Protein AF-A0A9W9YGR1-F1 (afdb_monomer)

Foldseek 3Di:
DDDDDDDDDDDDDDDDDDDDDDDDDDDDDDDDDDDDDDDDPPPDPVVVVVVVVVVVVVPDDCPVCPPPVPVCVVVVVVCVPDPPDDDDDDDDDDDDDDDDDDDPDDPPPPPPCDDPPPPPVVVVVLQVVLVVLQVVVVVVVPDPPDDPPDPWDFFFFDPPLLVLLLVLLVVCLVVVVVFWPCSVQDDSVVLSVLVCQQFFLHFQQRGALVSNVSNVVSTATAADEQAAEAEDLCVPLSVLVCPVVVRHDYLCNDSLNVSCPPTWWHADNDPPGTTRGGRTRVSRVVCSSVLVSQQSSQLRYAHEHEYEWEQQAADPPPRRHHDRDDCPDSVNRRRLVNHPQVRANEHEYEYEYAPPGDGSDACCGDVNVVVQVSNVVVVHHYDYDYCDPVSLCSNCVVPCPDPSNDDDDPPCVVVD

Sequence (416 aa):
MVLCTTLSSFLIILQSYLICTVVTSQPREGRNIFPRSPDNRRGLDLKLLANRAYQKTLHQPLYYAKQNYWLRKRYGNLWRKKPIGSVPLRSYYTPTLAREYNLLRNAESRSLLTPAASFWNNVDEDTKFVEEKIQEYYDQRLNKNKNKWMFKPVQGSTQHLKEIFVGRCWDFVTNRGKYLVNPTKVDCEKLWKAFLNSFSFKGPCDVTFEDYTPFFNMYDEKPLNDRVLFWSGTRELTHAYSNLYERFTTLEDTLAGFLMNGVRWCGSKKQPGIDFKACPYECSKQKYFWGQAAAKLAKRARGVVHVMLNGTRQHFVDRQIFPSFMDDSYLAENQLSSLPVHEVKEFRILVSHSLHHKSLERCDSLTVLELQNRAKARGLKATCFDNPYFIRHLLCLDNPGDSLCLFKVTDQDALL

Structure (mmCIF, N/CA/C/O backbone):
data_AF-A0A9W9YGR1-F1
#
_entry.id   AF-A0A9W9YGR1-F1
#
loop_
_atom_site.group_PDB
_atom_site.id
_atom_site.type_symbol
_atom_site.label_atom_id
_atom_site.label_alt_id
_atom_site.label_comp_id
_atom_site.label_asym_id
_atom_site.label_entity_id
_atom_site.label_seq_id
_atom_site.pdbx_PDB_ins_code
_atom_site.Cartn_x
_atom_site.Cartn_y
_atom_site.Cartn_z
_atom_site.occupancy
_atom_site.B_iso_or_equiv
_atom_site.auth_seq_id
_atom_site.auth_comp_id
_atom_site.auth_asym_id
_atom_site.auth_atom_id
_atom_site.pdbx_PDB_model_num
ATOM 1 N N . MET A 1 1 ? -64.444 23.334 8.103 1.00 29.28 1 MET A N 1
ATOM 2 C CA . MET A 1 1 ? -65.678 22.965 8.822 1.00 29.28 1 MET A CA 1
ATOM 3 C C . MET A 1 1 ? -65.455 21.564 9.382 1.00 29.28 1 MET A C 1
ATOM 5 O O . MET A 1 1 ? -65.004 20.709 8.635 1.00 29.28 1 MET A O 1
ATOM 9 N N . VAL A 1 2 ? -65.613 21.446 10.703 1.00 24.88 2 VAL A N 1
ATOM 10 C CA . VAL A 1 2 ? -65.592 20.288 11.637 1.00 24.88 2 VAL A CA 1
ATOM 11 C C . VAL A 1 2 ? -66.006 18.949 10.954 1.00 24.88 2 VAL A C 1
ATOM 13 O O . VAL A 1 2 ? -66.881 18.986 10.102 1.00 24.88 2 VAL A O 1
ATOM 16 N N . LEU A 1 3 ? -65.436 17.755 11.190 1.00 23.53 3 LEU A N 1
ATOM 17 C CA . LEU A 1 3 ? -65.345 16.994 12.449 1.00 23.53 3 LEU A CA 1
ATOM 18 C C . LEU A 1 3 ? -64.344 15.820 12.376 1.00 23.53 3 LEU A C 1
ATOM 20 O O . LEU A 1 3 ? -64.305 15.081 11.397 1.00 23.53 3 LEU A O 1
ATOM 24 N N . CYS A 1 4 ? -63.646 15.590 13.494 1.00 23.17 4 CYS A N 1
ATOM 25 C CA . CYS A 1 4 ? -63.121 14.283 13.902 1.00 23.17 4 CYS A CA 1
ATOM 26 C C . CYS A 1 4 ? -64.258 13.382 14.404 1.00 23.17 4 CYS A C 1
ATOM 28 O O . CYS A 1 4 ? -65.090 13.846 15.181 1.00 23.17 4 CYS A O 1
ATOM 30 N N . THR A 1 5 ? -64.201 12.083 14.103 1.00 25.88 5 THR A N 1
ATOM 31 C CA . THR A 1 5 ? -64.669 11.019 15.009 1.00 25.88 5 THR A CA 1
ATOM 32 C C . THR A 1 5 ? -63.717 9.824 14.934 1.00 25.88 5 THR A C 1
ATOM 34 O O . THR A 1 5 ? -63.208 9.470 13.873 1.00 25.88 5 THR A O 1
ATOM 37 N N . THR A 1 6 ? -63.421 9.264 16.102 1.00 30.80 6 THR A N 1
ATOM 38 C CA . THR A 1 6 ? -62.588 8.086 16.355 1.00 30.80 6 THR A CA 1
ATOM 39 C C . THR A 1 6 ? -63.459 6.830 16.396 1.00 30.80 6 THR A C 1
ATOM 41 O O . THR A 1 6 ? -64.563 6.899 16.925 1.00 30.80 6 THR A O 1
ATOM 44 N N . LEU A 1 7 ? -62.953 5.677 15.934 1.00 25.05 7 LEU A N 1
ATOM 45 C CA . LEU A 1 7 ? -63.266 4.366 16.527 1.00 25.05 7 LEU A CA 1
ATOM 46 C C . LEU A 1 7 ? -62.312 3.253 16.054 1.00 25.05 7 LEU A C 1
ATOM 48 O O . LEU A 1 7 ? -61.819 3.232 14.932 1.00 25.05 7 LEU A O 1
ATOM 52 N N . 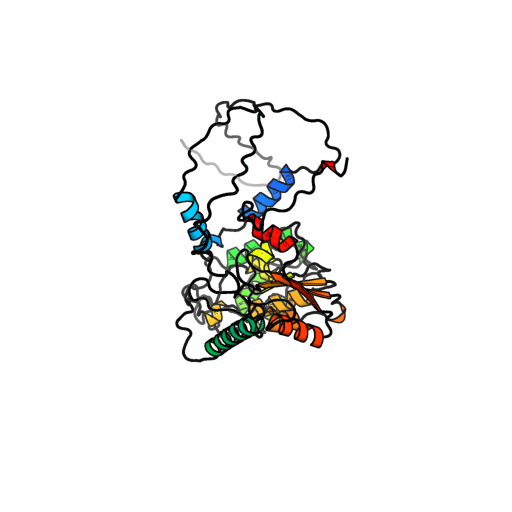SER A 1 8 ? -62.049 2.380 17.019 1.00 26.02 8 SER A N 1
ATOM 53 C CA . SER A 1 8 ? -61.053 1.321 17.170 1.00 26.02 8 SER A CA 1
ATOM 54 C C . SER A 1 8 ? -61.130 0.086 16.246 1.00 26.02 8 SER A C 1
ATOM 56 O O . SER A 1 8 ? -62.210 -0.416 15.960 1.00 26.02 8 SER A O 1
ATOM 58 N N . SER A 1 9 ? -59.938 -0.497 16.029 1.00 26.00 9 SER A N 1
ATOM 59 C CA . SER A 1 9 ? -59.593 -1.940 16.058 1.00 26.00 9 SER A CA 1
ATOM 60 C C . SER A 1 9 ? -59.633 -2.837 14.798 1.00 26.00 9 SER A C 1
ATOM 62 O O . SER A 1 9 ? -60.601 -2.886 14.054 1.00 26.00 9 SER A O 1
ATOM 64 N N . PHE A 1 10 ? -58.579 -3.674 14.739 1.00 25.97 10 PHE A N 1
ATOM 65 C CA . PHE A 1 10 ? -58.350 -4.948 14.019 1.00 25.97 10 PHE A CA 1
ATOM 66 C C . PHE A 1 10 ? -57.800 -4.967 12.568 1.00 25.97 10 PHE A C 1
ATOM 68 O O . PHE A 1 10 ? -58.506 -4.804 11.586 1.00 25.97 10 PHE A O 1
ATOM 75 N N . LEU A 1 11 ? -56.493 -5.278 12.509 1.00 24.12 11 LEU A N 1
ATOM 76 C CA . LEU A 1 11 ? -55.801 -6.348 11.760 1.00 24.12 11 LEU A CA 1
ATOM 77 C C . LEU A 1 11 ? -56.015 -6.572 10.232 1.00 24.12 11 LEU A C 1
ATOM 79 O O . LEU A 1 11 ? -57.022 -7.110 9.796 1.00 24.12 11 LEU A O 1
ATOM 83 N N . ILE A 1 12 ? -54.883 -6.389 9.526 1.00 24.64 12 ILE A N 1
ATOM 84 C CA . ILE A 1 12 ? -54.329 -7.078 8.330 1.00 24.64 12 ILE A CA 1
ATOM 85 C C . ILE A 1 12 ? -55.065 -6.936 6.976 1.00 24.64 12 ILE A C 1
ATOM 87 O O . ILE A 1 12 ? -56.183 -7.399 6.810 1.00 24.64 12 ILE A O 1
ATOM 91 N N . ILE A 1 13 ? -54.317 -6.433 5.973 1.00 23.92 13 ILE A N 1
ATOM 92 C CA . ILE A 1 13 ? -54.049 -7.008 4.625 1.00 23.92 13 ILE A CA 1
ATOM 93 C C . ILE A 1 13 ? -53.927 -5.892 3.543 1.00 23.92 13 ILE A C 1
ATOM 95 O O . ILE A 1 13 ? -54.867 -5.155 3.283 1.00 23.92 13 ILE A O 1
ATOM 99 N N . LEU A 1 14 ? -52.753 -5.849 2.884 1.00 25.41 14 LEU A N 1
ATOM 100 C CA . LEU A 1 14 ? -52.426 -5.316 1.536 1.00 25.41 14 LEU A CA 1
ATOM 101 C C . LEU A 1 14 ? -52.650 -3.814 1.200 1.00 25.41 14 LEU A C 1
ATOM 103 O O . LEU A 1 14 ? -53.731 -3.392 0.808 1.00 25.41 14 LEU A O 1
ATOM 107 N N . G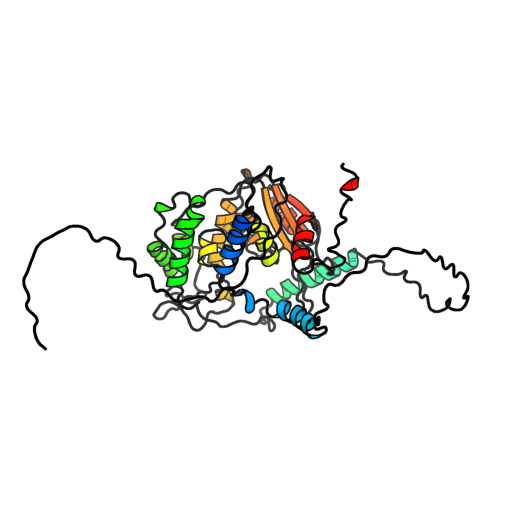LN A 1 15 ? -51.553 -3.047 1.129 1.00 25.45 15 GLN A N 1
ATOM 108 C CA . GLN A 1 15 ? -51.374 -1.922 0.186 1.00 25.45 15 GLN A CA 1
ATOM 109 C C . GLN A 1 15 ? -50.150 -2.280 -0.679 1.00 25.45 15 GLN A C 1
ATOM 111 O O . GLN A 1 15 ? -49.068 -2.473 -0.137 1.00 25.45 15 GLN A O 1
ATOM 116 N N . SER A 1 16 ? -50.245 -2.606 -1.972 1.00 26.20 16 SER A N 1
ATOM 117 C CA . SER A 1 16 ? -50.750 -1.832 -3.120 1.00 26.20 16 SER A CA 1
ATOM 118 C C . SER A 1 16 ? -50.059 -0.473 -3.243 1.00 26.20 16 SER A C 1
ATOM 120 O O . SER A 1 16 ? -50.484 0.521 -2.664 1.00 26.20 16 SER A O 1
ATOM 122 N N . TYR A 1 17 ? -48.961 -0.472 -4.004 1.00 24.11 17 TYR A N 1
ATOM 123 C CA . TYR A 1 17 ? -48.207 0.702 -4.437 1.00 24.11 17 TYR A CA 1
ATOM 124 C C . TYR A 1 17 ? -49.095 1.639 -5.272 1.00 24.11 17 TYR A C 1
ATOM 126 O O . TYR A 1 17 ? -49.530 1.266 -6.360 1.00 24.11 17 TYR A O 1
ATOM 134 N N . LEU A 1 18 ? -49.308 2.871 -4.799 1.00 23.78 18 LEU A N 1
ATOM 135 C CA . LEU A 1 18 ? -49.753 3.983 -5.639 1.00 23.78 18 LEU A CA 1
ATOM 136 C C . LEU A 1 18 ? -48.516 4.720 -6.170 1.00 23.78 18 LEU A C 1
ATOM 138 O O . LEU A 1 18 ? -47.738 5.296 -5.411 1.00 23.78 18 LEU A O 1
ATOM 142 N N . ILE A 1 19 ? -48.343 4.681 -7.488 1.00 25.25 19 ILE A N 1
ATOM 143 C CA . ILE A 1 19 ? -47.348 5.445 -8.238 1.00 25.25 19 ILE A CA 1
ATOM 144 C C . ILE A 1 19 ? -47.982 6.798 -8.577 1.00 25.25 19 ILE A C 1
ATOM 146 O O . ILE A 1 19 ? -48.918 6.856 -9.370 1.00 25.25 19 ILE A O 1
ATOM 150 N N . CYS A 1 20 ? -47.471 7.889 -8.005 1.00 22.44 20 CYS A N 1
ATOM 151 C CA . CYS A 1 20 ? -47.784 9.242 -8.466 1.00 22.44 20 CYS A CA 1
ATOM 152 C C . CYS A 1 20 ? -46.747 9.679 -9.507 1.00 22.44 20 CYS A C 1
ATOM 154 O O . CYS A 1 20 ? -45.616 10.029 -9.174 1.00 22.44 20 CYS A O 1
ATOM 156 N N . THR A 1 21 ? -47.142 9.662 -10.778 1.00 24.52 21 THR A N 1
ATOM 157 C CA . THR A 1 21 ? -46.429 10.297 -11.893 1.00 24.52 21 THR A CA 1
ATOM 158 C C . THR A 1 21 ? -46.694 11.800 -11.903 1.00 24.52 21 THR A C 1
ATOM 160 O O . THR A 1 21 ? -47.832 12.226 -12.092 1.00 24.52 21 THR A O 1
ATOM 163 N N . VAL A 1 22 ? -45.641 12.606 -11.764 1.00 24.94 22 VAL A N 1
ATOM 164 C CA . VAL A 1 22 ? -45.667 14.029 -12.127 1.00 24.94 22 VAL A CA 1
ATOM 165 C C . VAL A 1 22 ? -45.296 14.139 -13.603 1.00 24.94 22 VAL A C 1
ATOM 167 O O . VAL A 1 22 ? -44.192 13.783 -14.007 1.00 24.94 22 VAL A O 1
ATOM 170 N N . VAL A 1 23 ? -46.250 14.610 -14.405 1.00 24.77 23 VAL A N 1
ATOM 171 C CA . VAL A 1 23 ? -46.065 14.968 -15.812 1.00 24.77 23 VAL A CA 1
ATOM 172 C C . VAL A 1 23 ? -45.549 16.403 -15.864 1.00 24.77 23 VAL A C 1
ATOM 174 O O . VAL A 1 23 ? -46.277 17.333 -15.526 1.00 24.77 23 VAL A O 1
ATOM 177 N N . THR A 1 24 ? -44.315 16.593 -16.322 1.00 26.38 24 THR A N 1
ATOM 178 C CA . THR A 1 24 ? -43.854 17.883 -16.847 1.00 26.38 24 THR A CA 1
ATOM 179 C C . THR A 1 24 ? -43.275 17.688 -18.245 1.00 26.38 24 THR A C 1
ATOM 181 O O . THR A 1 24 ? -42.509 16.769 -18.526 1.00 26.38 24 THR A O 1
ATOM 184 N N . SER A 1 25 ? -43.753 18.530 -19.150 1.00 25.17 25 SER A N 1
ATOM 185 C CA . SER A 1 25 ? -43.571 18.505 -20.596 1.00 25.17 25 SER A CA 1
ATOM 186 C C . SER A 1 25 ? -42.148 18.886 -21.016 1.00 25.17 25 SER A C 1
ATOM 188 O O . SER A 1 25 ? -41.637 19.935 -20.635 1.00 25.17 25 SER A O 1
ATOM 190 N N . GLN A 1 26 ? -41.524 18.062 -21.865 1.00 25.36 26 GLN A N 1
ATOM 191 C CA . GLN A 1 26 ? -40.316 18.424 -22.616 1.00 25.36 26 GLN A CA 1
ATOM 192 C C . GLN A 1 26 ? -40.692 18.938 -24.018 1.00 25.36 26 GLN A C 1
ATOM 194 O O . GLN A 1 26 ? -41.544 18.323 -24.671 1.00 25.36 26 GLN A O 1
ATOM 199 N N . PRO A 1 27 ? -40.049 20.001 -24.540 1.00 24.94 27 PRO A N 1
ATOM 200 C CA . PRO A 1 27 ? -40.083 20.310 -25.961 1.00 24.94 27 PRO A CA 1
ATOM 201 C C . PRO A 1 27 ? -39.139 19.389 -26.751 1.00 24.94 27 PRO A C 1
ATOM 203 O O . PRO A 1 27 ? -38.100 18.946 -26.269 1.00 24.94 27 PRO A O 1
ATOM 206 N N . ARG A 1 28 ? -39.555 19.105 -27.988 1.00 30.84 28 ARG A N 1
ATOM 207 C CA . ARG A 1 28 ? -38.925 18.224 -28.979 1.00 30.84 28 ARG A CA 1
ATOM 208 C C . ARG A 1 28 ? -37.521 18.696 -29.382 1.00 30.84 28 ARG A C 1
ATOM 210 O O . ARG A 1 28 ? -37.382 19.826 -29.832 1.00 30.84 28 ARG A O 1
ATOM 217 N N . GLU A 1 29 ? -36.555 17.778 -29.409 1.00 28.47 29 GLU A N 1
ATOM 218 C CA . GLU A 1 29 ? -35.343 17.890 -30.233 1.00 28.47 29 GLU A CA 1
ATOM 219 C C . GLU A 1 29 ? -35.114 16.604 -31.044 1.00 28.47 29 GLU A C 1
ATOM 221 O O . GLU A 1 29 ? -35.459 15.497 -30.630 1.00 28.47 29 GLU A O 1
ATOM 226 N N . GLY A 1 30 ? -34.656 16.802 -32.280 1.00 26.53 30 GLY A N 1
ATOM 227 C CA . GLY A 1 30 ? -34.839 15.914 -33.423 1.00 26.53 30 GLY A CA 1
ATOM 228 C C . GLY A 1 30 ? -34.059 14.599 -33.411 1.00 26.53 30 GLY A C 1
ATOM 229 O O . GLY A 1 30 ? -32.963 14.469 -32.873 1.00 26.53 30 GLY A O 1
ATOM 230 N N . ARG A 1 31 ? -34.642 13.617 -34.107 1.00 29.70 31 ARG A N 1
ATOM 231 C CA . ARG A 1 31 ? -33.994 12.363 -34.499 1.00 29.70 31 ARG A CA 1
ATOM 232 C C . ARG A 1 31 ? -32.863 12.661 -35.485 1.00 29.70 31 ARG A C 1
ATOM 234 O O . ARG A 1 31 ? -33.146 13.061 -36.607 1.00 29.70 31 ARG A O 1
ATOM 241 N N . ASN A 1 32 ? -31.626 12.348 -35.111 1.00 28.47 32 ASN A N 1
ATOM 242 C CA . ASN A 1 32 ? -30.563 12.079 -36.076 1.00 28.47 32 ASN A CA 1
ATOM 243 C C . ASN A 1 32 ? -30.301 10.573 -36.109 1.00 28.47 32 ASN A C 1
ATOM 245 O O . ASN A 1 32 ? -29.749 9.980 -35.184 1.00 28.47 32 ASN A O 1
ATOM 249 N N . ILE A 1 33 ? -30.782 9.965 -37.189 1.00 30.05 33 ILE A N 1
ATOM 250 C CA . ILE A 1 33 ? -30.518 8.593 -37.608 1.00 30.05 33 ILE A CA 1
ATOM 251 C C . ILE A 1 33 ? -29.105 8.582 -38.205 1.00 30.05 33 ILE A C 1
ATOM 253 O O . ILE A 1 33 ? -28.848 9.315 -39.154 1.00 30.05 33 ILE A O 1
ATOM 257 N N . PHE A 1 34 ? -28.206 7.750 -37.675 1.00 25.30 34 PHE A N 1
ATOM 258 C CA . PHE A 1 34 ? -26.935 7.404 -38.325 1.00 25.30 34 PHE A CA 1
ATOM 259 C C . PHE A 1 34 ? -26.899 5.898 -38.644 1.00 25.30 34 PHE A C 1
ATOM 261 O O . PHE A 1 34 ? -27.549 5.115 -37.940 1.00 25.30 34 PHE A O 1
ATOM 268 N N . PRO A 1 35 ? -26.204 5.481 -39.722 1.00 27.80 35 PRO A N 1
ATOM 269 C CA . PRO A 1 35 ? -26.425 4.193 -40.366 1.00 27.80 35 PRO A CA 1
ATOM 270 C C . PRO A 1 35 ? -25.926 3.018 -39.524 1.00 27.80 35 PRO A C 1
ATOM 272 O O . PRO A 1 35 ? -24.854 3.064 -38.922 1.00 27.80 35 PRO A O 1
ATOM 275 N N . ARG A 1 36 ? -26.695 1.924 -39.539 1.00 27.38 36 ARG A N 1
ATOM 276 C CA . ARG A 1 36 ? -26.232 0.603 -39.103 1.00 27.38 36 ARG A CA 1
ATOM 277 C C . ARG A 1 36 ? -25.226 0.077 -40.128 1.00 27.38 36 ARG A C 1
ATOM 279 O O . ARG A 1 36 ? -25.601 -0.127 -41.277 1.00 27.38 36 ARG A O 1
ATOM 286 N N . SER A 1 37 ? -23.995 -0.192 -39.697 1.00 28.05 37 SER A N 1
ATOM 287 C CA . SER A 1 37 ? -23.114 -1.125 -40.405 1.00 28.05 37 SER A CA 1
ATOM 288 C C . SER A 1 37 ? -23.350 -2.545 -39.864 1.00 28.05 37 SER A C 1
ATOM 290 O O . SER A 1 37 ? -23.408 -2.708 -38.638 1.00 28.05 37 SER A O 1
ATOM 292 N N . PRO A 1 38 ? -23.537 -3.560 -40.726 1.00 36.12 38 PRO A N 1
ATOM 293 C CA . PRO A 1 38 ? -23.793 -4.930 -40.321 1.00 36.12 38 PRO A CA 1
ATOM 294 C C . PRO A 1 38 ? -22.485 -5.726 -40.271 1.00 36.12 38 PRO A C 1
ATOM 296 O O . PRO A 1 38 ? -22.125 -6.363 -41.247 1.00 36.12 38 PRO A O 1
ATOM 299 N N . ASP A 1 39 ? -21.800 -5.739 -39.128 1.00 35.88 39 ASP A N 1
ATOM 300 C CA . ASP A 1 39 ? -21.130 -6.967 -38.682 1.00 35.88 39 ASP A CA 1
ATOM 301 C C . ASP A 1 39 ? -20.776 -6.876 -37.196 1.00 35.88 39 ASP A C 1
ATOM 303 O O . ASP A 1 39 ? -19.856 -6.176 -36.778 1.00 35.88 39 ASP A O 1
ATOM 307 N N . ASN A 1 40 ? -21.564 -7.553 -36.364 1.00 32.75 40 ASN A N 1
ATOM 308 C CA . ASN A 1 40 ? -21.332 -7.633 -34.926 1.00 32.75 40 ASN A CA 1
ATOM 309 C C . ASN A 1 40 ? -21.397 -9.096 -34.487 1.00 32.75 40 ASN A C 1
ATOM 311 O O . ASN A 1 40 ? -22.308 -9.521 -33.778 1.00 32.75 40 ASN A O 1
ATOM 315 N N . ARG A 1 41 ? -20.419 -9.897 -34.923 1.00 36.84 41 ARG A N 1
ATOM 316 C CA . ARG A 1 41 ? -20.166 -11.233 -34.367 1.00 36.84 41 ARG A CA 1
ATOM 317 C C . ARG A 1 41 ? -19.207 -11.146 -33.182 1.00 36.84 41 ARG A C 1
ATOM 319 O O . ARG A 1 41 ? -18.083 -11.625 -33.258 1.00 36.84 41 ARG A O 1
ATOM 326 N N . ARG A 1 42 ? -19.660 -10.512 -32.097 1.00 40.88 42 ARG A N 1
ATOM 327 C CA . ARG A 1 42 ? -19.269 -10.725 -30.685 1.00 40.88 42 ARG A CA 1
ATOM 328 C C . ARG A 1 42 ? -19.932 -9.614 -29.877 1.00 40.88 42 ARG A C 1
ATOM 330 O O . ARG A 1 42 ? -19.420 -8.505 -29.802 1.00 40.88 42 ARG A O 1
ATOM 337 N N . GLY A 1 43 ? -21.091 -9.919 -29.296 1.00 35.78 43 GLY A N 1
ATOM 338 C CA . GLY A 1 43 ? -21.862 -9.001 -28.461 1.00 35.78 43 GLY A CA 1
ATOM 339 C C . GLY A 1 43 ? -21.123 -8.588 -27.186 1.00 35.78 43 GLY A C 1
ATOM 340 O O . GLY A 1 43 ? -21.423 -9.086 -26.106 1.00 35.78 43 GLY A O 1
ATOM 341 N N . LEU A 1 44 ? -20.172 -7.662 -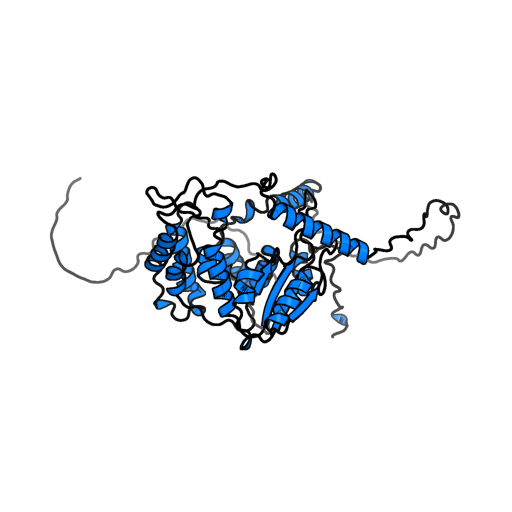27.305 1.00 37.09 44 LEU A N 1
ATOM 342 C CA . LEU A 1 44 ? -19.704 -6.831 -26.205 1.00 37.09 44 LEU A CA 1
ATOM 343 C C . LEU A 1 44 ? -20.440 -5.495 -26.288 1.00 37.09 44 LEU A C 1
ATOM 345 O O . LEU A 1 44 ? -20.175 -4.673 -27.164 1.00 37.09 44 LEU A O 1
ATOM 349 N N . ASP A 1 45 ? -21.369 -5.273 -25.363 1.00 38.91 45 ASP A N 1
ATOM 350 C CA . ASP A 1 45 ? -22.021 -3.977 -25.226 1.00 38.91 45 ASP A CA 1
ATOM 351 C C . ASP A 1 45 ? -21.056 -2.973 -24.572 1.00 38.91 45 ASP A C 1
ATOM 353 O O . ASP A 1 45 ? -20.950 -2.850 -23.346 1.00 38.91 45 ASP A O 1
ATOM 357 N N . LEU A 1 46 ? -20.326 -2.251 -25.423 1.00 34.97 46 LEU A N 1
ATOM 358 C CA . LEU A 1 46 ? -19.414 -1.169 -25.049 1.00 34.97 46 LEU A CA 1
ATOM 359 C C . LEU A 1 46 ? -20.103 -0.076 -24.214 1.00 34.97 46 LEU A C 1
ATOM 361 O O . LEU A 1 46 ? -19.435 0.572 -23.406 1.00 34.97 46 LEU A O 1
ATOM 365 N N . LYS A 1 47 ? -21.430 0.105 -24.331 1.00 31.38 47 LYS A N 1
ATOM 366 C CA . LYS A 1 47 ? -22.171 1.080 -23.513 1.00 31.38 47 LYS A CA 1
ATOM 367 C C . LYS A 1 47 ? -22.295 0.622 -22.064 1.00 31.38 47 LYS A C 1
ATOM 369 O O . LYS A 1 47 ? -22.183 1.444 -21.157 1.00 31.38 47 LYS A O 1
ATOM 374 N N . LEU A 1 48 ? -22.465 -0.678 -21.825 1.00 31.02 48 LEU A N 1
ATOM 375 C CA . LEU A 1 48 ? -22.528 -1.239 -20.472 1.00 31.02 48 LEU A CA 1
ATOM 376 C C . LEU A 1 48 ? -21.164 -1.153 -19.760 1.00 31.02 48 LEU A C 1
ATOM 378 O O . LEU A 1 48 ? -21.096 -0.861 -18.563 1.00 31.02 48 LEU A O 1
ATOM 382 N N . LEU A 1 49 ? -20.075 -1.361 -20.509 1.00 34.53 49 LEU A N 1
ATOM 383 C CA . LEU A 1 49 ? -18.695 -1.230 -20.025 1.00 34.53 49 LEU A CA 1
ATOM 384 C C . LEU A 1 49 ? -18.335 0.223 -19.697 1.00 34.53 49 LEU A C 1
ATOM 386 O O . LEU A 1 49 ? -17.824 0.493 -18.608 1.00 34.53 49 LEU A O 1
ATOM 390 N N . ALA A 1 50 ? -18.666 1.158 -20.593 1.00 30.31 50 ALA A N 1
ATOM 391 C CA . ALA A 1 50 ? -18.458 2.585 -20.368 1.00 30.31 50 ALA A CA 1
ATOM 392 C C . ALA A 1 50 ? -19.265 3.090 -19.160 1.00 30.31 50 ALA A C 1
ATOM 394 O O . ALA A 1 50 ? -18.722 3.791 -18.307 1.00 30.31 50 ALA A O 1
ATOM 395 N N . ASN A 1 51 ? -20.521 2.653 -19.014 1.00 29.30 51 ASN A N 1
ATOM 396 C CA . ASN A 1 51 ? -21.361 3.041 -17.881 1.00 29.30 51 ASN A CA 1
ATOM 397 C C . ASN A 1 51 ? -20.854 2.492 -16.538 1.00 29.30 51 ASN A C 1
ATOM 399 O O . ASN A 1 51 ? -20.890 3.214 -15.545 1.00 29.30 51 ASN A O 1
ATOM 403 N N . ARG A 1 52 ? -20.324 1.259 -16.474 1.00 30.97 52 ARG A N 1
ATOM 404 C CA . ARG A 1 52 ? -19.727 0.721 -15.231 1.00 30.97 52 ARG A CA 1
ATOM 405 C C . ARG A 1 52 ? -18.427 1.426 -14.839 1.00 30.97 52 ARG A C 1
ATOM 407 O O . ARG A 1 52 ? -18.206 1.652 -13.649 1.00 30.97 52 ARG A O 1
ATOM 414 N N . ALA A 1 53 ? -17.586 1.781 -15.811 1.00 29.64 53 ALA A N 1
ATOM 415 C CA . ALA A 1 53 ? -16.369 2.555 -15.565 1.00 29.64 53 ALA A CA 1
ATOM 416 C C . ALA A 1 53 ? -16.690 3.987 -15.089 1.00 29.64 53 ALA A C 1
ATOM 418 O O . ALA A 1 53 ? -16.047 4.486 -14.164 1.00 29.64 53 ALA A O 1
ATOM 419 N N . TYR A 1 54 ? -17.733 4.600 -15.659 1.00 26.12 54 TYR A N 1
ATOM 420 C CA . TYR A 1 54 ? -18.214 5.945 -15.325 1.00 26.12 54 TYR A CA 1
ATOM 421 C C . TYR A 1 54 ? -18.908 6.021 -13.948 1.00 26.12 54 TYR A C 1
ATOM 423 O O . TYR A 1 54 ? -18.652 6.923 -13.153 1.00 26.12 54 TYR A O 1
ATOM 431 N N . GLN A 1 55 ? -19.734 5.031 -13.598 1.00 27.39 55 GLN A N 1
ATOM 432 C CA . GLN A 1 55 ? -20.407 4.958 -12.290 1.00 27.39 55 GLN A CA 1
ATOM 433 C C . GLN A 1 55 ? -19.410 4.749 -11.133 1.00 27.39 55 GLN A C 1
ATOM 435 O O . GLN A 1 55 ? -19.541 5.363 -10.075 1.00 27.39 55 GLN A O 1
ATOM 440 N N . LYS A 1 56 ? -18.354 3.945 -11.336 1.00 34.44 56 LYS A N 1
ATOM 441 C CA . LYS A 1 56 ? -17.299 3.745 -10.322 1.00 34.44 56 LYS A CA 1
ATOM 442 C C . LYS A 1 56 ? -16.425 4.982 -10.089 1.00 34.44 56 LYS A C 1
ATOM 444 O O . LYS A 1 56 ? -15.884 5.126 -8.995 1.00 34.44 56 LYS A O 1
ATOM 449 N N . THR A 1 57 ? -16.296 5.868 -11.077 1.00 33.78 57 THR A N 1
ATOM 450 C CA . THR A 1 57 ? -15.552 7.133 -10.941 1.00 33.78 57 THR A CA 1
ATOM 451 C C . THR A 1 57 ? -16.363 8.221 -10.230 1.00 33.78 57 THR A C 1
ATOM 453 O O . THR A 1 57 ? -15.772 9.053 -9.549 1.00 33.78 57 THR A O 1
ATOM 456 N N . LEU A 1 58 ? -17.700 8.192 -10.313 1.00 27.45 58 LEU A N 1
ATOM 457 C CA . LEU A 1 58 ? -18.588 9.164 -9.655 1.00 27.45 58 LEU A CA 1
ATOM 458 C C . LEU A 1 58 ? -18.840 8.892 -8.161 1.00 27.45 58 LEU A C 1
ATOM 460 O O . LEU A 1 58 ? -19.084 9.833 -7.409 1.00 27.45 58 LEU A O 1
ATOM 464 N N . HIS A 1 59 ? -18.756 7.637 -7.705 1.00 29.52 59 HIS A N 1
ATOM 465 C CA . HIS A 1 59 ? -18.978 7.281 -6.292 1.00 29.52 59 HIS A CA 1
ATOM 466 C C . HIS A 1 59 ? -17.738 7.395 -5.395 1.00 29.52 59 HIS A C 1
ATOM 468 O O . HIS A 1 59 ? -17.816 7.142 -4.193 1.00 29.52 59 HIS A O 1
ATOM 474 N N . GLN A 1 60 ? -16.601 7.827 -5.938 1.00 29.86 60 GLN A N 1
ATOM 475 C CA . GLN A 1 60 ? -15.498 8.320 -5.123 1.00 29.86 60 GLN A CA 1
ATOM 476 C C . GLN A 1 60 ? -15.674 9.831 -4.962 1.00 29.86 60 GLN A C 1
ATOM 478 O O . GLN A 1 60 ? -15.591 10.552 -5.958 1.00 29.86 60 GLN A O 1
ATOM 483 N N . PRO A 1 61 ? -15.882 10.360 -3.740 1.00 28.12 61 PRO A N 1
ATOM 484 C CA . PRO A 1 61 ? -15.723 11.786 -3.520 1.00 28.12 61 PRO A CA 1
ATOM 485 C C . PRO A 1 61 ? -14.340 12.165 -4.043 1.00 28.12 61 PRO A C 1
ATOM 487 O O . PRO A 1 61 ? -13.337 11.599 -3.602 1.00 28.12 61 PRO A O 1
ATOM 490 N N . LEU A 1 62 ? -14.287 13.099 -4.995 1.00 32.94 62 LEU A N 1
ATOM 491 C CA . LEU A 1 62 ? -13.059 13.697 -5.505 1.00 32.94 62 LEU A CA 1
ATOM 492 C C . LEU A 1 62 ? -12.378 14.515 -4.391 1.00 32.94 62 LEU A C 1
ATOM 494 O O . LEU A 1 62 ? -12.234 15.731 -4.466 1.00 32.94 62 LEU A O 1
ATOM 498 N N . TYR A 1 63 ? -11.866 13.828 -3.370 1.00 29.89 63 TYR A N 1
ATOM 499 C CA . TYR A 1 63 ? -10.845 14.328 -2.449 1.00 29.89 63 TYR A CA 1
ATOM 500 C C . TYR A 1 63 ? -9.487 14.499 -3.171 1.00 29.89 63 TYR A C 1
ATOM 502 O O . TYR A 1 63 ? -8.485 14.903 -2.587 1.00 29.89 63 TYR A O 1
ATOM 510 N N . TYR A 1 64 ? -9.470 14.235 -4.480 1.00 34.53 64 TYR A N 1
ATOM 511 C CA . TYR A 1 64 ? -8.356 14.339 -5.415 1.00 34.53 64 TYR A CA 1
ATOM 512 C C . TYR A 1 64 ? -8.014 15.780 -5.839 1.00 34.53 64 TYR A C 1
ATOM 514 O O . TYR A 1 64 ? -7.026 15.995 -6.536 1.00 34.53 64 TYR A O 1
ATOM 522 N N . ALA A 1 65 ? -8.756 16.794 -5.380 1.00 27.14 65 ALA A N 1
ATOM 523 C CA . ALA A 1 65 ? -8.459 18.192 -5.705 1.00 27.14 65 ALA A CA 1
ATOM 524 C C . ALA A 1 65 ? -7.420 18.863 -4.780 1.00 27.14 65 ALA A C 1
ATOM 526 O O . ALA A 1 65 ? -6.840 19.876 -5.170 1.00 27.14 65 ALA A O 1
ATOM 527 N N . LYS A 1 66 ? -7.170 18.342 -3.565 1.00 26.50 66 LYS A N 1
ATOM 528 C CA . LYS A 1 66 ? -6.298 19.027 -2.584 1.00 26.50 66 LYS A CA 1
ATOM 529 C C . LYS A 1 66 ? -4.873 18.485 -2.479 1.00 26.50 66 LYS A C 1
ATOM 531 O O . LYS A 1 66 ? -3.993 19.261 -2.127 1.00 26.50 66 LYS A O 1
ATOM 536 N N . GLN A 1 67 ? -4.616 17.219 -2.812 1.00 29.69 67 GLN A N 1
ATOM 537 C CA . GLN A 1 67 ? -3.248 16.672 -2.763 1.00 29.69 67 GLN A CA 1
ATOM 538 C C . GLN A 1 67 ? -2.479 16.825 -4.086 1.00 29.69 67 GLN A C 1
ATOM 540 O O . GLN A 1 67 ? -1.261 16.939 -4.054 1.00 29.69 67 GLN A O 1
ATOM 545 N N . ASN A 1 68 ? -3.181 16.994 -5.216 1.00 34.38 68 ASN A N 1
ATOM 546 C CA . ASN A 1 68 ? -2.589 17.248 -6.536 1.00 34.38 68 ASN A CA 1
ATOM 547 C C . ASN A 1 68 ? -3.026 18.598 -7.136 1.00 34.38 68 ASN A C 1
ATOM 549 O O . ASN A 1 68 ? -3.287 18.711 -8.335 1.00 34.38 68 ASN A O 1
ATOM 553 N N . TYR A 1 69 ? -3.050 19.661 -6.318 1.00 34.28 69 TYR A N 1
ATOM 554 C CA . TYR A 1 69 ? -3.252 21.045 -6.791 1.00 34.28 69 TYR A CA 1
ATOM 555 C C . TYR A 1 69 ? -2.300 21.424 -7.952 1.00 34.28 69 TYR A C 1
ATOM 557 O O . TYR A 1 69 ? -2.601 22.290 -8.773 1.00 34.28 69 TYR A O 1
ATOM 565 N N . TRP A 1 70 ? -1.162 20.735 -8.065 1.00 35.81 70 TRP A N 1
ATOM 566 C CA . TRP A 1 70 ? -0.054 21.099 -8.944 1.00 35.81 70 TRP A CA 1
ATOM 567 C C . TRP A 1 70 ? -0.114 20.499 -10.352 1.00 35.81 70 TRP A C 1
ATOM 569 O O . TRP A 1 70 ? 0.188 21.218 -11.306 1.00 35.81 70 TRP A O 1
ATOM 579 N N . LEU A 1 71 ? -0.598 19.260 -10.521 1.00 33.03 71 LEU A N 1
ATOM 580 C CA . LEU A 1 71 ? -0.868 18.706 -11.859 1.00 33.03 71 LEU A CA 1
ATOM 581 C C . LEU A 1 71 ? -1.926 19.560 -12.576 1.00 33.03 71 LEU A C 1
ATOM 583 O O . LEU A 1 71 ? -1.733 19.972 -13.720 1.00 33.03 71 LEU A O 1
ATOM 587 N N . ARG A 1 72 ? -2.973 19.983 -11.853 1.00 30.36 72 ARG A N 1
ATOM 588 C CA . ARG A 1 72 ? -4.002 20.898 -12.372 1.00 30.36 72 ARG A CA 1
ATOM 589 C C . ARG A 1 72 ? -3.438 22.263 -12.799 1.00 30.36 72 ARG A C 1
ATOM 591 O O . ARG A 1 72 ? -3.914 22.828 -13.780 1.00 30.36 72 ARG A O 1
ATOM 598 N N . LYS A 1 73 ? -2.420 22.795 -12.106 1.00 30.83 73 LYS A N 1
ATOM 599 C CA . LYS A 1 73 ? -1.821 24.112 -12.405 1.00 30.83 73 LYS A CA 1
ATOM 600 C C . LYS A 1 73 ? -0.939 24.091 -13.661 1.00 30.83 73 LYS A C 1
ATOM 602 O O . LYS A 1 73 ? -0.922 25.075 -14.398 1.00 30.83 73 LYS A O 1
ATOM 607 N N . ARG A 1 74 ? -0.251 22.975 -13.947 1.00 33.75 74 ARG A N 1
ATOM 608 C CA . ARG A 1 74 ? 0.550 22.818 -15.177 1.00 33.75 74 ARG A CA 1
ATOM 609 C C . ARG A 1 74 ? -0.344 22.686 -16.412 1.00 33.75 74 ARG A C 1
ATOM 611 O O . ARG A 1 74 ? -0.110 23.384 -17.394 1.00 33.75 74 ARG A O 1
ATOM 618 N N . TYR A 1 75 ? -1.417 21.900 -16.326 1.00 35.91 75 TYR A N 1
ATOM 619 C CA . TYR A 1 75 ? -2.357 21.752 -17.439 1.00 35.91 75 TYR A CA 1
ATOM 620 C C . TYR A 1 75 ? -3.261 22.983 -17.617 1.00 35.91 75 TYR A C 1
ATOM 622 O O . TYR A 1 75 ? -3.427 23.454 -18.737 1.00 35.91 75 TYR A O 1
ATOM 630 N N . GLY A 1 76 ? -3.752 23.608 -16.540 1.00 30.02 76 GLY A N 1
ATOM 631 C CA . GLY A 1 76 ? -4.579 24.823 -16.629 1.00 30.02 76 GLY A CA 1
ATOM 632 C C . GLY A 1 76 ? -3.884 26.030 -17.281 1.00 30.02 76 GLY A C 1
ATOM 633 O O . GLY A 1 76 ? -4.546 26.856 -17.909 1.00 30.02 76 GLY A O 1
ATOM 634 N N . ASN A 1 77 ? -2.552 26.117 -17.192 1.00 33.78 77 ASN A N 1
ATOM 635 C CA . ASN A 1 77 ? -1.770 27.191 -17.816 1.00 33.78 77 ASN A CA 1
ATOM 636 C C . ASN A 1 77 ? -1.489 26.962 -19.313 1.00 33.78 77 ASN A C 1
ATOM 638 O O . ASN A 1 77 ? -1.277 27.936 -20.036 1.00 33.78 77 ASN A O 1
ATOM 642 N N . LEU A 1 78 ? -1.521 25.711 -19.788 1.00 32.50 78 LEU A N 1
ATOM 643 C CA . LEU A 1 78 ? -1.456 25.374 -21.217 1.00 32.50 78 LEU A CA 1
ATOM 644 C C . LEU A 1 78 ? -2.796 25.656 -21.913 1.00 32.50 78 LEU A C 1
ATOM 646 O O . LEU A 1 78 ? -2.809 26.268 -22.979 1.00 32.50 78 LEU A O 1
ATOM 650 N N . TRP A 1 79 ? -3.919 25.342 -21.257 1.00 28.89 79 TRP A N 1
ATOM 651 C CA . TRP A 1 79 ? -5.267 25.614 -21.779 1.00 28.89 79 TRP A CA 1
ATOM 652 C C . TRP A 1 79 ? -5.620 27.109 -21.872 1.00 28.89 79 TRP A C 1
ATOM 654 O O . TRP A 1 79 ? -6.438 27.492 -22.701 1.00 28.89 79 TRP A O 1
ATOM 664 N N . ARG A 1 80 ? -4.990 27.985 -21.071 1.00 34.19 80 ARG A N 1
ATOM 665 C CA . ARG A 1 80 ? -5.200 29.448 -21.158 1.00 34.19 80 ARG A CA 1
ATOM 666 C C . ARG A 1 80 ? -4.384 30.148 -22.246 1.00 34.19 80 ARG A C 1
ATOM 668 O O . ARG A 1 80 ? -4.715 31.277 -22.587 1.00 34.19 80 ARG A O 1
ATOM 675 N N . LYS A 1 81 ? -3.320 29.526 -22.770 1.00 34.31 81 LYS A N 1
ATOM 676 C CA . LYS A 1 81 ? -2.394 30.182 -23.715 1.00 34.31 81 LYS A CA 1
ATOM 677 C C . LYS A 1 81 ? -2.697 29.926 -25.193 1.00 34.31 81 LYS A C 1
ATOM 679 O O . LYS A 1 81 ? -2.116 30.604 -26.034 1.00 34.31 81 LYS A O 1
ATOM 684 N N . LYS A 1 82 ? -3.615 29.012 -25.519 1.00 31.95 82 LYS A N 1
ATOM 685 C CA . LYS A 1 82 ? -4.177 28.862 -26.869 1.00 31.95 82 LYS A CA 1
ATOM 686 C C . LYS A 1 82 ? -5.664 28.504 -26.773 1.00 31.95 82 LYS A C 1
ATOM 688 O O . LYS A 1 82 ? -5.977 27.325 -26.622 1.00 31.95 82 LYS A O 1
ATOM 693 N N . PRO A 1 83 ? -6.587 29.478 -26.837 1.00 26.66 83 PRO A N 1
ATOM 694 C CA . PRO A 1 83 ? -7.985 29.145 -27.050 1.00 26.66 83 PRO A CA 1
ATOM 695 C C . PRO A 1 83 ? -8.094 28.546 -28.455 1.00 26.66 83 PRO A C 1
ATOM 697 O O . PRO A 1 83 ? -7.827 29.226 -29.445 1.00 26.66 83 PRO A O 1
ATOM 700 N N . ILE A 1 84 ? -8.441 27.262 -28.556 1.00 31.08 84 ILE A N 1
ATOM 701 C CA . ILE A 1 84 ? -8.910 26.696 -29.822 1.00 31.08 84 ILE A CA 1
ATOM 702 C C . ILE A 1 84 ? -10.283 27.323 -30.052 1.00 31.08 84 ILE A C 1
ATOM 704 O O . ILE A 1 84 ? -11.299 26.850 -29.548 1.00 31.08 84 ILE A O 1
ATOM 708 N N . GLY A 1 85 ? -10.280 28.456 -30.752 1.00 28.56 85 GLY A N 1
ATOM 709 C CA . GLY A 1 85 ? -11.457 28.944 -31.442 1.00 28.56 85 GLY A CA 1
ATOM 710 C C . GLY A 1 85 ? -11.916 27.873 -32.425 1.00 28.56 85 GLY A C 1
ATOM 711 O O . GLY A 1 85 ? -11.108 27.249 -33.111 1.00 28.56 85 GLY A O 1
ATOM 712 N N . SER A 1 86 ? -13.220 27.646 -32.432 1.00 34.28 86 SER A N 1
ATOM 713 C CA . SER A 1 86 ? -13.975 26.876 -33.413 1.00 34.28 86 SER A CA 1
ATOM 714 C C . SER A 1 86 ? -13.408 26.992 -34.834 1.00 34.28 86 SER A C 1
ATOM 716 O O . SER A 1 86 ? -13.529 28.044 -35.461 1.00 34.28 86 SER A O 1
ATOM 718 N N . VAL A 1 87 ? -12.848 25.904 -35.367 1.00 26.41 87 VAL A N 1
ATOM 719 C CA . VAL A 1 87 ? -12.603 25.764 -36.808 1.00 26.41 87 VAL A CA 1
ATOM 720 C C . VAL A 1 87 ? -13.631 24.760 -37.341 1.00 26.41 87 VAL A C 1
ATOM 722 O O . VAL A 1 87 ? -13.659 23.625 -36.860 1.00 26.41 87 VAL A O 1
ATOM 725 N N . PRO A 1 88 ? -14.520 25.159 -38.268 1.00 25.53 88 PRO A N 1
ATOM 726 C CA . PRO A 1 88 ? -15.541 24.273 -38.800 1.00 25.53 88 PRO A CA 1
ATOM 727 C C . PRO A 1 88 ? -14.933 23.222 -39.732 1.00 25.53 88 PRO A C 1
ATOM 729 O O . PRO A 1 88 ? -14.043 23.512 -40.530 1.00 25.53 88 PRO A O 1
ATOM 732 N N . LEU A 1 89 ? -15.485 22.009 -39.673 1.00 30.38 89 LEU A N 1
ATOM 733 C CA . LEU A 1 89 ? -15.315 20.983 -40.697 1.00 30.38 89 LEU A CA 1
ATOM 734 C C . LEU A 1 89 ? -15.815 21.517 -42.048 1.00 30.38 89 LEU A C 1
ATOM 736 O O . LEU A 1 89 ? -17.022 21.654 -42.254 1.00 30.38 89 LEU A O 1
ATOM 740 N N . ARG A 1 90 ? -14.905 21.754 -42.997 1.00 24.45 90 ARG A N 1
ATOM 741 C CA . ARG A 1 90 ? -15.244 21.694 -44.421 1.00 24.45 90 ARG A CA 1
ATOM 742 C C . ARG A 1 90 ? -14.066 21.217 -45.266 1.00 24.45 90 ARG A C 1
ATOM 744 O O . ARG A 1 90 ? -12.921 21.582 -45.034 1.00 24.45 90 ARG A O 1
ATOM 751 N N . SER A 1 91 ? -14.436 20.350 -46.203 1.00 30.17 91 SER A N 1
ATOM 752 C CA . SER A 1 91 ? -13.681 19.711 -47.280 1.00 30.17 91 SER A CA 1
ATOM 753 C C . SER A 1 91 ? -12.511 20.523 -47.836 1.00 30.17 91 SER A C 1
ATOM 755 O O . SER A 1 91 ? -12.694 21.696 -48.126 1.00 30.17 91 SER A O 1
ATOM 757 N N . TYR A 1 92 ? -11.378 19.874 -48.106 1.00 25.64 92 TYR A N 1
ATOM 758 C CA . TYR A 1 92 ? -10.977 19.517 -49.474 1.00 25.64 92 TYR A CA 1
ATOM 759 C C . TYR A 1 92 ? -9.792 18.544 -49.433 1.00 25.64 92 TYR A C 1
ATOM 761 O O . TYR A 1 92 ? -8.710 18.851 -48.944 1.00 25.64 92 TYR A O 1
ATOM 769 N N . TYR A 1 93 ? -10.044 17.351 -49.961 1.00 24.45 93 TYR A N 1
ATOM 770 C CA . TYR A 1 93 ? -9.044 16.471 -50.545 1.00 24.45 93 TYR A CA 1
ATOM 771 C C . TYR A 1 93 ? -8.689 17.050 -51.922 1.00 24.45 93 TYR A C 1
ATOM 773 O O . TYR A 1 93 ? -9.600 17.248 -52.722 1.00 24.45 93 TYR A O 1
ATOM 781 N N . THR A 1 94 ? -7.405 17.255 -52.212 1.00 23.94 94 THR A N 1
ATOM 782 C CA . THR A 1 94 ? -6.836 17.154 -53.571 1.00 23.94 94 THR A CA 1
ATOM 783 C C . THR A 1 94 ? -5.343 16.829 -53.450 1.00 23.94 94 THR A C 1
ATOM 785 O O . THR A 1 94 ? -4.616 17.612 -52.836 1.00 23.94 94 THR A O 1
ATOM 788 N N . PRO A 1 95 ? -4.865 15.702 -54.006 1.00 35.97 95 PRO A N 1
ATOM 789 C CA . PRO A 1 95 ? -3.453 15.350 -54.018 1.00 35.97 95 PRO A CA 1
ATOM 790 C C . PRO A 1 95 ? -2.815 15.819 -55.327 1.00 35.97 95 PRO A C 1
ATOM 792 O O . PRO A 1 95 ? -3.169 15.297 -56.377 1.00 35.97 95 PRO A O 1
ATOM 795 N N . THR A 1 96 ? -1.848 16.737 -55.295 1.00 24.52 96 THR A N 1
ATOM 796 C CA . THR A 1 96 ? -0.960 16.932 -56.454 1.00 24.52 96 THR A CA 1
ATOM 797 C C . THR A 1 96 ? 0.392 17.542 -56.095 1.00 24.52 96 THR A C 1
ATOM 799 O O . THR A 1 96 ? 0.462 18.590 -55.460 1.00 24.52 96 THR A O 1
ATOM 802 N N . LEU A 1 97 ? 1.412 16.910 -56.687 1.00 25.69 97 LEU A N 1
ATOM 803 C CA . LEU A 1 97 ? 2.713 17.426 -57.124 1.00 25.69 97 LEU A CA 1
ATOM 804 C C . LEU A 1 97 ? 3.852 17.499 -56.099 1.00 25.69 97 LEU A C 1
ATOM 806 O O . LEU A 1 97 ? 4.038 18.461 -55.358 1.00 25.69 97 LEU A O 1
ATOM 810 N N . ALA A 1 98 ? 4.687 16.462 -56.197 1.00 32.38 98 ALA A N 1
ATOM 811 C CA . ALA A 1 98 ? 6.089 16.462 -55.827 1.00 32.38 98 ALA A CA 1
ATOM 812 C C . ALA A 1 98 ? 6.822 17.681 -56.406 1.00 32.38 98 ALA A C 1
ATOM 814 O O . ALA A 1 98 ? 6.687 18.010 -57.587 1.00 32.38 98 ALA A O 1
ATOM 815 N N . ARG A 1 99 ? 7.653 18.309 -55.575 1.00 24.95 99 ARG A N 1
ATOM 816 C CA . ARG A 1 99 ? 8.709 19.208 -56.027 1.00 24.95 99 ARG A CA 1
ATOM 817 C C . ARG A 1 99 ? 9.955 18.935 -55.199 1.00 24.95 99 ARG A C 1
ATOM 819 O O . ARG A 1 99 ? 10.031 19.296 -54.027 1.00 24.95 99 ARG A O 1
ATOM 826 N N . GLU A 1 100 ? 10.896 18.241 -55.826 1.00 27.22 100 GLU A N 1
ATOM 827 C CA . GLU A 1 100 ? 12.285 18.167 -55.394 1.00 27.22 100 GLU A CA 1
ATOM 828 C C . GLU A 1 100 ? 12.852 19.583 -55.247 1.00 27.22 100 GLU A C 1
ATOM 830 O O . GLU A 1 100 ? 12.703 20.414 -56.142 1.00 27.22 100 GLU A O 1
ATOM 835 N N . TYR A 1 101 ? 13.552 19.837 -54.144 1.00 23.41 101 TYR A N 1
ATOM 836 C CA . TYR A 1 101 ? 14.534 20.913 -54.066 1.00 23.41 101 TYR A CA 1
ATOM 837 C C . TYR A 1 101 ? 15.821 20.357 -53.462 1.00 23.41 101 TYR A C 1
ATOM 839 O O . TYR A 1 101 ? 15.975 20.237 -52.249 1.00 23.41 101 TYR A O 1
ATOM 847 N N . ASN A 1 102 ? 16.751 20.022 -54.356 1.00 29.38 102 ASN A N 1
ATOM 848 C CA . ASN A 1 102 ? 18.173 19.926 -54.060 1.00 29.38 102 ASN A CA 1
ATOM 849 C C . ASN A 1 102 ? 18.710 21.329 -53.746 1.00 29.38 102 ASN A C 1
ATOM 851 O O . ASN A 1 102 ? 18.648 22.211 -54.599 1.00 29.38 102 ASN A O 1
ATOM 855 N N . LEU A 1 103 ? 19.296 21.520 -52.562 1.00 27.53 103 LEU A N 1
ATOM 856 C CA . LEU A 1 103 ? 20.138 22.680 -52.248 1.00 27.53 103 LEU A CA 1
ATOM 857 C C . LEU A 1 103 ? 21.396 22.232 -51.491 1.00 27.53 103 LEU A C 1
ATOM 859 O O . LEU A 1 103 ? 21.504 22.340 -50.273 1.00 27.53 103 LEU A O 1
ATOM 863 N N . LEU A 1 104 ? 22.379 21.752 -52.257 1.00 28.69 104 LEU A N 1
ATOM 864 C CA . LEU A 1 104 ? 23.796 21.797 -51.900 1.00 28.69 104 LEU A CA 1
ATOM 865 C C . LEU A 1 104 ? 24.398 23.078 -52.488 1.00 28.69 104 LEU A C 1
ATOM 867 O O . LEU A 1 104 ? 24.695 23.120 -53.678 1.00 28.69 104 LEU A O 1
ATOM 871 N N . ARG A 1 105 ? 24.576 24.102 -51.648 1.00 29.80 105 ARG A N 1
ATOM 872 C CA . ARG A 1 105 ? 25.686 25.080 -51.636 1.00 29.80 105 ARG A CA 1
ATOM 873 C C . ARG A 1 105 ? 25.254 26.294 -50.820 1.00 29.80 105 ARG A C 1
ATOM 875 O O . ARG A 1 105 ? 24.507 27.128 -51.303 1.00 29.80 105 ARG A O 1
ATOM 882 N N . ASN A 1 106 ? 25.771 26.387 -49.602 1.00 27.81 106 ASN A N 1
ATOM 883 C CA . ASN A 1 106 ? 26.227 27.648 -49.029 1.00 27.81 106 ASN A CA 1
ATOM 884 C C . ASN A 1 106 ? 27.347 27.317 -48.044 1.00 27.81 106 ASN A C 1
ATOM 886 O O . ASN A 1 106 ? 27.135 26.784 -46.956 1.00 27.81 106 ASN A O 1
ATOM 890 N N . ALA A 1 107 ? 28.570 27.559 -48.504 1.00 31.77 107 ALA A N 1
ATOM 891 C CA . ALA A 1 107 ? 29.798 27.423 -47.747 1.00 31.77 107 ALA A CA 1
ATOM 892 C C . ALA A 1 107 ? 30.023 28.710 -46.947 1.00 31.77 107 ALA A C 1
ATOM 894 O O . ALA A 1 107 ? 30.901 29.485 -47.281 1.00 31.77 107 ALA A O 1
ATOM 895 N N . GLU A 1 108 ? 29.198 28.950 -45.926 1.00 29.02 108 GLU A N 1
ATOM 896 C CA . GLU A 1 108 ? 29.432 30.034 -44.953 1.00 29.02 108 GLU A CA 1
ATOM 897 C C . GLU A 1 108 ? 28.749 29.811 -43.587 1.00 29.02 108 GLU A C 1
ATOM 899 O O . GLU A 1 108 ? 28.751 30.681 -42.727 1.00 29.02 108 GLU A O 1
ATOM 904 N N . SER A 1 109 ? 28.240 28.602 -43.315 1.00 30.12 109 SER A N 1
ATOM 905 C CA . SER A 1 109 ? 27.720 28.204 -41.994 1.00 30.12 109 SER A CA 1
ATOM 906 C C . SER A 1 109 ? 28.660 27.258 -41.228 1.00 30.12 109 SER A C 1
ATOM 908 O O . SER A 1 109 ? 28.232 26.531 -40.332 1.00 30.12 109 SER A O 1
ATOM 910 N N . ARG A 1 110 ? 29.953 27.229 -41.583 1.00 28.88 110 ARG A N 1
ATOM 911 C CA . ARG A 1 110 ? 30.959 26.303 -41.021 1.00 28.88 110 ARG A CA 1
ATOM 912 C C . ARG A 1 110 ? 31.672 26.792 -39.749 1.00 28.88 110 ARG A C 1
ATOM 914 O O . ARG A 1 110 ? 32.654 26.175 -39.357 1.00 28.88 110 ARG A O 1
ATOM 921 N N . SER A 1 111 ? 31.178 27.825 -39.065 1.00 32.34 111 SER A N 1
ATOM 922 C CA . SER A 1 111 ? 31.805 28.340 -37.829 1.00 32.34 111 SER A CA 1
ATOM 923 C C . SER A 1 111 ? 30.901 28.403 -36.588 1.00 32.34 111 SER A C 1
ATOM 925 O O . SER A 1 111 ? 31.321 28.942 -35.570 1.00 32.34 111 SER A O 1
ATOM 927 N N . LEU A 1 112 ? 29.704 27.801 -36.602 1.00 31.47 112 LEU A N 1
ATOM 928 C CA . LEU A 1 112 ? 28.834 27.707 -35.409 1.00 31.47 112 LEU A CA 1
ATOM 929 C C . LEU A 1 112 ? 28.324 26.287 -35.113 1.00 31.47 112 LEU A C 1
ATOM 931 O O . LEU A 1 112 ? 27.315 26.100 -34.440 1.00 31.47 112 LEU A O 1
ATOM 935 N N . LEU A 1 113 ? 29.054 25.273 -35.576 1.00 29.98 113 LEU A N 1
ATOM 936 C CA . LEU A 1 113 ? 28.934 23.910 -35.064 1.00 29.98 113 LEU A CA 1
ATOM 937 C C . LEU A 1 113 ? 30.066 23.686 -34.063 1.00 29.98 113 LEU A C 1
ATOM 939 O O . LEU A 1 113 ? 31.128 23.168 -34.403 1.00 29.98 113 LEU A O 1
ATOM 943 N N . THR A 1 114 ? 29.843 24.103 -32.818 1.00 26.64 114 THR A N 1
ATOM 944 C CA . THR A 1 114 ? 30.563 23.504 -31.694 1.00 26.64 114 THR A CA 1
ATOM 945 C C . THR A 1 114 ? 30.262 22.001 -31.686 1.00 26.64 114 THR A C 1
ATOM 947 O O . THR A 1 114 ? 29.121 21.608 -31.952 1.00 26.64 114 THR A O 1
ATOM 950 N N . PRO A 1 115 ? 31.246 21.127 -31.419 1.00 30.12 115 PRO A N 1
ATOM 951 C CA . PRO A 1 115 ? 30.998 19.697 -31.426 1.00 30.12 115 PRO A CA 1
ATOM 952 C C . PRO A 1 115 ? 30.031 19.363 -30.289 1.00 30.12 115 PRO A C 1
ATOM 954 O O . PRO A 1 115 ? 30.383 19.463 -29.115 1.00 30.12 115 PRO A O 1
ATOM 957 N N . ALA A 1 116 ? 28.817 18.931 -30.625 1.00 33.88 116 ALA A N 1
ATOM 958 C CA . ALA A 1 116 ? 27.927 18.218 -29.714 1.00 33.88 116 ALA A CA 1
ATOM 959 C C . ALA A 1 116 ? 28.480 16.799 -29.468 1.00 33.88 116 ALA A C 1
ATOM 961 O O . ALA A 1 116 ? 27.863 15.797 -29.816 1.00 33.88 116 ALA A O 1
ATOM 962 N N . ALA A 1 117 ? 29.695 16.732 -28.927 1.00 36.19 117 ALA A N 1
ATOM 963 C CA . ALA A 1 117 ? 30.452 15.513 -28.688 1.00 36.19 117 ALA A CA 1
ATOM 964 C C . ALA A 1 117 ? 31.233 15.632 -27.370 1.00 36.19 117 ALA A C 1
ATOM 966 O O . ALA A 1 117 ? 32.457 15.590 -27.348 1.00 36.19 117 ALA A O 1
ATOM 967 N N . SER A 1 118 ? 30.499 15.796 -26.268 1.00 32.00 118 SER A N 1
ATOM 968 C CA . SER A 1 118 ? 30.959 15.455 -24.914 1.00 32.00 118 SER A CA 1
ATOM 969 C C . SER A 1 118 ? 29.783 15.413 -23.928 1.00 32.00 118 SER A C 1
ATOM 971 O O . SER A 1 118 ? 29.747 16.118 -22.929 1.00 32.00 118 SER A O 1
ATOM 973 N N . PHE A 1 119 ? 28.799 14.554 -24.192 1.00 32.34 119 PHE A N 1
ATOM 974 C CA . PHE A 1 119 ? 27.937 14.043 -23.122 1.00 32.34 119 PHE A CA 1
ATOM 975 C C . PHE A 1 119 ? 28.209 12.549 -22.981 1.00 32.34 119 PHE A C 1
ATOM 977 O O . PHE A 1 119 ? 27.393 11.691 -23.309 1.00 32.34 119 PHE A O 1
ATOM 984 N N . TRP A 1 120 ? 29.418 12.239 -22.516 1.00 31.61 120 TRP A N 1
ATOM 985 C CA . TRP A 1 120 ? 29.629 11.006 -21.776 1.00 31.61 120 TRP A CA 1
ATOM 986 C C . TRP A 1 120 ? 28.779 11.147 -20.509 1.00 31.61 120 TRP A C 1
ATOM 988 O O . TRP A 1 120 ? 29.202 11.778 -19.548 1.00 31.61 120 TRP A O 1
ATOM 998 N N . ASN A 1 121 ? 27.530 10.666 -20.543 1.00 45.84 121 ASN A N 1
ATOM 999 C CA . ASN A 1 121 ? 26.761 10.432 -19.323 1.00 45.84 121 ASN A CA 1
ATOM 1000 C C . ASN A 1 121 ? 27.568 9.412 -18.525 1.00 45.84 121 ASN A C 1
ATOM 1002 O O . ASN A 1 121 ? 27.545 8.224 -18.849 1.00 45.84 121 ASN A O 1
ATOM 1006 N N . ASN A 1 122 ? 28.344 9.878 -17.553 1.00 56.72 122 ASN A N 1
ATOM 1007 C CA . ASN A 1 122 ? 29.114 8.997 -16.704 1.00 56.72 122 ASN A CA 1
ATOM 1008 C C . ASN A 1 122 ? 28.115 8.340 -15.742 1.00 56.72 122 ASN A C 1
ATOM 1010 O O . ASN A 1 122 ? 27.725 8.920 -14.732 1.00 56.72 122 ASN A O 1
ATOM 1014 N N . VAL A 1 123 ? 27.599 7.171 -16.136 1.00 62.62 123 VAL A N 1
ATOM 1015 C CA . VAL A 1 123 ? 26.546 6.433 -15.413 1.00 62.62 123 VAL A CA 1
ATOM 1016 C C . VAL A 1 123 ? 26.938 6.217 -13.948 1.00 62.62 123 VAL A C 1
ATOM 1018 O O . VAL A 1 123 ? 26.079 6.265 -13.066 1.00 62.62 123 VAL A O 1
ATOM 1021 N N . ASP A 1 124 ? 28.235 6.067 -13.686 1.00 61.00 124 ASP A N 1
ATOM 1022 C CA . ASP A 1 124 ? 28.792 5.904 -12.346 1.00 61.00 124 ASP A CA 1
ATOM 1023 C C . ASP A 1 124 ? 28.732 7.205 -11.522 1.00 61.00 124 ASP A C 1
ATOM 1025 O O . ASP A 1 124 ? 28.352 7.172 -10.352 1.00 61.00 124 ASP A O 1
ATOM 1029 N N . GLU A 1 125 ? 29.019 8.368 -12.123 1.00 61.59 125 GLU A N 1
ATOM 1030 C CA . GLU A 1 125 ? 28.870 9.675 -11.454 1.00 61.59 125 GLU A CA 1
ATOM 1031 C C . GLU A 1 125 ? 27.401 9.995 -11.168 1.00 61.59 125 GLU A C 1
ATOM 1033 O O . GLU A 1 125 ? 27.065 10.491 -10.091 1.00 61.59 125 GLU A O 1
ATOM 1038 N N . ASP A 1 126 ? 26.515 9.658 -12.106 1.00 78.00 126 ASP A N 1
ATOM 1039 C CA . ASP A 1 126 ? 25.073 9.799 -11.928 1.00 78.00 126 ASP A CA 1
ATOM 1040 C C . ASP A 1 126 ? 24.561 8.924 -10.780 1.00 78.00 126 ASP A C 1
ATOM 1042 O O . ASP A 1 126 ? 23.776 9.389 -9.953 1.00 78.00 126 ASP A O 1
ATOM 1046 N N . THR A 1 127 ? 25.028 7.678 -10.698 1.00 82.88 127 THR A N 1
ATOM 1047 C CA . THR A 1 127 ? 24.640 6.741 -9.635 1.00 82.88 127 THR A CA 1
ATOM 1048 C C . THR A 1 127 ? 25.129 7.224 -8.273 1.00 82.88 127 THR A C 1
ATOM 1050 O O . THR A 1 127 ? 24.338 7.278 -7.331 1.00 82.88 127 THR A O 1
ATOM 1053 N N . LYS A 1 128 ? 26.392 7.658 -8.177 1.00 88.50 128 LYS A N 1
ATOM 1054 C CA . LYS A 1 128 ? 26.965 8.203 -6.939 1.00 88.50 128 LYS A CA 1
ATOM 1055 C C . LYS A 1 128 ? 26.231 9.461 -6.471 1.00 88.50 128 LYS A C 1
ATOM 1057 O O . LYS A 1 128 ? 25.934 9.597 -5.288 1.00 88.50 128 LYS A O 1
ATOM 1062 N N . PHE A 1 129 ? 25.873 10.357 -7.392 1.00 89.75 129 PHE A N 1
ATOM 1063 C CA . PHE A 1 129 ? 25.067 11.534 -7.065 1.00 89.75 129 PHE A CA 1
ATOM 1064 C C . PHE A 1 129 ? 23.700 11.150 -6.480 1.00 89.75 129 PHE A C 1
ATOM 1066 O O . PHE A 1 129 ? 23.253 11.746 -5.496 1.00 89.75 129 PHE A O 1
ATOM 1073 N N . VAL A 1 130 ? 23.018 10.160 -7.070 1.00 90.94 130 VAL A N 1
ATOM 1074 C CA . VAL A 1 130 ? 21.737 9.675 -6.535 1.00 90.94 130 VAL A CA 1
ATOM 1075 C C . VAL A 1 130 ? 21.931 9.047 -5.153 1.00 90.94 130 VAL A C 1
ATOM 1077 O O . VAL A 1 130 ? 21.148 9.341 -4.250 1.00 90.94 130 VAL A O 1
ATOM 1080 N N . GLU A 1 131 ? 22.975 8.240 -4.965 1.00 92.12 131 GLU A N 1
ATOM 1081 C CA . GLU A 1 131 ? 23.316 7.614 -3.684 1.00 92.12 131 GLU A CA 1
ATOM 1082 C C . GLU A 1 131 ? 23.539 8.652 -2.577 1.00 92.12 131 GLU A C 1
ATOM 1084 O O . GLU A 1 131 ? 22.889 8.588 -1.532 1.00 92.12 131 GLU A O 1
ATOM 1089 N N . GLU A 1 132 ? 24.364 9.672 -2.831 1.00 91.69 132 GLU A N 1
ATOM 1090 C CA . GLU A 1 132 ? 24.616 10.770 -1.890 1.00 91.69 132 GLU A CA 1
ATOM 1091 C C . GLU A 1 132 ? 23.318 11.500 -1.508 1.00 91.69 132 GLU A C 1
ATOM 1093 O O . GLU A 1 132 ? 23.098 11.822 -0.339 1.00 91.69 132 GLU A O 1
ATOM 1098 N N . LYS A 1 133 ? 22.409 11.720 -2.468 1.00 90.69 133 LYS A N 1
ATOM 1099 C CA . LYS A 1 133 ? 21.114 12.367 -2.202 1.00 90.69 133 LYS A CA 1
ATOM 1100 C C . LYS A 1 133 ? 20.130 11.489 -1.438 1.00 90.69 133 LYS A C 1
ATOM 1102 O O . LYS A 1 133 ? 19.320 12.020 -0.673 1.00 90.69 133 LYS A O 1
ATOM 1107 N N . ILE A 1 134 ? 20.189 10.172 -1.622 1.00 90.44 134 ILE A N 1
ATOM 1108 C CA . ILE A 1 134 ? 19.428 9.215 -0.814 1.00 90.44 134 ILE A CA 1
ATOM 1109 C C . ILE A 1 134 ? 19.979 9.182 0.616 1.00 90.44 134 ILE A C 1
ATOM 1111 O O . ILE A 1 134 ? 19.190 9.201 1.563 1.00 90.44 134 ILE A O 1
ATOM 1115 N N . GLN A 1 135 ? 21.301 9.203 0.793 1.00 89.00 135 GLN A N 1
ATOM 1116 C CA . GLN A 1 135 ? 21.910 9.256 2.121 1.00 89.00 135 GLN A CA 1
ATOM 1117 C C . GLN A 1 135 ? 21.546 10.554 2.848 1.00 89.00 135 GLN A C 1
ATOM 1119 O O . GLN A 1 135 ? 21.082 10.512 3.986 1.00 89.00 135 GLN A O 1
ATOM 1124 N N . GLU A 1 136 ? 21.628 11.696 2.157 1.00 87.12 136 GLU A N 1
ATOM 1125 C CA . GLU A 1 136 ? 21.189 12.991 2.684 1.00 87.12 136 GLU A CA 1
ATOM 1126 C C . GLU A 1 136 ? 19.725 12.938 3.160 1.00 87.12 136 GLU A C 1
ATOM 1128 O O . GLU A 1 136 ? 19.392 13.453 4.229 1.00 87.12 136 GLU A O 1
ATOM 1133 N N . TYR A 1 137 ? 18.843 12.272 2.405 1.00 84.50 137 TYR A N 1
ATOM 1134 C CA . TYR A 1 137 ? 17.449 12.075 2.804 1.00 84.50 137 TYR A CA 1
ATOM 1135 C C . TYR A 1 137 ? 17.320 11.297 4.126 1.00 84.50 137 TYR A C 1
ATOM 1137 O O . TYR A 1 137 ? 16.547 11.704 5.002 1.00 84.50 137 TYR A O 1
ATOM 1145 N N . TYR A 1 138 ? 18.061 10.199 4.296 1.00 85.31 138 TYR A N 1
ATOM 1146 C CA . TYR A 1 138 ? 18.033 9.418 5.536 1.00 85.31 138 TYR A CA 1
ATOM 1147 C C . TYR A 1 138 ? 18.634 10.189 6.717 1.00 85.31 138 TYR A C 1
ATOM 1149 O O . TYR A 1 138 ? 18.038 10.209 7.798 1.00 85.31 138 TYR A O 1
ATOM 1157 N N . ASP A 1 139 ? 19.737 10.907 6.509 1.00 83.56 139 ASP A N 1
ATOM 1158 C CA . ASP A 1 139 ? 20.378 11.726 7.541 1.00 83.56 139 ASP A CA 1
ATOM 1159 C C . ASP A 1 139 ? 19.439 12.834 8.036 1.00 83.56 139 ASP A C 1
ATOM 1161 O O . ASP A 1 139 ? 19.257 13.024 9.243 1.00 83.56 139 ASP A O 1
ATOM 1165 N N . GLN A 1 140 ? 18.761 13.525 7.112 1.00 77.38 140 GLN A N 1
ATOM 1166 C CA . GLN A 1 140 ? 17.739 14.521 7.447 1.00 77.38 140 GLN A CA 1
ATOM 1167 C C . GLN A 1 140 ? 16.584 13.908 8.249 1.00 77.38 140 GLN A C 1
ATOM 1169 O O . GLN A 1 140 ? 16.047 14.548 9.153 1.00 77.38 140 GLN A O 1
ATOM 1174 N N . ARG A 1 141 ? 16.204 12.664 7.943 1.00 76.00 141 ARG A N 1
ATOM 1175 C CA . ARG A 1 141 ? 15.113 11.958 8.620 1.00 76.00 141 ARG A CA 1
ATOM 1176 C C . ARG A 1 141 ? 15.475 11.535 10.048 1.00 76.00 141 ARG A C 1
ATOM 1178 O O . ARG A 1 141 ? 14.598 11.558 10.914 1.00 76.00 141 ARG A O 1
ATOM 1185 N N . LEU A 1 142 ? 16.736 11.174 10.292 1.00 73.62 142 LEU A N 1
ATOM 1186 C CA . LEU A 1 142 ? 17.260 10.778 11.606 1.00 73.62 142 LEU A CA 1
ATOM 1187 C C . LEU A 1 142 ? 17.590 11.980 12.506 1.00 73.62 142 LEU A C 1
ATOM 1189 O O . LEU A 1 142 ? 17.543 11.871 13.736 1.00 73.62 142 LEU A O 1
ATOM 1193 N N . ASN A 1 143 ? 17.911 13.137 11.921 1.00 70.38 143 ASN A N 1
ATOM 1194 C CA . ASN A 1 143 ? 18.328 14.308 12.681 1.00 70.38 143 ASN A CA 1
ATOM 1195 C C . ASN A 1 143 ? 17.167 14.920 13.499 1.00 70.38 143 ASN A C 1
ATOM 1197 O O . ASN A 1 143 ? 16.129 15.330 12.975 1.00 70.38 143 ASN A O 1
ATOM 1201 N N . LYS A 1 144 ? 17.357 15.029 14.823 1.00 50.66 144 LYS A N 1
ATOM 1202 C CA . LYS A 1 144 ? 16.360 15.545 15.786 1.00 50.66 144 LYS A CA 1
ATOM 1203 C C . LYS A 1 144 ? 16.054 17.041 15.623 1.00 50.66 144 LYS A C 1
ATOM 1205 O O . LYS A 1 144 ? 15.029 17.502 16.138 1.00 50.66 144 LYS A O 1
ATOM 1210 N N . ASN A 1 145 ? 16.868 17.795 14.878 1.00 52.81 145 ASN A N 1
ATOM 1211 C CA . ASN A 1 145 ? 16.600 19.194 14.525 1.00 52.81 145 ASN A CA 1
ATOM 1212 C C . ASN A 1 145 ? 15.574 19.304 13.380 1.00 52.81 145 ASN A C 1
ATOM 1214 O O . ASN A 1 145 ? 15.858 19.766 12.282 1.00 52.81 145 ASN A O 1
ATOM 1218 N N . LYS A 1 146 ? 14.354 18.852 13.706 1.00 51.47 146 LYS A N 1
ATOM 1219 C CA . LYS A 1 146 ? 13.041 19.101 13.093 1.00 51.47 146 LYS A CA 1
ATOM 1220 C C . LYS A 1 146 ? 13.065 19.617 11.650 1.00 51.47 146 LYS A C 1
ATOM 1222 O O . LYS A 1 146 ? 13.080 20.822 11.431 1.00 51.47 146 LYS A O 1
ATOM 1227 N N . ASN A 1 147 ? 12.858 18.692 10.712 1.00 54.72 147 ASN A N 1
ATOM 1228 C CA . ASN A 1 147 ? 12.246 18.863 9.385 1.00 54.72 147 ASN A CA 1
ATOM 1229 C C . ASN A 1 147 ? 11.461 20.183 9.226 1.00 54.72 147 ASN A C 1
ATOM 1231 O O . ASN A 1 147 ? 10.242 20.213 9.421 1.00 54.72 147 ASN A O 1
ATOM 1235 N N . LYS A 1 148 ? 12.161 21.268 8.862 1.00 45.19 148 LYS A N 1
ATOM 1236 C CA . LYS A 1 148 ? 11.601 22.613 8.618 1.00 45.19 148 LYS A CA 1
ATOM 1237 C C . LYS A 1 148 ? 10.683 22.630 7.386 1.00 45.19 148 LYS A C 1
ATOM 1239 O O . LYS A 1 148 ? 9.851 23.517 7.241 1.00 45.19 148 LYS A O 1
ATOM 1244 N N . TRP A 1 149 ? 10.819 21.616 6.533 1.00 52.06 149 TRP A N 1
ATOM 1245 C CA . TRP A 1 149 ? 10.237 21.530 5.193 1.00 52.06 149 TRP A CA 1
ATOM 1246 C C . TRP A 1 149 ? 9.000 20.626 5.107 1.00 52.06 149 TRP A C 1
ATOM 1248 O O . TRP A 1 149 ? 8.259 20.695 4.130 1.00 52.06 149 TRP A O 1
ATOM 1258 N N . MET A 1 150 ? 8.727 19.790 6.120 1.00 54.94 150 MET A N 1
ATOM 1259 C CA . MET A 1 150 ? 7.469 19.042 6.146 1.00 54.94 150 MET A CA 1
ATOM 1260 C C . MET A 1 150 ? 6.360 19.975 6.613 1.00 54.94 150 MET A C 1
ATOM 1262 O O . MET A 1 150 ? 6.261 20.287 7.800 1.00 54.94 150 MET A O 1
ATOM 1266 N N . PHE A 1 151 ? 5.492 20.388 5.693 1.00 51.62 151 PHE A N 1
ATOM 1267 C CA . PHE A 1 151 ? 4.180 20.902 6.062 1.00 51.62 151 PHE A CA 1
ATOM 1268 C C . PHE A 1 151 ? 3.501 19.864 6.966 1.00 51.62 151 PHE A C 1
ATOM 1270 O O . PHE A 1 151 ? 3.255 18.734 6.547 1.00 51.62 151 PHE A O 1
ATOM 1277 N N . LYS A 1 152 ? 3.250 20.229 8.227 1.00 64.50 152 LYS A N 1
ATOM 1278 C CA . LYS A 1 152 ? 2.584 19.375 9.218 1.00 64.50 152 LYS A CA 1
ATOM 1279 C C . LYS A 1 152 ? 1.128 19.821 9.327 1.00 64.50 152 LYS A C 1
ATOM 1281 O O . LYS A 1 152 ? 0.832 20.678 10.159 1.00 64.50 152 LYS A O 1
ATOM 1286 N N . PRO A 1 153 ? 0.209 19.310 8.490 1.00 56.91 153 PRO A N 1
ATOM 1287 C CA . PRO A 1 153 ? -1.197 19.659 8.615 1.00 56.91 153 PRO A CA 1
ATOM 1288 C C . PRO A 1 153 ? -1.714 19.213 9.985 1.00 56.91 153 PRO A C 1
ATOM 1290 O O . PRO A 1 153 ? -1.696 18.028 10.305 1.00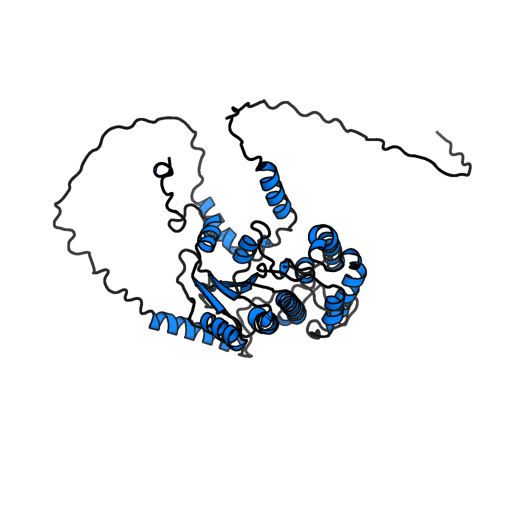 56.91 153 PRO A O 1
ATOM 1293 N N . VAL A 1 154 ? -2.207 20.167 10.774 1.00 67.06 154 VAL A N 1
ATOM 1294 C CA . VAL A 1 154 ? -2.743 19.945 12.130 1.00 67.06 154 VAL A CA 1
ATOM 1295 C C . VAL A 1 154 ? -4.255 19.707 12.082 1.00 67.06 154 VAL A C 1
ATOM 1297 O O . VAL A 1 154 ? -5.008 20.180 12.922 1.00 67.06 154 VAL A O 1
ATOM 1300 N N . GLN A 1 155 ? -4.749 19.021 11.053 1.00 85.62 155 GLN A N 1
ATOM 1301 C CA . GLN A 1 155 ? -6.180 18.738 10.984 1.00 85.62 155 GLN A CA 1
ATOM 1302 C C . GLN A 1 155 ? -6.526 17.635 12.000 1.00 85.62 155 GLN A C 1
ATOM 1304 O O . GLN A 1 155 ? -5.779 16.663 12.129 1.00 85.62 155 GLN A O 1
ATOM 1309 N N . GLY A 1 156 ? -7.639 17.778 12.722 1.00 91.25 156 GLY A N 1
ATOM 1310 C CA . GLY A 1 156 ? -8.211 16.753 13.610 1.00 91.25 156 GLY A CA 1
ATOM 1311 C C . GLY A 1 156 ? -9.197 15.847 12.893 1.00 91.25 156 GLY A C 1
ATOM 1312 O O . GLY A 1 156 ? -9.510 16.101 11.738 1.00 91.25 156 GLY A O 1
ATOM 1313 N N . SER A 1 157 ? -9.515 14.688 13.465 1.00 94.56 157 SER A N 1
ATOM 1314 C CA . SER A 1 157 ? -10.192 13.537 12.835 1.00 94.56 157 SER A CA 1
ATOM 1315 C C . SER A 1 157 ? -11.275 13.904 11.808 1.00 94.56 157 SER A C 1
ATOM 1317 O O . SER A 1 157 ? -11.967 14.910 11.947 1.00 94.56 157 SER A O 1
ATOM 1319 N N . THR A 1 158 ? -11.409 13.105 10.748 1.00 94.94 158 THR A N 1
ATOM 1320 C CA . THR A 1 158 ? -12.407 13.314 9.690 1.00 94.94 158 THR A CA 1
ATOM 1321 C C . THR A 1 158 ? -13.806 13.432 10.299 1.00 94.94 158 THR A C 1
ATOM 1323 O O . THR A 1 158 ? -14.208 12.581 11.085 1.00 94.94 158 THR A O 1
ATOM 1326 N N . GLN A 1 159 ? -14.546 14.485 9.943 1.00 95.62 159 GLN A N 1
ATOM 1327 C CA . GLN A 1 159 ? -15.933 14.668 10.385 1.00 95.62 159 GLN A CA 1
ATOM 1328 C C . GLN A 1 159 ? -16.810 13.505 9.905 1.00 95.62 159 GLN A C 1
ATOM 1330 O O . GLN A 1 159 ? -16.561 12.959 8.832 1.00 95.62 159 GLN A O 1
ATOM 1335 N N . HIS A 1 160 ? -17.830 13.141 10.687 1.00 96.75 160 HIS A N 1
ATOM 1336 C CA . HIS A 1 160 ? -18.715 12.000 10.399 1.00 96.75 160 HIS A CA 1
ATOM 1337 C C . HIS A 1 160 ? -17.969 10.661 10.234 1.00 96.75 160 HIS A C 1
ATOM 1339 O O . HIS A 1 160 ? -18.295 9.835 9.379 1.00 96.75 160 HIS A O 1
ATOM 1345 N N . LEU A 1 161 ? -16.911 10.460 11.032 1.00 97.00 161 LEU A N 1
ATOM 1346 C CA . LEU A 1 161 ? -16.044 9.283 10.946 1.00 97.00 161 LEU A CA 1
ATOM 1347 C C . LEU A 1 161 ? -16.828 7.969 11.066 1.00 97.00 161 LEU A C 1
ATOM 1349 O O . LEU A 1 161 ? -16.572 7.041 10.299 1.00 97.00 161 LEU A O 1
ATOM 1353 N N . LYS A 1 162 ? -17.785 7.901 12.003 1.00 98.00 162 LYS A N 1
ATOM 1354 C CA . LYS A 1 162 ? -18.611 6.708 12.218 1.00 98.00 162 LYS A CA 1
ATOM 1355 C C . LYS A 1 162 ? -19.454 6.411 10.982 1.00 98.00 162 LYS A C 1
ATOM 1357 O O . LYS A 1 162 ? -19.475 5.282 10.505 1.00 98.00 162 LYS A O 1
ATOM 1362 N N . GLU A 1 163 ? -20.146 7.417 10.470 1.00 98.50 163 GLU A N 1
ATOM 1363 C CA . GLU A 1 163 ? -21.080 7.296 9.359 1.00 98.50 163 GLU A CA 1
ATOM 1364 C C . GLU A 1 163 ? -20.350 6.891 8.075 1.00 98.50 163 GLU A C 1
ATOM 1366 O O . GLU A 1 163 ? -20.791 5.981 7.374 1.00 98.50 163 GLU A O 1
ATOM 1371 N N . ILE A 1 164 ? -19.185 7.497 7.808 1.00 98.56 164 ILE A N 1
ATOM 1372 C CA . ILE A 1 164 ? -18.319 7.127 6.681 1.00 98.56 164 ILE A CA 1
ATOM 1373 C C . ILE A 1 164 ? -17.860 5.672 6.812 1.00 98.56 164 ILE A C 1
ATOM 1375 O O . ILE A 1 164 ? -17.938 4.918 5.842 1.00 98.56 164 ILE A O 1
ATOM 1379 N N . PHE A 1 165 ? -17.394 5.270 7.997 1.00 98.69 165 PHE A N 1
ATOM 1380 C CA . PHE A 1 165 ? -16.932 3.906 8.246 1.00 98.69 165 PHE A CA 1
ATOM 1381 C C . PHE A 1 165 ? -18.053 2.887 8.027 1.00 98.69 165 PHE A C 1
ATOM 1383 O O . PHE A 1 165 ? -17.892 1.940 7.260 1.00 98.69 165 PHE A O 1
ATOM 1390 N N . VAL A 1 166 ? -19.197 3.082 8.687 1.00 98.69 166 VAL A N 1
ATOM 1391 C CA . VAL A 1 166 ? -20.321 2.140 8.641 1.00 98.69 166 VAL A CA 1
ATOM 1392 C C . VAL A 1 166 ? -20.904 2.072 7.230 1.00 98.69 166 VAL A C 1
ATOM 1394 O O . VAL A 1 166 ? -21.143 0.974 6.730 1.00 98.69 166 VAL A O 1
ATOM 1397 N N . GLY A 1 167 ? -21.049 3.211 6.545 1.00 98.50 167 GLY A N 1
ATOM 1398 C CA . GLY A 1 167 ? -21.501 3.251 5.153 1.00 98.50 167 GLY A CA 1
ATOM 1399 C C . GLY A 1 167 ? -20.577 2.474 4.212 1.00 98.50 167 GLY A C 1
ATOM 1400 O O . GLY A 1 167 ? -21.039 1.625 3.451 1.00 98.50 167 GLY A O 1
ATOM 1401 N N . ARG A 1 168 ? -19.257 2.690 4.311 1.00 98.56 168 ARG A N 1
ATOM 1402 C CA . ARG A 1 168 ? -18.264 1.936 3.525 1.00 98.56 168 ARG A CA 1
ATOM 1403 C C . ARG A 1 168 ? -18.246 0.449 3.870 1.00 98.56 168 ARG A C 1
ATOM 1405 O O . ARG A 1 168 ? -18.001 -0.369 2.991 1.00 98.56 168 ARG A O 1
ATOM 1412 N N . CYS A 1 169 ? -18.504 0.089 5.124 1.00 98.62 169 CYS A N 1
ATOM 1413 C CA . CYS A 1 169 ? -18.572 -1.308 5.541 1.00 98.62 169 CYS A CA 1
ATOM 1414 C C . CYS A 1 169 ? -19.732 -2.033 4.870 1.00 98.62 169 CYS A C 1
ATOM 1416 O O . CYS A 1 169 ? -19.518 -3.081 4.260 1.00 98.62 169 CYS A O 1
ATOM 1418 N N . TRP A 1 170 ? -20.931 -1.451 4.902 1.00 98.06 170 TRP A N 1
ATOM 1419 C CA . TRP A 1 170 ? -22.085 -2.042 4.231 1.00 98.06 170 TRP A CA 1
ATOM 1420 C C . TRP A 1 170 ? -21.899 -2.121 2.716 1.00 98.06 170 TRP A C 1
ATOM 1422 O O . TRP A 1 170 ? -22.226 -3.151 2.126 1.00 98.06 170 TRP A O 1
ATOM 1432 N N . ASP A 1 171 ? -21.305 -1.097 2.097 1.00 97.94 171 ASP A N 1
ATOM 1433 C CA . ASP A 1 171 ? -20.944 -1.128 0.676 1.00 97.94 171 ASP A CA 1
ATOM 1434 C C . ASP A 1 171 ? -19.965 -2.274 0.366 1.00 97.94 171 ASP A C 1
ATOM 1436 O O . ASP A 1 171 ? -20.200 -3.083 -0.534 1.00 97.94 171 ASP A O 1
ATOM 1440 N N . PHE A 1 172 ? -18.905 -2.429 1.165 1.00 97.56 172 PHE A N 1
ATOM 1441 C CA . PHE A 1 172 ? -17.939 -3.506 0.971 1.00 97.56 172 PHE A CA 1
ATOM 1442 C C . PHE A 1 172 ? -18.570 -4.887 1.151 1.00 97.56 172 PHE A C 1
ATOM 1444 O O . PHE A 1 172 ? -18.391 -5.757 0.302 1.00 97.56 172 PHE A O 1
ATOM 1451 N N . VAL A 1 173 ? -19.307 -5.115 2.239 1.00 96.88 173 VAL A N 1
ATOM 1452 C CA . VAL A 1 173 ? -19.928 -6.418 2.516 1.00 96.88 173 VAL A CA 1
ATOM 1453 C C . VAL A 1 173 ? -20.911 -6.789 1.403 1.00 96.88 173 VAL A C 1
ATOM 1455 O O . VAL A 1 173 ?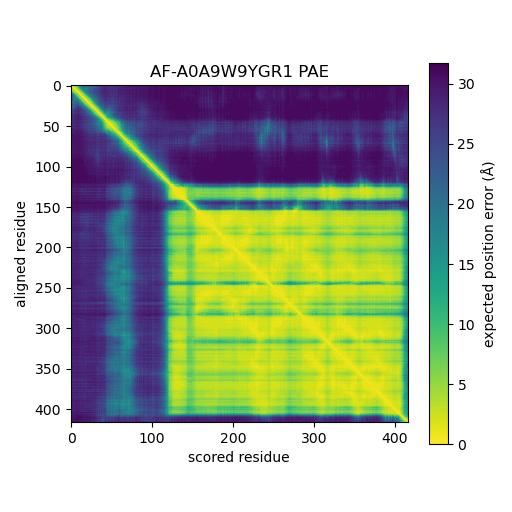 -20.882 -7.923 0.925 1.00 96.88 173 VAL A O 1
ATOM 1458 N N . THR A 1 174 ? -21.702 -5.827 0.926 1.00 95.75 174 THR A N 1
ATOM 1459 C CA . THR A 1 174 ? -22.717 -6.048 -0.115 1.00 95.75 174 THR A CA 1
ATOM 1460 C C . THR A 1 174 ? -22.092 -6.265 -1.493 1.00 95.75 174 THR A C 1
ATOM 1462 O O . THR A 1 174 ? -22.403 -7.240 -2.173 1.00 95.75 174 THR A O 1
ATOM 1465 N N . ASN A 1 175 ? -21.175 -5.388 -1.910 1.00 95.00 175 ASN A N 1
ATOM 1466 C CA . ASN A 1 175 ? -20.689 -5.344 -3.294 1.00 95.00 175 ASN A CA 1
ATOM 1467 C C . ASN A 1 175 ? -19.338 -6.048 -3.497 1.00 95.00 175 ASN A C 1
ATOM 1469 O O . ASN A 1 175 ? -18.979 -6.422 -4.616 1.00 95.00 175 ASN A O 1
ATOM 1473 N N . ARG A 1 176 ? -18.570 -6.246 -2.422 1.00 93.69 176 ARG A N 1
ATOM 1474 C CA . ARG A 1 176 ? -17.222 -6.843 -2.427 1.00 93.69 176 ARG A CA 1
ATOM 1475 C C . ARG A 1 176 ? -17.088 -8.042 -1.479 1.00 93.69 176 ARG A C 1
ATOM 1477 O O . ARG A 1 176 ? -16.010 -8.634 -1.402 1.00 93.69 176 ARG A O 1
ATOM 1484 N N . GLY A 1 177 ? -18.178 -8.485 -0.846 1.00 91.56 177 GLY A N 1
ATOM 1485 C CA . GLY A 1 177 ? -18.196 -9.595 0.113 1.00 91.56 177 GLY A CA 1
ATOM 1486 C C . GLY A 1 177 ? -17.646 -10.921 -0.421 1.00 91.56 177 GLY A C 1
ATOM 1487 O O . GLY A 1 177 ? -17.189 -11.750 0.361 1.00 91.56 177 GLY A O 1
ATOM 1488 N N . LYS A 1 178 ? -17.575 -11.106 -1.749 1.00 92.62 178 LYS A N 1
ATOM 1489 C CA . LYS A 1 178 ? -16.924 -12.266 -2.388 1.00 92.62 178 LYS A CA 1
ATOM 1490 C C . LYS A 1 178 ? -15.469 -12.475 -1.944 1.00 92.62 178 LYS A C 1
ATOM 1492 O O . LYS A 1 178 ? -14.999 -13.614 -1.968 1.00 92.62 178 LYS A O 1
ATOM 1497 N N . TYR A 1 179 ? -14.778 -11.406 -1.536 1.00 93.19 179 TYR A N 1
ATOM 1498 C CA . TYR A 1 179 ? -13.394 -11.438 -1.052 1.00 93.19 179 TYR A CA 1
ATOM 1499 C C . TYR A 1 179 ? -13.265 -11.792 0.438 1.00 93.19 179 TYR A C 1
ATOM 1501 O O . TYR A 1 179 ? -12.160 -12.090 0.891 1.00 93.19 179 TYR A O 1
ATOM 1509 N N .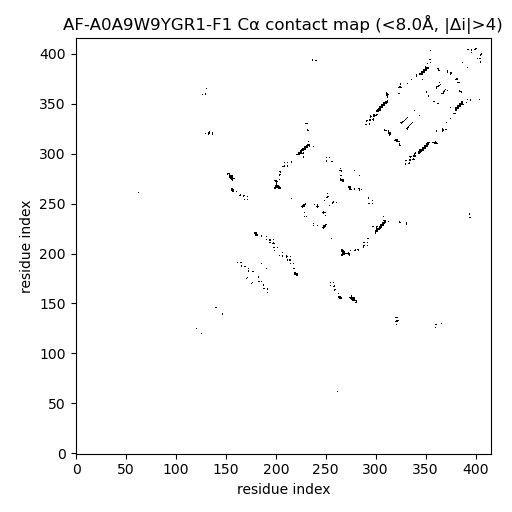 LEU A 1 180 ? -14.371 -11.807 1.185 1.00 96.88 180 LEU A N 1
ATOM 1510 C CA . LEU A 1 180 ? -14.429 -12.255 2.576 1.00 96.88 180 LEU A CA 1
ATOM 1511 C C . LEU A 1 180 ? -14.640 -13.768 2.636 1.00 96.88 180 LEU A C 1
ATOM 1513 O O . LEU A 1 180 ? -15.293 -14.346 1.764 1.00 96.88 180 LEU A O 1
ATOM 1517 N N . VAL A 1 181 ? -14.112 -14.411 3.678 1.00 96.88 181 VAL A N 1
ATOM 1518 C CA . VAL A 1 181 ? -14.378 -15.834 3.945 1.00 96.88 181 VAL A CA 1
ATOM 1519 C C . VAL A 1 181 ? -15.843 -16.023 4.348 1.00 96.88 181 VAL A C 1
ATOM 1521 O O . VAL A 1 181 ? -16.532 -16.843 3.752 1.00 96.88 181 VAL A O 1
ATOM 1524 N N . ASN A 1 182 ? -16.333 -15.213 5.293 1.00 94.19 182 ASN A N 1
ATOM 1525 C CA . ASN A 1 182 ? -17.702 -15.270 5.817 1.00 94.19 182 ASN A CA 1
ATOM 1526 C C . ASN A 1 182 ? -18.354 -13.872 5.813 1.00 94.19 182 ASN A C 1
ATOM 1528 O O . ASN A 1 182 ? -18.448 -13.247 6.871 1.00 94.19 182 ASN A O 1
ATOM 1532 N N . PRO A 1 183 ? -18.803 -13.353 4.654 1.00 93.06 183 PRO A N 1
ATOM 1533 C CA . PRO A 1 183 ? -19.340 -11.993 4.555 1.00 93.06 183 PRO A CA 1
ATOM 1534 C C . PRO A 1 183 ? -20.565 -11.756 5.449 1.00 93.06 183 PRO A C 1
ATOM 1536 O O . PRO A 1 183 ? -20.687 -10.692 6.041 1.00 93.06 183 PRO A O 1
ATOM 1539 N N . THR A 1 184 ? -21.428 -12.761 5.622 1.00 91.38 184 THR A N 1
ATOM 1540 C CA . THR A 1 184 ? -22.644 -12.674 6.453 1.00 91.38 184 THR A CA 1
ATOM 1541 C C . THR A 1 184 ? -22.368 -12.533 7.950 1.00 91.38 184 THR A C 1
ATOM 1543 O O . THR A 1 184 ? -23.265 -12.157 8.698 1.00 91.38 184 THR A O 1
ATOM 1546 N N . LYS A 1 185 ? -21.143 -12.831 8.405 1.00 91.50 185 LYS A N 1
ATOM 1547 C CA . LYS A 1 185 ? -20.737 -12.694 9.812 1.00 91.50 185 LYS A CA 1
ATOM 1548 C C . LYS A 1 185 ? -20.138 -11.322 10.134 1.00 91.50 185 LYS A C 1
ATOM 1550 O O . LYS A 1 185 ? -19.885 -11.044 11.305 1.00 91.50 185 LYS A O 1
ATOM 1555 N N . VAL A 1 186 ? -19.895 -10.477 9.130 1.00 95.00 186 VAL A N 1
ATOM 1556 C CA . VAL A 1 186 ? -19.349 -9.135 9.348 1.00 95.00 186 VAL A CA 1
ATOM 1557 C C . VAL A 1 186 ? -20.468 -8.198 9.792 1.00 95.00 186 VAL A C 1
ATOM 1559 O O . VAL A 1 186 ? -21.311 -7.787 9.002 1.00 95.00 186 VAL A O 1
ATOM 1562 N N . ASP A 1 187 ? -20.452 -7.850 11.075 1.00 96.75 187 ASP A N 1
ATOM 1563 C CA . ASP A 1 187 ? -21.336 -6.851 11.675 1.00 96.75 187 ASP A CA 1
ATOM 1564 C C . ASP A 1 187 ? -20.628 -5.490 11.682 1.00 96.75 187 ASP A C 1
ATOM 1566 O O . ASP A 1 187 ? -19.670 -5.280 12.431 1.00 96.75 187 ASP A O 1
ATOM 1570 N N . CYS A 1 188 ? -21.094 -4.566 10.839 1.00 98.31 188 CYS A N 1
ATOM 1571 C CA . CYS A 1 188 ? -20.457 -3.265 10.647 1.00 98.31 188 CYS A CA 1
ATOM 1572 C C . CYS A 1 188 ? -20.487 -2.361 11.890 1.00 98.31 188 CYS A C 1
ATOM 1574 O O . CYS A 1 188 ? -19.558 -1.575 12.086 1.00 98.31 188 CYS A O 1
ATOM 1576 N N . GLU A 1 189 ? -21.493 -2.483 12.761 1.00 98.25 189 GLU A N 1
ATOM 1577 C CA . GLU A 1 189 ? -21.557 -1.708 14.007 1.00 98.25 189 GLU A CA 1
ATOM 1578 C C . GLU A 1 189 ? -20.590 -2.270 15.051 1.00 98.25 189 GLU A C 1
ATOM 1580 O O . GLU A 1 189 ? -19.902 -1.509 15.737 1.00 98.25 189 GLU A O 1
ATOM 1585 N N . LYS A 1 190 ? -20.477 -3.600 15.161 1.00 98.19 190 LYS A N 1
ATOM 1586 C CA . LYS A 1 190 ? -19.456 -4.216 16.025 1.00 98.19 190 LYS A CA 1
ATOM 1587 C C . LYS A 1 190 ? -18.048 -3.941 15.506 1.00 98.19 190 LYS A C 1
ATOM 1589 O O . LYS A 1 190 ? -17.162 -3.646 16.305 1.00 98.19 190 LYS A O 1
ATOM 1594 N N . LEU A 1 191 ? -17.853 -3.984 14.188 1.00 98.31 191 LEU A N 1
ATOM 1595 C CA . LEU A 1 191 ? -16.573 -3.683 13.555 1.00 98.31 191 LEU A CA 1
ATOM 1596 C C . LEU A 1 191 ? -16.158 -2.227 13.810 1.00 98.31 191 LEU A C 1
ATOM 1598 O O . LEU A 1 191 ? -15.008 -1.973 14.164 1.00 98.31 191 LEU A O 1
ATOM 1602 N N . TRP A 1 192 ? -17.105 -1.283 13.721 1.00 98.62 192 TRP A N 1
ATOM 1603 C CA . TRP A 1 192 ? -16.884 0.109 14.117 1.00 98.62 192 TRP A CA 1
ATOM 1604 C C . TRP A 1 192 ? -16.497 0.231 15.591 1.00 98.62 192 TRP A C 1
ATOM 1606 O O . TRP A 1 192 ? -15.537 0.925 15.903 1.00 98.62 192 TRP A O 1
ATOM 1616 N N . LYS A 1 193 ? -17.203 -0.447 16.507 1.00 98.44 193 LYS A N 1
ATOM 1617 C CA . LYS A 1 193 ? -16.870 -0.414 17.942 1.00 98.44 193 LYS A CA 1
ATOM 1618 C C . LYS A 1 193 ? -15.452 -0.922 18.206 1.00 98.44 193 LYS A C 1
ATOM 1620 O O . LYS A 1 193 ? -14.714 -0.280 18.945 1.00 98.44 193 LYS A O 1
ATOM 1625 N N . ALA A 1 194 ? -15.051 -2.028 17.579 1.00 98.50 194 ALA A N 1
ATOM 1626 C CA . ALA A 1 194 ? -13.693 -2.553 17.709 1.00 98.50 194 ALA A CA 1
ATOM 1627 C C . ALA A 1 194 ? -12.641 -1.582 17.153 1.00 98.50 194 ALA A C 1
ATOM 1629 O O . ALA A 1 194 ? -11.605 -1.378 17.780 1.00 98.50 194 ALA A O 1
ATOM 1630 N N . PHE A 1 195 ? -12.923 -0.948 16.012 1.00 98.50 195 PHE A N 1
ATOM 1631 C CA . PHE A 1 195 ? -12.061 0.086 15.447 1.00 98.50 195 PHE A CA 1
ATOM 1632 C C . PHE A 1 195 ? -11.980 1.334 16.339 1.00 98.50 195 PHE A C 1
ATOM 1634 O O . PHE A 1 195 ? -10.897 1.852 16.566 1.00 98.50 195 PHE A O 1
ATOM 1641 N N . LEU A 1 196 ? -13.101 1.819 16.872 1.00 98.19 196 LEU A N 1
ATOM 1642 C CA . LEU A 1 196 ? -13.135 2.984 17.753 1.00 98.19 196 LEU A CA 1
ATOM 1643 C C . LEU A 1 196 ? -12.326 2.735 19.032 1.00 98.19 196 LEU A C 1
ATOM 1645 O O . LEU A 1 196 ? -11.521 3.575 19.431 1.00 98.19 196 LEU A O 1
ATOM 1649 N N . ASN A 1 197 ? -12.498 1.559 19.637 1.00 98.00 197 ASN A N 1
ATOM 1650 C CA . ASN A 1 197 ? -11.839 1.186 20.887 1.00 98.00 197 ASN A CA 1
ATOM 1651 C C . ASN A 1 197 ? -10.308 1.125 20.781 1.00 98.00 197 ASN A C 1
ATOM 1653 O O . ASN A 1 197 ? -9.638 1.246 21.804 1.00 98.00 197 ASN A O 1
ATOM 1657 N N . SER A 1 198 ? -9.739 0.972 19.580 1.00 97.44 198 SER A N 1
ATOM 1658 C CA . SER A 1 198 ? -8.282 0.908 19.419 1.00 97.44 198 SER A CA 1
ATOM 1659 C C . SER A 1 198 ? -7.588 2.247 19.687 1.00 97.44 198 SER A C 1
ATOM 1661 O O . SER A 1 198 ? -6.428 2.274 20.088 1.00 97.44 198 SER A O 1
ATOM 1663 N N . PHE A 1 199 ? -8.281 3.373 19.493 1.00 96.06 199 PHE A N 1
ATOM 1664 C CA . PHE A 1 199 ? -7.682 4.702 19.642 1.00 96.06 199 PHE A CA 1
ATOM 1665 C C . PHE A 1 199 ? -8.482 5.654 20.530 1.00 96.06 199 PHE A C 1
ATOM 1667 O O . PHE A 1 199 ? -7.922 6.641 21.009 1.00 96.06 199 PHE A O 1
ATOM 1674 N N . SER A 1 200 ? -9.775 5.405 20.755 1.00 97.06 200 SER A N 1
ATOM 1675 C CA . SER A 1 200 ? -10.594 6.278 21.596 1.00 97.06 200 SER A CA 1
ATOM 1676 C C . SER A 1 200 ? -10.076 6.317 23.033 1.00 97.06 200 SER A C 1
ATOM 1678 O O . SER A 1 200 ? -9.587 5.311 23.540 1.00 97.06 200 SER A O 1
ATOM 1680 N N . PHE A 1 201 ? -10.180 7.473 23.692 1.00 97.25 201 PHE A N 1
ATOM 1681 C CA . PHE A 1 201 ? -9.720 7.680 25.076 1.00 97.25 201 PHE A CA 1
ATOM 1682 C C . PHE A 1 201 ? -8.208 7.509 25.298 1.00 97.25 201 PHE A C 1
ATOM 1684 O O . PHE A 1 201 ? -7.738 7.549 26.435 1.00 97.25 201 PHE A O 1
ATOM 1691 N N . LYS A 1 202 ? -7.421 7.407 24.221 1.00 95.50 202 LYS A N 1
ATOM 1692 C CA . LYS A 1 202 ? -5.955 7.400 24.257 1.00 95.50 202 LYS A CA 1
ATOM 1693 C C . LYS A 1 202 ? -5.391 8.737 23.794 1.00 95.50 202 LYS A C 1
ATOM 1695 O O . LYS A 1 202 ? -6.057 9.496 23.086 1.00 95.50 202 LYS A O 1
ATOM 1700 N N . GLY A 1 203 ? -4.155 9.048 24.188 1.00 92.06 203 GLY A N 1
ATOM 1701 C CA . GLY A 1 203 ? -3.430 10.139 23.544 1.00 92.06 203 GLY A CA 1
ATOM 1702 C C . GLY A 1 203 ? -3.260 9.840 22.051 1.00 92.06 203 GLY A C 1
ATOM 1703 O O . GLY A 1 203 ? -3.175 8.673 21.663 1.00 92.06 203 GLY A O 1
ATOM 1704 N N . PRO A 1 204 ? -3.192 10.864 21.186 1.00 88.75 204 PRO A N 1
ATOM 1705 C CA . PRO A 1 204 ? -3.193 10.669 19.737 1.00 88.75 204 PRO A CA 1
ATOM 1706 C C . PRO A 1 204 ? -2.027 9.809 19.230 1.00 88.75 204 PRO A C 1
ATOM 1708 O O . PRO A 1 204 ? -2.120 9.267 18.134 1.00 88.75 204 PRO A O 1
ATOM 1711 N N . CYS A 1 205 ? -0.956 9.688 20.017 1.00 90.06 205 CYS A N 1
ATOM 1712 C CA . CYS A 1 205 ? 0.272 8.961 19.707 1.00 90.06 205 CYS A CA 1
ATOM 1713 C C . CYS A 1 205 ? 0.495 7.740 20.615 1.00 90.06 205 CYS A C 1
ATOM 1715 O O . CYS A 1 205 ? 1.506 7.064 20.470 1.00 90.06 205 CYS A O 1
ATOM 1717 N N . ASP A 1 206 ? -0.441 7.462 21.528 1.00 92.50 206 ASP A N 1
ATOM 1718 C CA . ASP A 1 206 ? -0.332 6.400 22.539 1.00 92.50 206 ASP A CA 1
ATOM 1719 C C . ASP A 1 206 ? -0.879 5.053 22.011 1.00 92.50 206 ASP A C 1
ATOM 1721 O O . ASP A 1 206 ? -1.033 4.100 22.769 1.00 92.50 206 ASP A O 1
ATOM 1725 N N . VAL A 1 207 ? -1.239 4.989 20.724 1.00 94.12 207 VAL A N 1
ATOM 1726 C CA . VAL A 1 207 ? -1.817 3.804 20.072 1.00 94.12 207 VAL A CA 1
ATOM 1727 C C . VAL A 1 207 ? -0.704 2.862 19.626 1.00 94.12 207 VAL A C 1
ATOM 1729 O O . VAL A 1 207 ? 0.283 3.333 19.066 1.00 94.12 207 VAL A O 1
ATOM 1732 N N . THR A 1 208 ? -0.882 1.552 19.802 1.00 95.00 208 THR A N 1
ATOM 1733 C CA . THR A 1 208 ? 0.093 0.521 19.402 1.00 95.00 208 THR A CA 1
ATOM 1734 C C . THR A 1 208 ? -0.464 -0.454 18.355 1.00 95.00 208 THR A C 1
ATOM 1736 O O . THR A 1 208 ? -1.555 -0.273 17.807 1.00 95.00 208 THR A O 1
ATOM 1739 N N . PHE A 1 209 ? 0.311 -1.490 18.021 1.00 93.50 209 PHE A N 1
ATOM 1740 C CA . PHE A 1 209 ? -0.125 -2.570 17.136 1.00 93.50 209 PHE A CA 1
ATOM 1741 C C . PHE A 1 209 ? -1.195 -3.446 17.821 1.00 93.50 209 PHE A C 1
ATOM 1743 O O . PHE A 1 209 ? -2.229 -3.773 17.245 1.00 93.50 209 PHE A O 1
ATOM 1750 N N . GLU A 1 210 ? -1.021 -3.766 19.094 1.00 96.81 210 GLU A N 1
ATOM 1751 C CA . GLU A 1 210 ? -1.928 -4.622 19.865 1.00 96.81 210 GLU A CA 1
ATOM 1752 C C . GLU A 1 210 ? -3.348 -4.040 19.901 1.00 96.81 210 GLU A C 1
ATOM 1754 O O . GLU A 1 210 ? -4.329 -4.770 19.774 1.00 96.81 210 GLU A O 1
ATOM 1759 N N . ASP A 1 211 ? -3.457 -2.713 19.935 1.00 97.62 211 ASP A N 1
ATOM 1760 C CA . ASP A 1 211 ? -4.728 -1.995 19.986 1.00 97.62 211 ASP A CA 1
ATOM 1761 C C . ASP A 1 211 ? -5.657 -2.250 18.797 1.00 97.62 211 ASP A C 1
ATOM 1763 O O . ASP A 1 211 ? -6.875 -2.303 18.964 1.00 97.62 211 ASP A O 1
ATOM 1767 N N . TYR A 1 212 ? -5.114 -2.412 17.588 1.00 97.88 212 TYR A N 1
ATOM 1768 C CA . TYR A 1 212 ? -5.922 -2.693 16.393 1.00 97.88 212 TYR A CA 1
ATOM 1769 C C . TYR A 1 212 ? -6.161 -4.189 16.162 1.00 97.88 212 TYR A C 1
ATOM 1771 O O . TYR A 1 212 ? -7.005 -4.547 15.336 1.00 97.88 212 TYR A O 1
ATOM 1779 N N . THR A 1 213 ? -5.475 -5.064 16.902 1.00 97.19 213 THR A N 1
ATOM 1780 C CA . THR A 1 213 ? -5.584 -6.520 16.731 1.00 97.19 213 THR A CA 1
ATOM 1781 C C . THR A 1 213 ? -7.031 -7.020 16.866 1.00 97.19 213 THR A C 1
ATOM 1783 O O . THR A 1 213 ? -7.468 -7.778 15.995 1.00 97.19 213 THR A O 1
ATOM 1786 N N . PRO A 1 214 ? -7.839 -6.564 17.853 1.00 98.00 214 PRO A N 1
ATOM 1787 C CA . PRO A 1 214 ? -9.246 -6.950 17.943 1.00 98.00 214 PRO A CA 1
ATOM 1788 C C . PRO A 1 214 ? -10.041 -6.633 16.674 1.00 98.00 214 PRO A C 1
ATOM 1790 O O . PRO A 1 214 ? -10.790 -7.484 16.210 1.00 98.00 214 PRO A O 1
ATOM 1793 N N . PHE A 1 215 ? -9.842 -5.457 16.067 1.00 98.31 215 PHE A N 1
ATOM 1794 C CA . PHE A 1 215 ? -10.510 -5.077 14.817 1.00 98.31 215 PHE A CA 1
ATOM 1795 C C . PHE A 1 215 ? -10.118 -5.998 13.651 1.00 98.31 215 PHE A C 1
ATOM 1797 O O . PHE A 1 215 ? -10.989 -6.475 12.922 1.00 98.31 215 PHE A O 1
ATOM 1804 N N . PHE A 1 216 ? -8.825 -6.295 13.479 1.00 97.94 216 PHE A N 1
ATOM 1805 C CA . PHE A 1 216 ? -8.353 -7.149 12.381 1.00 97.94 216 PHE A CA 1
ATOM 1806 C C . PHE A 1 216 ? -8.712 -8.634 12.543 1.00 97.94 216 PHE A C 1
ATOM 1808 O O . PHE A 1 216 ? -8.709 -9.353 11.540 1.00 97.94 216 PHE A O 1
ATOM 1815 N N . ASN A 1 217 ? -9.048 -9.081 13.756 1.00 96.94 217 ASN A N 1
ATOM 1816 C CA . ASN A 1 217 ? -9.491 -10.449 14.047 1.00 96.94 217 ASN A CA 1
ATOM 1817 C C . ASN A 1 217 ? -10.997 -10.668 13.834 1.00 96.94 217 ASN A C 1
ATOM 1819 O O . ASN A 1 217 ? -11.463 -11.802 13.873 1.00 96.94 217 ASN A O 1
ATOM 1823 N N . MET A 1 218 ? -11.777 -9.609 13.599 1.00 97.12 218 MET A N 1
ATOM 1824 C CA . MET A 1 218 ? -13.226 -9.732 13.388 1.00 97.12 218 MET A CA 1
ATOM 1825 C C . MET A 1 218 ? -13.616 -10.263 12.007 1.00 97.12 218 MET A C 1
ATOM 1827 O O . MET A 1 218 ? -14.784 -10.579 11.777 1.00 97.12 218 MET A O 1
ATOM 1831 N N . TYR A 1 219 ? -12.675 -10.315 11.069 1.00 97.06 219 TYR A N 1
ATOM 1832 C CA . TYR A 1 219 ? -12.937 -10.750 9.708 1.00 97.06 219 TYR A CA 1
ATOM 1833 C C . TYR A 1 219 ? -11.717 -11.430 9.098 1.00 97.06 219 TYR A C 1
ATOM 1835 O O . TYR A 1 219 ? -10.567 -11.051 9.336 1.00 97.06 219 TYR A O 1
ATOM 1843 N N . ASP A 1 220 ? -12.000 -12.374 8.210 1.00 96.88 220 ASP A N 1
ATOM 1844 C CA . ASP A 1 220 ? -11.005 -13.032 7.382 1.00 96.88 220 ASP A CA 1
ATOM 1845 C C . ASP A 1 220 ? -11.308 -12.798 5.912 1.00 96.88 220 ASP A C 1
ATOM 1847 O O . ASP A 1 220 ? -12.460 -12.810 5.464 1.00 96.88 220 ASP A O 1
ATOM 1851 N N . GLU A 1 221 ? -10.244 -12.594 5.150 1.00 96.88 221 GLU A N 1
ATOM 1852 C CA . GLU A 1 221 ? -10.311 -12.385 3.716 1.00 96.88 221 GLU A CA 1
ATOM 1853 C C . GLU A 1 221 ? -9.630 -13.549 2.997 1.00 96.88 221 GLU A C 1
ATOM 1855 O O . GLU A 1 221 ? -8.636 -14.103 3.467 1.00 96.88 221 GLU A O 1
ATOM 1860 N N . LYS A 1 222 ? -10.164 -13.920 1.835 1.00 9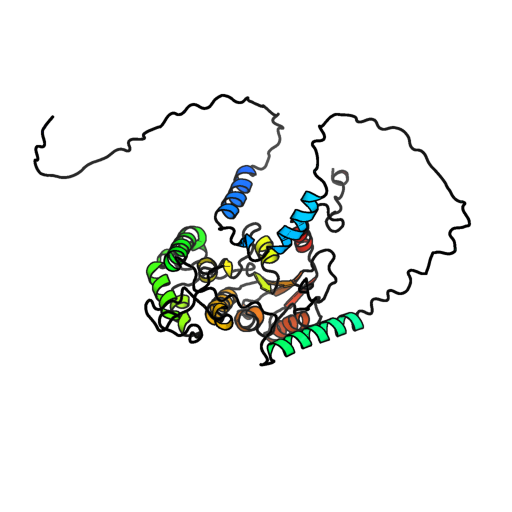7.38 222 LYS A N 1
ATOM 1861 C CA . LYS A 1 222 ? -9.683 -15.069 1.063 1.00 97.38 222 LYS A CA 1
ATOM 1862 C C . LYS A 1 222 ? -8.273 -14.830 0.499 1.00 97.38 222 LYS A C 1
ATOM 1864 O O . LYS A 1 222 ? -7.929 -13.671 0.216 1.00 97.38 222 LYS A O 1
ATOM 1869 N N . PRO A 1 223 ? -7.486 -15.897 0.259 1.00 97.88 223 PRO A N 1
ATOM 1870 C CA . PRO A 1 223 ? -6.230 -15.810 -0.483 1.00 97.88 223 PRO A CA 1
ATOM 1871 C C . PRO A 1 223 ? -6.399 -15.182 -1.875 1.00 97.88 223 PRO A C 1
ATOM 1873 O O . PRO A 1 223 ? -7.471 -15.235 -2.482 1.00 97.88 223 PRO A O 1
ATOM 1876 N N . LEU A 1 224 ? -5.321 -14.589 -2.383 1.00 97.31 224 LEU A N 1
ATOM 1877 C CA . LEU A 1 224 ? -5.253 -13.864 -3.648 1.00 97.31 224 LEU A CA 1
ATOM 1878 C C . LEU A 1 224 ? -4.163 -14.482 -4.533 1.00 97.31 224 LEU A C 1
ATOM 1880 O O . LEU A 1 224 ? -2.979 -14.216 -4.334 1.00 97.31 224 LEU A O 1
ATOM 1884 N N . ASN A 1 225 ? -4.572 -15.285 -5.517 1.00 97.31 225 ASN A N 1
ATOM 1885 C CA . ASN A 1 225 ? -3.669 -15.894 -6.500 1.00 97.31 225 ASN A CA 1
ATOM 1886 C C . ASN A 1 225 ? -3.314 -14.897 -7.599 1.00 97.31 225 ASN A C 1
ATOM 1888 O O . ASN A 1 225 ? -4.220 -14.438 -8.282 1.00 97.31 225 ASN A O 1
ATOM 1892 N N . ASP A 1 226 ? -2.030 -14.574 -7.763 1.00 97.38 226 ASP A N 1
ATOM 1893 C CA . ASP A 1 226 ? -1.472 -13.751 -8.851 1.00 97.38 226 ASP A CA 1
ATOM 1894 C C . ASP A 1 226 ? -2.010 -12.305 -8.934 1.00 97.38 226 ASP A C 1
ATOM 1896 O O . ASP A 1 226 ? -1.857 -11.624 -9.951 1.00 97.38 226 ASP A O 1
ATOM 1900 N N . ARG A 1 227 ? -2.663 -11.821 -7.867 1.00 95.81 227 ARG A N 1
ATOM 1901 C CA . ARG A 1 227 ? -3.398 -10.539 -7.860 1.00 95.81 227 ARG A CA 1
ATOM 1902 C C . ARG A 1 227 ? -2.844 -9.487 -6.915 1.00 95.81 227 ARG A C 1
ATOM 1904 O O . ARG A 1 227 ? -3.249 -8.335 -7.021 1.00 95.81 227 ARG A O 1
ATOM 1911 N N . VAL A 1 228 ? -1.958 -9.840 -5.989 1.00 98.12 228 VAL A N 1
ATOM 1912 C CA . VAL A 1 228 ? -1.437 -8.858 -5.028 1.00 98.12 228 VAL A CA 1
ATOM 1913 C C . VAL A 1 228 ? -0.518 -7.871 -5.741 1.00 98.12 228 VAL A C 1
ATOM 1915 O O . VAL A 1 228 ? 0.415 -8.281 -6.434 1.00 98.12 228 VAL A O 1
ATOM 1918 N N . LEU A 1 229 ? -0.795 -6.579 -5.554 1.00 98.06 229 LEU A N 1
ATOM 1919 C CA . LEU A 1 229 ? 0.003 -5.474 -6.075 1.00 98.06 229 LEU A CA 1
ATOM 1920 C C . LEU A 1 229 ? 0.346 -4.496 -4.945 1.00 98.06 229 LEU A C 1
ATOM 1922 O O . LEU A 1 229 ? -0.509 -3.754 -4.458 1.00 98.06 229 LEU A O 1
ATOM 1926 N N . PHE A 1 230 ? 1.610 -4.506 -4.532 1.00 98.50 230 PHE A N 1
ATOM 1927 C CA . PHE A 1 230 ? 2.182 -3.509 -3.633 1.00 98.50 230 PHE A CA 1
ATOM 1928 C C . PHE A 1 230 ? 2.711 -2.313 -4.416 1.00 98.50 230 PHE A C 1
ATOM 1930 O O . PHE A 1 230 ? 2.952 -2.393 -5.623 1.00 98.50 230 PHE A O 1
ATOM 1937 N N . TRP A 1 231 ? 2.926 -1.202 -3.721 1.00 97.44 231 TRP A N 1
ATOM 1938 C CA . TRP A 1 231 ? 3.422 0.011 -4.348 1.00 97.44 231 TRP A CA 1
ATOM 1939 C C . TRP A 1 231 ? 4.198 0.895 -3.369 1.00 97.44 231 TRP A C 1
ATOM 1941 O O . TRP A 1 231 ? 3.916 0.913 -2.172 1.00 97.44 231 TRP A O 1
ATOM 1951 N N . SER A 1 232 ? 5.177 1.637 -3.890 1.00 95.62 232 SER A N 1
ATOM 1952 C CA . SER A 1 232 ? 5.948 2.646 -3.155 1.00 95.62 232 SER A CA 1
ATOM 1953 C C . SER A 1 232 ? 6.184 3.853 -4.059 1.00 95.62 232 SER A C 1
ATOM 1955 O O . SER A 1 232 ? 6.792 3.742 -5.122 1.00 95.62 232 SER A O 1
ATOM 1957 N N . GLY A 1 233 ? 5.655 5.016 -3.666 1.00 90.62 233 GLY A N 1
ATOM 1958 C CA . GLY A 1 233 ? 5.800 6.259 -4.436 1.00 90.62 233 GLY A CA 1
ATOM 1959 C C . GLY A 1 233 ? 5.068 6.287 -5.789 1.00 90.62 233 GLY A C 1
ATOM 1960 O O . GLY A 1 233 ? 5.371 7.149 -6.611 1.00 90.62 233 GLY A O 1
ATOM 1961 N N . THR A 1 234 ? 4.129 5.363 -6.022 1.00 94.31 234 THR A N 1
ATOM 1962 C CA . THR A 1 234 ? 3.425 5.136 -7.305 1.00 94.31 234 THR A CA 1
ATOM 1963 C C . THR A 1 234 ? 1.906 4.986 -7.139 1.00 94.31 234 THR A C 1
ATOM 1965 O O . THR A 1 234 ? 1.271 4.289 -7.929 1.00 94.31 234 THR A O 1
ATOM 1968 N N . ARG A 1 235 ? 1.300 5.605 -6.115 1.00 92.50 235 ARG A N 1
ATOM 1969 C CA . ARG A 1 235 ? -0.128 5.440 -5.767 1.00 92.50 235 ARG A CA 1
ATOM 1970 C C . ARG A 1 235 ? -1.046 5.575 -6.984 1.00 92.50 235 ARG A C 1
ATOM 1972 O O . ARG A 1 235 ? -1.832 4.678 -7.272 1.00 92.50 235 ARG A O 1
ATOM 1979 N N . GLU A 1 236 ? -0.936 6.685 -7.704 1.00 89.69 236 GLU A N 1
ATOM 1980 C CA . GLU A 1 236 ? -1.807 7.029 -8.828 1.00 89.69 236 GLU A CA 1
ATOM 1981 C C . GLU A 1 236 ? -1.665 6.025 -9.975 1.00 89.69 236 GLU A C 1
ATOM 1983 O O . GLU A 1 236 ? -2.660 5.462 -10.427 1.00 89.69 236 GLU A O 1
ATOM 1988 N N . LEU A 1 237 ? -0.427 5.743 -10.393 1.00 91.44 237 LEU A N 1
ATOM 1989 C CA . LEU A 1 237 ? -0.136 4.783 -11.459 1.00 91.44 237 LEU A CA 1
ATOM 1990 C C . LEU A 1 237 ? -0.602 3.367 -11.091 1.00 91.44 237 LEU A C 1
ATOM 1992 O O . LEU A 1 237 ? -1.209 2.673 -11.906 1.00 91.44 237 LEU A O 1
ATOM 1996 N N . THR A 1 238 ? -0.357 2.953 -9.847 1.00 94.19 238 THR A N 1
ATOM 1997 C CA . THR A 1 238 ? -0.737 1.630 -9.345 1.00 94.19 238 THR A CA 1
ATOM 1998 C C . THR A 1 238 ? -2.249 1.465 -9.343 1.00 94.19 238 THR A C 1
ATOM 2000 O O . THR A 1 238 ? -2.744 0.446 -9.815 1.00 94.19 238 THR A O 1
ATOM 2003 N N . HIS A 1 239 ? -2.997 2.462 -8.863 1.00 92.38 239 HIS A N 1
ATOM 2004 C CA . HIS A 1 239 ? -4.457 2.401 -8.861 1.00 92.38 239 HIS A CA 1
ATOM 2005 C C . HIS A 1 239 ? -5.063 2.530 -10.258 1.00 92.38 239 HIS A C 1
ATOM 2007 O O . HIS A 1 239 ? -6.095 1.918 -10.525 1.00 92.38 239 HIS A O 1
ATOM 2013 N N . ALA A 1 240 ? -4.434 3.275 -11.172 1.00 90.06 240 ALA A N 1
ATOM 2014 C CA . ALA A 1 240 ? -4.829 3.251 -12.577 1.00 90.06 240 ALA A CA 1
ATOM 2015 C C . ALA A 1 240 ? -4.690 1.830 -13.143 1.00 90.06 240 ALA A C 1
ATOM 2017 O O . ALA A 1 240 ? -5.613 1.331 -13.780 1.00 90.06 240 ALA A O 1
ATOM 2018 N N . TYR A 1 241 ? -3.586 1.144 -12.835 1.00 90.81 241 TYR A N 1
ATOM 2019 C CA . TYR A 1 241 ? -3.345 -0.221 -13.295 1.00 90.81 241 TYR A CA 1
ATOM 2020 C C . TYR A 1 241 ? -4.251 -1.266 -12.628 1.00 90.81 241 TYR A C 1
ATOM 2022 O O . TYR A 1 241 ? -4.796 -2.127 -13.317 1.00 90.81 241 TYR A O 1
ATOM 2030 N N . SER A 1 242 ? -4.447 -1.203 -11.307 1.00 91.19 242 SER A N 1
ATOM 2031 C CA . SER A 1 242 ? -5.242 -2.196 -10.570 1.00 91.19 242 SER A CA 1
ATOM 2032 C C . SER A 1 242 ? -6.723 -2.153 -10.943 1.00 91.19 242 SER A C 1
ATOM 2034 O O . SER A 1 242 ? -7.374 -3.198 -11.014 1.00 91.19 242 SER A O 1
ATOM 2036 N N . ASN A 1 243 ? -7.240 -0.959 -11.248 1.00 84.56 243 ASN A N 1
ATOM 2037 C CA . ASN A 1 243 ? -8.629 -0.758 -11.646 1.00 84.56 243 ASN A CA 1
ATOM 2038 C C . ASN A 1 243 ? -8.942 -1.288 -13.052 1.00 84.56 243 ASN A C 1
ATOM 2040 O O . ASN A 1 243 ? -10.111 -1.557 -13.345 1.00 84.56 243 ASN A O 1
ATOM 2044 N N . LEU A 1 244 ? -7.934 -1.489 -13.912 1.00 80.25 244 LEU A N 1
ATOM 2045 C CA . LEU A 1 244 ? -8.140 -2.117 -15.215 1.00 80.25 244 LEU A CA 1
ATOM 2046 C C . LEU A 1 244 ? -8.582 -3.571 -15.016 1.00 80.25 244 LEU A C 1
ATOM 2048 O O . LEU A 1 244 ? -7.813 -4.432 -14.585 1.00 80.25 244 LEU A O 1
ATOM 2052 N N . TYR A 1 245 ? -9.850 -3.833 -15.335 1.00 76.00 245 TYR A N 1
ATOM 2053 C CA . TYR A 1 245 ? -10.486 -5.154 -15.257 1.00 76.00 245 TYR A CA 1
ATOM 2054 C C . TYR A 1 245 ? -10.473 -5.792 -13.856 1.00 76.00 245 TYR A C 1
ATOM 2056 O O . TYR A 1 245 ? -10.550 -7.013 -13.739 1.00 76.00 245 TYR A O 1
ATOM 2064 N N . GLU A 1 246 ? -10.369 -4.979 -12.794 1.00 79.06 246 GLU A N 1
ATOM 2065 C CA . GLU A 1 246 ? -10.175 -5.445 -11.409 1.00 79.06 246 GLU A CA 1
ATOM 2066 C C . GLU A 1 246 ? -9.008 -6.442 -11.287 1.00 79.06 246 GLU A C 1
ATOM 2068 O O . GLU A 1 246 ? -9.057 -7.354 -10.467 1.00 79.06 246 GLU A O 1
ATOM 2073 N N . ARG A 1 247 ? -7.976 -6.355 -12.136 1.00 84.25 247 ARG A N 1
ATOM 2074 C CA . ARG A 1 247 ? -6.980 -7.429 -12.263 1.00 84.25 247 ARG A CA 1
ATOM 2075 C C . ARG A 1 247 ? -6.197 -7.645 -10.974 1.00 84.25 247 ARG A C 1
ATOM 2077 O O . ARG A 1 247 ? -5.977 -8.792 -10.593 1.00 84.25 247 ARG A O 1
ATOM 2084 N N . PHE A 1 248 ? -5.838 -6.564 -10.294 1.00 94.94 248 PHE A N 1
ATOM 2085 C CA . PHE A 1 248 ? -5.022 -6.599 -9.088 1.00 94.94 248 PHE A CA 1
ATOM 2086 C C . PHE A 1 248 ? -5.792 -6.114 -7.864 1.00 94.94 248 PHE A C 1
ATOM 2088 O O . PHE A 1 248 ? -6.820 -5.452 -7.969 1.00 94.94 248 PHE A O 1
ATOM 2095 N N . THR A 1 249 ? -5.275 -6.456 -6.692 1.00 95.94 249 THR A N 1
ATOM 2096 C CA . THR A 1 249 ? -5.770 -6.021 -5.390 1.00 95.94 249 THR A CA 1
ATOM 2097 C C . THR A 1 249 ? -4.633 -5.306 -4.678 1.00 95.94 249 THR A C 1
ATOM 2099 O O . THR A 1 249 ? -3.595 -5.916 -4.398 1.00 95.94 249 THR A O 1
ATOM 2102 N N . THR A 1 250 ? -4.827 -4.019 -4.400 1.00 97.44 250 THR A N 1
ATOM 2103 C CA . THR A 1 250 ? -3.929 -3.249 -3.531 1.00 97.44 250 THR A CA 1
ATOM 2104 C C . THR A 1 250 ? -4.465 -3.234 -2.097 1.00 97.44 250 THR A C 1
ATOM 2106 O O . THR A 1 250 ? -5.513 -3.811 -1.794 1.00 97.44 250 THR A O 1
ATOM 2109 N N . LEU A 1 251 ? -3.751 -2.569 -1.186 1.00 97.50 251 LEU A N 1
ATOM 2110 C CA . LEU A 1 251 ? -4.174 -2.408 0.207 1.00 97.50 251 LEU A CA 1
ATOM 2111 C C . LEU A 1 251 ? -5.570 -1.791 0.314 1.00 97.50 251 LEU A C 1
ATOM 2113 O O . LEU A 1 251 ? -6.405 -2.265 1.077 1.00 97.50 251 LEU A O 1
ATOM 2117 N N . GLU A 1 252 ? -5.824 -0.764 -0.485 1.00 96.25 252 GLU A N 1
ATOM 2118 C CA . GLU A 1 252 ? -7.051 0.026 -0.516 1.00 96.25 252 GLU A CA 1
ATOM 2119 C C . GLU A 1 252 ? -8.274 -0.768 -1.001 1.00 96.25 252 GLU A C 1
ATOM 2121 O O . GLU A 1 252 ? -9.402 -0.339 -0.768 1.00 96.25 252 GLU A O 1
ATOM 2126 N N . ASP A 1 253 ? -8.061 -1.918 -1.645 1.00 95.69 253 ASP A N 1
ATOM 2127 C CA . ASP A 1 253 ? -9.121 -2.821 -2.100 1.00 95.69 253 ASP A CA 1
ATOM 2128 C C . ASP A 1 253 ? -9.506 -3.886 -1.056 1.00 95.69 253 ASP A C 1
ATOM 2130 O O . ASP A 1 253 ? -10.500 -4.590 -1.246 1.00 95.69 253 ASP A O 1
ATOM 2134 N N . THR A 1 254 ? -8.742 -4.017 0.035 1.00 97.38 254 THR A N 1
ATOM 2135 C CA . THR A 1 254 ? -9.078 -4.881 1.189 1.00 97.38 254 THR A CA 1
ATOM 2136 C C . THR A 1 254 ? -10.151 -4.241 2.066 1.00 97.38 254 THR A C 1
ATOM 2138 O O . THR A 1 254 ? -10.366 -3.036 1.968 1.00 97.38 254 THR A O 1
ATOM 2141 N N . LEU A 1 255 ? -10.798 -4.996 2.964 1.00 98.00 255 LEU A N 1
ATOM 2142 C CA . LEU A 1 255 ? -11.821 -4.421 3.850 1.00 98.00 255 LEU A CA 1
ATOM 2143 C C . LEU A 1 255 ? -11.272 -3.233 4.662 1.00 98.00 255 LEU A C 1
ATOM 2145 O O . LEU A 1 255 ? -11.786 -2.127 4.539 1.00 98.00 255 LEU A O 1
ATOM 2149 N N . ALA A 1 256 ? -10.198 -3.415 5.440 1.00 98.12 256 ALA A N 1
ATOM 2150 C CA . ALA A 1 256 ? -9.610 -2.321 6.225 1.00 98.12 256 ALA A CA 1
ATOM 2151 C C . ALA A 1 256 ? -9.171 -1.134 5.361 1.00 98.12 256 ALA A C 1
ATOM 2153 O O . ALA A 1 256 ? -9.419 0.018 5.726 1.00 98.12 256 ALA A O 1
ATOM 2154 N N . GLY A 1 257 ? -8.538 -1.413 4.218 1.00 97.81 257 GLY A N 1
ATOM 2155 C CA . GLY A 1 257 ? -8.121 -0.367 3.297 1.00 97.81 257 GLY A CA 1
ATOM 2156 C C . GLY A 1 257 ? -9.307 0.416 2.758 1.00 97.81 257 GLY A C 1
ATOM 2157 O O . GLY A 1 257 ? -9.309 1.636 2.849 1.00 97.81 257 GLY A O 1
ATOM 2158 N N . PHE A 1 258 ? -10.346 -0.265 2.288 1.00 97.69 258 PHE A N 1
ATOM 2159 C CA . PHE A 1 258 ? -11.544 0.354 1.735 1.00 97.69 258 PHE A CA 1
ATOM 2160 C C . PHE A 1 258 ? -12.262 1.239 2.760 1.00 97.69 258 PHE A C 1
ATOM 2162 O O . PHE A 1 258 ? -12.627 2.375 2.454 1.00 97.69 258 PHE A O 1
ATOM 2169 N N . LEU A 1 259 ? -12.402 0.754 3.999 1.00 98.25 259 LEU A N 1
ATOM 2170 C CA . LEU A 1 259 ? -13.019 1.502 5.095 1.00 98.25 259 LEU A CA 1
ATOM 2171 C C . LEU A 1 259 ? -12.272 2.809 5.378 1.00 98.25 259 LEU A C 1
ATOM 2173 O O . LEU A 1 259 ? -12.892 3.870 5.458 1.00 98.25 259 LEU A O 1
ATOM 2177 N N . MET A 1 260 ? -10.941 2.748 5.460 1.00 97.31 260 MET A N 1
ATOM 2178 C CA . MET A 1 260 ? -10.123 3.842 5.995 1.00 97.31 260 MET A CA 1
ATOM 2179 C C . MET A 1 260 ? -9.365 4.652 4.940 1.00 97.31 260 MET A C 1
ATOM 2181 O O . MET A 1 260 ? -8.696 5.630 5.277 1.00 97.31 260 MET A O 1
ATOM 2185 N N . ASN A 1 261 ? -9.484 4.313 3.654 1.00 94.50 261 ASN A N 1
ATOM 2186 C CA . ASN A 1 261 ? -8.794 5.031 2.586 1.00 94.50 261 ASN A CA 1
ATOM 2187 C C . ASN A 1 261 ? -9.211 6.513 2.551 1.00 94.50 261 ASN A C 1
ATOM 2189 O O . ASN A 1 261 ? -10.397 6.841 2.433 1.00 94.50 261 ASN A O 1
ATOM 2193 N N . GLY A 1 262 ? -8.232 7.413 2.655 1.00 91.12 262 GLY A N 1
ATOM 2194 C CA . GLY A 1 262 ? -8.450 8.864 2.664 1.00 91.12 262 GLY A CA 1
ATOM 2195 C C . GLY A 1 262 ? -9.080 9.416 3.950 1.00 91.12 262 GLY A C 1
ATOM 2196 O O . GLY A 1 262 ? -9.457 10.586 3.985 1.00 91.12 262 GLY A O 1
ATOM 2197 N N . VAL A 1 263 ? -9.205 8.601 4.998 1.00 93.44 263 VAL A N 1
ATOM 2198 C CA . VAL A 1 263 ? -9.751 9.002 6.298 1.00 93.44 263 VAL A CA 1
ATOM 2199 C C . VAL A 1 263 ? -8.600 9.245 7.270 1.00 93.44 263 VAL A C 1
ATOM 2201 O O . VAL A 1 263 ? -7.586 8.557 7.221 1.00 93.44 263 VAL A O 1
ATOM 2204 N N . ARG A 1 264 ? -8.744 10.225 8.165 1.00 92.25 264 ARG A N 1
ATOM 2205 C CA . ARG A 1 264 ? -7.757 10.529 9.206 1.00 92.25 264 ARG A CA 1
ATOM 2206 C C . ARG A 1 264 ? -8.433 10.486 10.568 1.00 92.25 264 ARG A C 1
ATOM 2208 O O . ARG A 1 264 ? -9.526 11.020 10.730 1.00 92.25 264 ARG A O 1
ATOM 2215 N N . TRP A 1 265 ? -7.772 9.890 11.548 1.00 94.81 265 TRP A N 1
ATOM 2216 C CA . TRP A 1 265 ? -8.300 9.773 12.904 1.00 94.81 265 TRP A CA 1
ATOM 2217 C C . TRP A 1 265 ? -7.178 9.803 13.941 1.00 94.81 265 TRP A C 1
ATOM 2219 O O . TRP A 1 265 ? -6.024 9.489 13.629 1.00 94.81 265 TRP A O 1
ATOM 2229 N N . CYS A 1 266 ? -7.525 10.222 15.154 1.00 94.81 266 CYS A N 1
ATOM 2230 C CA . CYS A 1 266 ? -6.697 10.118 16.347 1.00 94.81 266 CYS A CA 1
ATOM 2231 C C . CYS A 1 266 ? -7.555 10.222 17.620 1.00 94.81 266 CYS A C 1
ATOM 2233 O O . CYS A 1 266 ? -8.653 10.788 17.616 1.00 94.81 266 CYS A O 1
ATOM 2235 N N . GLY A 1 267 ? -7.041 9.652 18.709 1.00 94.88 267 GLY A N 1
ATOM 2236 C CA . GLY A 1 267 ? -7.690 9.653 20.016 1.00 94.88 267 GLY A CA 1
ATOM 2237 C C . GLY A 1 267 ? -7.535 10.961 20.780 1.00 94.88 267 GLY A C 1
ATOM 2238 O O . GLY A 1 267 ? -6.657 11.776 20.492 1.00 94.88 267 GLY A O 1
ATOM 2239 N N . SER A 1 268 ? -8.379 11.127 21.794 1.00 94.19 268 SER A N 1
ATOM 2240 C CA . SER A 1 268 ? -8.207 12.114 22.855 1.00 94.19 268 SER A CA 1
ATOM 2241 C C . SER A 1 268 ? -8.469 11.466 24.204 1.00 94.19 268 SER A C 1
ATOM 2243 O O . SER A 1 268 ? -9.417 10.701 24.336 1.00 94.19 268 SER A O 1
ATOM 2245 N N . LYS A 1 269 ? -7.702 11.838 25.234 1.00 95.19 269 LYS A N 1
ATOM 2246 C CA . LYS A 1 269 ? -7.971 11.427 26.626 1.00 95.19 269 LYS A CA 1
ATOM 2247 C C . LYS A 1 269 ? -9.269 12.034 27.182 1.00 95.19 269 LYS A C 1
ATOM 2249 O O . LYS A 1 269 ? -9.785 11.563 28.188 1.00 95.19 269 LYS A O 1
ATOM 2254 N N . LYS A 1 270 ? -9.789 13.098 26.558 1.00 94.06 270 LYS A N 1
ATOM 2255 C CA . LYS A 1 270 ? -11.025 13.784 26.965 1.00 94.06 270 LYS A CA 1
ATOM 2256 C C . LYS A 1 270 ? -12.222 13.238 26.190 1.00 94.06 270 LYS A C 1
ATOM 2258 O O . LYS A 1 270 ? -12.065 12.777 25.062 1.00 94.06 270 LYS A O 1
ATOM 2263 N N . GLN A 1 271 ? -13.425 13.364 26.752 1.00 92.69 271 GLN A N 1
ATOM 2264 C CA . GLN A 1 271 ? -14.663 13.099 26.008 1.00 92.69 271 GLN A CA 1
ATOM 2265 C C . GLN A 1 271 ? -14.726 13.972 24.732 1.00 92.69 271 GLN A C 1
ATOM 2267 O O . GLN A 1 271 ? -14.327 15.138 24.789 1.00 92.69 271 GLN A O 1
ATOM 2272 N N . PRO A 1 272 ? -15.195 13.441 23.583 1.00 93.50 272 PRO A N 1
ATOM 2273 C CA . PRO A 1 272 ? -15.835 12.132 23.385 1.00 93.50 272 PRO A CA 1
ATOM 2274 C C . PRO A 1 272 ? -14.860 10.964 23.109 1.00 93.50 272 PRO A C 1
ATOM 2276 O O . PRO A 1 272 ? -15.277 9.923 22.615 1.00 93.50 272 PRO A O 1
ATOM 2279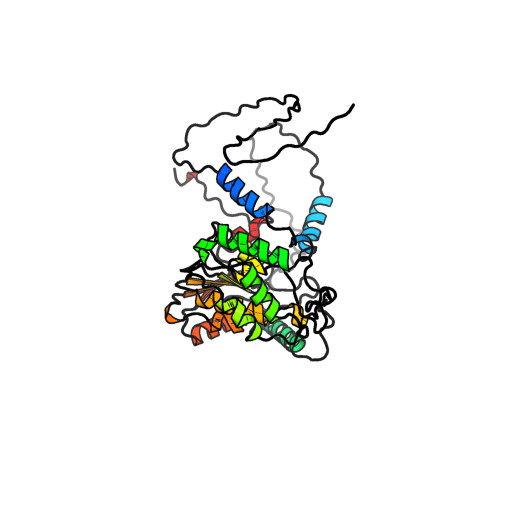 N N . GLY A 1 273 ? -13.562 11.123 23.379 1.00 95.56 273 GLY A N 1
ATOM 2280 C CA . GLY A 1 273 ? -12.533 10.106 23.137 1.00 95.56 273 GLY A CA 1
ATOM 2281 C C . GLY A 1 273 ? -11.836 10.234 21.778 1.00 95.56 273 GLY A C 1
ATOM 2282 O O . GLY A 1 273 ? -10.849 9.545 21.536 1.00 95.56 273 GLY A O 1
ATOM 2283 N N . ILE A 1 274 ? -12.303 11.136 20.909 1.00 95.88 274 ILE A N 1
ATOM 2284 C CA . ILE A 1 274 ? -11.767 11.403 19.565 1.00 95.88 274 ILE A CA 1
ATOM 2285 C C . ILE A 1 274 ? -11.393 12.882 19.466 1.00 95.88 274 ILE A C 1
ATOM 2287 O O . ILE A 1 274 ? -12.176 13.744 19.872 1.00 95.88 274 ILE A O 1
ATOM 2291 N N . ASP A 1 275 ? -10.231 13.191 18.886 1.00 94.19 275 ASP A N 1
ATOM 2292 C CA . ASP A 1 275 ? -9.853 14.577 18.601 1.00 94.19 275 ASP A CA 1
ATOM 2293 C C . ASP A 1 275 ? -10.228 14.959 17.164 1.00 94.19 275 ASP A C 1
ATOM 2295 O O . ASP A 1 275 ? -9.588 14.527 16.204 1.00 94.19 275 ASP A O 1
ATOM 2299 N N . PHE A 1 276 ? -11.272 15.776 17.007 1.00 93.62 276 PHE A N 1
ATOM 2300 C CA . PHE A 1 276 ? -11.704 16.343 15.721 1.00 93.62 276 PHE A CA 1
ATOM 2301 C C . PHE A 1 276 ? -11.039 17.688 15.388 1.00 93.62 276 PHE A C 1
ATOM 2303 O O . PHE A 1 276 ? -11.199 18.189 14.275 1.00 93.62 276 PHE A O 1
ATOM 2310 N N . LYS A 1 277 ? -10.270 18.273 16.314 1.00 90.94 277 LYS A N 1
ATOM 2311 C CA . LYS A 1 277 ? -9.608 19.574 16.144 1.00 90.94 277 LYS A CA 1
ATOM 2312 C C . LYS A 1 277 ? -8.186 19.429 15.617 1.00 90.94 277 LYS A C 1
ATOM 2314 O O . LYS A 1 277 ? -7.853 20.079 14.630 1.00 90.94 277 LYS A O 1
ATOM 2319 N N . ALA A 1 278 ? -7.378 18.557 16.222 1.00 88.69 278 ALA A N 1
ATOM 2320 C CA . ALA A 1 278 ? -5.966 18.413 15.885 1.00 88.69 278 ALA A CA 1
ATOM 2321 C C . ALA A 1 278 ? -5.439 16.981 16.069 1.00 88.69 278 ALA A C 1
ATOM 2323 O O . ALA A 1 278 ? -5.435 16.445 17.170 1.00 88.69 278 ALA A O 1
ATOM 2324 N N . CYS A 1 279 ? -4.887 16.394 15.001 1.00 88.81 279 CYS A N 1
ATOM 2325 C CA . CYS A 1 279 ? -4.056 15.194 15.091 1.00 88.81 279 CYS A CA 1
ATOM 2326 C C . CYS A 1 279 ? -2.585 15.560 14.825 1.00 88.81 279 CYS A C 1
ATOM 2328 O O . CYS A 1 279 ? -2.288 16.084 13.746 1.00 88.81 279 CYS A O 1
ATOM 2330 N N . PRO A 1 280 ? -1.645 15.276 15.747 1.00 86.62 280 PRO A N 1
ATOM 2331 C CA . PRO A 1 280 ? -0.216 15.458 15.505 1.00 86.62 280 PRO A CA 1
ATOM 2332 C C . PRO A 1 280 ? 0.255 14.691 14.264 1.00 86.62 280 PRO A C 1
ATOM 2334 O O . PRO A 1 280 ? -0.171 13.561 14.041 1.00 86.62 280 PRO A O 1
ATOM 2337 N N . TYR A 1 281 ? 1.165 15.279 13.481 1.00 80.31 281 TYR A N 1
ATOM 2338 C CA . TYR A 1 281 ? 1.603 14.716 12.195 1.00 80.31 281 TYR A CA 1
ATOM 2339 C C . TYR A 1 281 ? 2.184 13.299 12.293 1.00 80.31 281 TYR A C 1
ATOM 2341 O O . TYR A 1 281 ? 1.848 12.441 11.486 1.00 80.31 281 TYR A O 1
ATOM 2349 N N . GLU A 1 282 ? 3.031 13.026 13.289 1.00 77.19 282 GLU A N 1
ATOM 2350 C CA . GLU A 1 282 ? 3.620 11.685 13.444 1.00 77.19 282 GLU A CA 1
ATOM 2351 C C . GLU A 1 282 ? 2.555 10.609 13.685 1.00 77.19 282 GLU A C 1
ATOM 2353 O O . GLU A 1 282 ? 2.715 9.456 13.297 1.00 77.19 282 GLU A O 1
ATOM 2358 N N . CYS A 1 283 ? 1.425 11.013 14.255 1.00 77.50 283 CYS A N 1
ATOM 2359 C CA . CYS A 1 283 ? 0.375 10.126 14.730 1.00 77.50 283 CYS A CA 1
ATOM 2360 C C . CYS A 1 283 ? -0.777 10.062 13.714 1.00 77.50 283 CYS A C 1
ATOM 2362 O O . CYS A 1 283 ? -1.431 9.033 13.554 1.00 77.50 283 CYS A O 1
ATOM 2364 N N . SER A 1 284 ? -0.937 11.114 12.904 1.00 77.50 284 SER A N 1
ATOM 2365 C CA . SER A 1 284 ? -1.840 11.150 11.755 1.00 77.50 284 SER A CA 1
ATOM 2366 C C . SER A 1 284 ? -1.377 10.297 10.571 1.00 77.50 284 SER A C 1
ATOM 2368 O O . SER A 1 284 ? -2.112 10.208 9.592 1.00 77.50 284 SER A O 1
ATOM 2370 N N . LYS A 1 285 ? -0.205 9.654 10.667 1.00 80.88 285 LYS A N 1
ATOM 2371 C CA . LYS A 1 285 ? 0.242 8.590 9.757 1.00 80.88 285 LYS A CA 1
ATOM 2372 C C . LYS A 1 285 ? -0.471 7.258 10.000 1.00 80.88 285 LYS A C 1
ATOM 2374 O O . LYS A 1 285 ? -0.368 6.379 9.153 1.00 80.88 285 LYS A O 1
ATOM 2379 N N . GLN A 1 286 ? -1.109 7.083 11.166 1.00 90.75 286 GLN A N 1
ATOM 2380 C CA . GLN A 1 286 ? -1.740 5.833 11.616 1.00 90.75 286 GLN A CA 1
ATOM 2381 C C . GLN A 1 286 ? -0.874 4.587 11.354 1.00 90.75 286 GLN A C 1
ATOM 2383 O O . GLN A 1 286 ? -1.370 3.567 10.869 1.00 90.75 286 GLN A O 1
ATOM 2388 N N . LYS A 1 287 ? 0.428 4.684 11.686 1.00 91.62 287 LYS A N 1
ATOM 2389 C CA . LYS A 1 287 ? 1.457 3.678 11.357 1.00 91.62 287 LYS A CA 1
ATOM 2390 C C . LYS A 1 287 ? 1.011 2.258 11.703 1.00 91.62 287 LYS A C 1
ATOM 2392 O O . LYS A 1 287 ? 1.101 1.364 10.870 1.00 91.62 287 LYS A O 1
ATOM 2397 N N . TYR A 1 288 ? 0.482 2.058 12.906 1.00 94.50 288 TYR A N 1
ATOM 2398 C CA . TYR A 1 288 ? 0.116 0.728 13.390 1.00 94.50 288 TYR A CA 1
ATOM 2399 C C . TYR A 1 288 ? -1.099 0.118 12.680 1.00 94.50 288 TYR A C 1
ATOM 2401 O O . TYR A 1 288 ? -1.092 -1.079 12.397 1.00 94.50 288 TYR A O 1
ATOM 2409 N N . PHE A 1 289 ? -2.104 0.927 12.327 1.00 97.19 289 PHE A N 1
ATOM 2410 C CA . PHE A 1 289 ? -3.255 0.452 11.554 1.00 97.19 289 PHE A CA 1
ATOM 2411 C C . PHE A 1 289 ? -2.830 0.026 10.148 1.00 97.19 289 PHE A C 1
ATOM 2413 O O . PHE A 1 289 ? -3.126 -1.087 9.712 1.00 97.19 289 PHE A O 1
ATOM 2420 N N . TRP A 1 290 ? -2.107 0.902 9.443 1.00 97.06 290 TRP A N 1
ATOM 2421 C CA . TRP A 1 290 ? -1.678 0.627 8.074 1.00 97.06 290 TRP A CA 1
ATOM 2422 C C . TRP A 1 290 ? -0.639 -0.490 8.009 1.00 97.06 290 TRP A C 1
ATOM 2424 O O . TRP A 1 290 ? -0.705 -1.304 7.093 1.00 97.06 290 TRP A O 1
ATOM 2434 N N . GLY A 1 291 ? 0.242 -0.603 9.006 1.00 97.19 291 GLY A N 1
ATOM 2435 C CA . GLY A 1 291 ? 1.172 -1.724 9.132 1.00 97.19 291 GLY A CA 1
ATOM 2436 C C . GLY A 1 291 ? 0.456 -3.068 9.286 1.00 97.19 291 GLY A C 1
ATOM 2437 O O . GLY A 1 291 ? 0.809 -4.034 8.609 1.00 97.19 291 GLY A O 1
ATOM 2438 N N . GLN A 1 292 ? -0.612 -3.134 10.089 1.00 97.69 292 GLN A N 1
ATOM 2439 C CA . GLN A 1 292 ? -1.439 -4.345 10.189 1.00 97.69 292 GLN A CA 1
ATOM 2440 C C . GLN A 1 292 ? -2.198 -4.664 8.915 1.00 97.69 292 GLN A C 1
ATOM 2442 O O . GLN A 1 292 ? -2.186 -5.815 8.477 1.00 97.69 292 GLN A O 1
ATOM 2447 N N . ALA A 1 293 ? -2.823 -3.662 8.295 1.00 98.38 293 ALA A N 1
ATOM 2448 C CA . ALA A 1 293 ? -3.495 -3.850 7.016 1.00 98.38 293 ALA A CA 1
ATOM 2449 C C . ALA A 1 293 ? -2.508 -4.378 5.959 1.00 98.38 293 ALA A C 1
ATOM 2451 O O . ALA A 1 293 ? -2.821 -5.314 5.222 1.00 98.38 293 ALA A O 1
ATOM 2452 N N . ALA A 1 294 ? -1.295 -3.820 5.924 1.00 98.38 294 ALA A N 1
ATOM 2453 C CA . ALA A 1 294 ? -0.241 -4.196 4.993 1.00 98.38 294 ALA A CA 1
ATOM 2454 C C . ALA A 1 294 ? 0.235 -5.638 5.217 1.00 98.38 294 ALA A C 1
ATOM 2456 O O . ALA A 1 294 ? 0.303 -6.416 4.262 1.00 98.38 294 ALA A O 1
ATOM 2457 N N . ALA A 1 295 ? 0.470 -6.025 6.473 1.00 98.31 295 ALA A N 1
ATOM 2458 C CA . ALA A 1 295 ? 0.800 -7.400 6.835 1.00 98.31 295 ALA A CA 1
ATOM 2459 C C . ALA A 1 295 ? -0.337 -8.378 6.489 1.00 98.31 295 ALA A C 1
ATOM 2461 O O . ALA A 1 295 ? -0.085 -9.449 5.933 1.00 98.31 295 ALA A O 1
ATOM 2462 N N . LYS A 1 296 ? -1.599 -8.016 6.772 1.00 98.00 296 LYS A N 1
ATOM 2463 C CA . LYS A 1 296 ? -2.767 -8.864 6.480 1.00 98.00 296 LYS A CA 1
ATOM 2464 C C . LYS A 1 296 ? -2.953 -9.063 4.974 1.00 98.00 296 LYS A C 1
ATOM 2466 O O . LYS A 1 296 ? -3.187 -10.195 4.562 1.00 98.00 296 LYS A O 1
ATOM 2471 N N . LEU A 1 297 ? -2.767 -8.030 4.144 1.00 98.44 297 LEU A N 1
ATOM 2472 C CA . LEU A 1 297 ? -2.755 -8.184 2.682 1.00 98.44 297 LEU A CA 1
ATOM 2473 C C . LEU A 1 297 ? -1.642 -9.137 2.228 1.00 98.44 297 LEU A C 1
ATOM 2475 O O . LEU A 1 297 ? -1.898 -10.044 1.438 1.00 98.44 297 LEU A O 1
ATOM 2479 N N . ALA A 1 298 ? -0.418 -8.959 2.729 1.00 98.56 298 ALA A N 1
ATOM 2480 C CA . ALA A 1 298 ? 0.714 -9.786 2.320 1.00 98.56 298 ALA A CA 1
ATOM 2481 C C . ALA A 1 298 ? 0.521 -11.271 2.661 1.00 98.56 298 ALA A C 1
ATOM 2483 O O . ALA A 1 298 ? 0.803 -12.128 1.825 1.00 98.56 298 ALA A O 1
ATOM 2484 N N . LYS A 1 299 ? -0.067 -11.590 3.820 1.00 98.44 299 LYS A N 1
ATOM 2485 C CA . LYS A 1 299 ? -0.398 -12.976 4.208 1.00 98.44 299 LYS A CA 1
ATOM 2486 C C . LYS A 1 299 ? -1.377 -13.663 3.249 1.00 98.44 299 LYS A C 1
ATOM 2488 O O . LYS A 1 299 ? -1.387 -14.891 3.159 1.00 98.44 299 LYS A O 1
ATOM 2493 N N . ARG A 1 300 ? -2.188 -12.896 2.510 1.00 97.94 300 ARG A N 1
ATOM 2494 C CA . ARG A 1 300 ? -3.144 -13.418 1.516 1.00 97.94 300 ARG A CA 1
ATOM 2495 C C . ARG A 1 300 ? -2.495 -13.755 0.176 1.00 97.94 300 ARG A C 1
ATOM 2497 O O . ARG A 1 300 ? -3.143 -14.391 -0.648 1.00 97.94 300 ARG A O 1
ATOM 2504 N N . ALA A 1 301 ? -1.260 -13.327 -0.069 1.00 98.50 301 ALA A N 1
ATOM 2505 C CA . ALA A 1 301 ? -0.604 -13.473 -1.362 1.00 98.50 301 ALA A CA 1
ATOM 2506 C C . ALA A 1 301 ? -0.322 -14.935 -1.720 1.00 98.50 301 ALA A C 1
ATOM 2508 O O . ALA A 1 301 ? 0.159 -15.694 -0.882 1.00 98.50 301 ALA A O 1
ATOM 2509 N N . ARG A 1 302 ? -0.604 -15.319 -2.966 1.00 98.38 302 ARG A N 1
ATOM 2510 C CA . ARG A 1 302 ? -0.286 -16.625 -3.557 1.00 98.38 302 ARG A CA 1
ATOM 2511 C C . ARG A 1 302 ? 0.181 -16.418 -4.996 1.00 98.38 302 ARG A C 1
ATOM 2513 O O . ARG A 1 302 ? -0.323 -15.521 -5.670 1.00 98.38 302 ARG A O 1
ATOM 2520 N N . GLY A 1 303 ? 1.092 -17.253 -5.486 1.00 98.44 303 GLY A N 1
ATOM 2521 C CA . GLY A 1 303 ? 1.565 -17.160 -6.868 1.00 98.44 303 GLY A CA 1
ATOM 2522 C C . GLY A 1 303 ? 2.474 -15.947 -7.092 1.00 98.44 303 GLY A C 1
ATOM 2523 O O . GLY A 1 303 ? 3.454 -15.781 -6.371 1.00 98.44 303 GLY A O 1
ATOM 2524 N N . VAL A 1 304 ? 2.183 -15.131 -8.102 1.00 98.44 304 VAL A N 1
ATOM 2525 C CA . VAL A 1 304 ? 2.953 -13.939 -8.475 1.00 98.44 304 VAL A CA 1
ATOM 2526 C C . VAL A 1 304 ? 2.493 -12.722 -7.672 1.00 98.44 304 VAL A C 1
ATOM 2528 O O . VAL A 1 304 ? 1.352 -12.264 -7.776 1.00 98.44 304 VAL A O 1
ATOM 2531 N N . VAL A 1 305 ? 3.418 -12.146 -6.915 1.00 98.56 305 VAL A N 1
ATOM 2532 C CA . VAL A 1 305 ? 3.235 -10.882 -6.197 1.00 98.56 305 VAL A CA 1
ATOM 2533 C C . VAL A 1 305 ? 3.907 -9.774 -6.980 1.00 98.56 305 VAL A C 1
ATOM 2535 O O . VAL A 1 305 ? 5.070 -9.900 -7.344 1.00 98.56 305 VAL A O 1
ATOM 2538 N N . HIS A 1 306 ? 3.188 -8.687 -7.229 1.00 98.25 306 HIS A N 1
ATOM 2539 C CA . HIS A 1 306 ? 3.693 -7.551 -7.988 1.00 98.25 306 HIS A CA 1
ATOM 2540 C C . HIS A 1 306 ? 4.029 -6.391 -7.049 1.00 98.25 306 HIS A C 1
ATOM 2542 O O . HIS A 1 306 ? 3.307 -6.145 -6.082 1.00 98.25 306 HIS A O 1
ATOM 2548 N N . VAL A 1 307 ? 5.088 -5.644 -7.354 1.00 98.31 307 VAL A N 1
ATOM 2549 C CA . VAL A 1 307 ? 5.455 -4.407 -6.656 1.00 98.31 307 VAL A CA 1
ATOM 2550 C C . VAL A 1 307 ? 5.742 -3.322 -7.677 1.00 98.31 307 VAL A C 1
ATOM 2552 O O . VAL A 1 307 ? 6.579 -3.515 -8.552 1.00 98.31 307 VAL A O 1
ATOM 2555 N N . MET A 1 308 ? 5.074 -2.178 -7.562 1.00 98.12 308 MET A N 1
ATOM 2556 C CA . MET A 1 308 ? 5.305 -1.025 -8.430 1.00 98.12 308 MET A CA 1
ATOM 2557 C C . MET A 1 308 ? 6.115 0.055 -7.707 1.00 98.12 308 MET A C 1
ATOM 2559 O O . MET A 1 308 ? 5.647 0.635 -6.726 1.00 98.12 308 MET A O 1
ATOM 2563 N N . LEU A 1 309 ? 7.316 0.348 -8.201 1.00 98.12 309 LEU A N 1
ATOM 2564 C CA . LEU A 1 309 ? 8.237 1.343 -7.638 1.00 98.12 309 LEU A CA 1
ATOM 2565 C C . LEU A 1 309 ? 8.379 2.563 -8.555 1.00 98.12 309 LEU A C 1
ATOM 2567 O O . LEU A 1 309 ? 8.141 2.472 -9.760 1.00 98.12 309 LEU A O 1
ATOM 2571 N N . ASN A 1 310 ? 8.778 3.703 -7.987 1.00 96.19 310 ASN A N 1
ATOM 2572 C CA . ASN A 1 310 ? 9.016 4.942 -8.729 1.00 96.19 310 ASN A CA 1
ATOM 2573 C C . ASN A 1 310 ? 10.519 5.217 -8.880 1.00 96.19 310 ASN A C 1
ATOM 2575 O O . ASN A 1 310 ? 11.108 5.844 -8.007 1.00 96.19 310 ASN A O 1
ATOM 2579 N N . GLY A 1 311 ? 11.100 4.844 -10.020 1.00 95.88 311 GLY A N 1
ATOM 2580 C CA . GLY A 1 311 ? 12.506 5.103 -10.362 1.00 95.88 311 GLY A CA 1
ATOM 2581 C C . GLY A 1 311 ? 12.811 6.554 -10.761 1.00 95.88 311 GLY A C 1
ATOM 2582 O O . GLY A 1 311 ? 13.916 6.866 -11.192 1.00 95.88 311 GLY A O 1
ATOM 2583 N N . THR A 1 312 ? 11.837 7.466 -10.660 1.00 94.00 312 THR A N 1
ATOM 2584 C CA . THR A 1 312 ? 11.975 8.912 -10.952 1.00 94.00 312 THR A CA 1
ATOM 2585 C C . THR A 1 312 ? 11.563 9.784 -9.766 1.00 94.00 312 THR A C 1
ATOM 2587 O O . THR A 1 312 ? 11.160 10.938 -9.937 1.00 94.00 312 THR A O 1
ATOM 2590 N N . ARG A 1 313 ? 11.583 9.223 -8.553 1.00 92.19 313 ARG A N 1
ATOM 2591 C CA . ARG A 1 313 ? 10.981 9.843 -7.374 1.00 92.19 313 ARG A CA 1
ATOM 2592 C C . ARG A 1 313 ? 11.805 11.037 -6.886 1.00 92.19 313 ARG A C 1
ATOM 2594 O O . ARG A 1 313 ? 12.745 10.912 -6.109 1.00 92.19 313 ARG A O 1
ATOM 2601 N N . GLN A 1 314 ? 11.387 12.220 -7.317 1.00 88.50 314 GLN A N 1
ATOM 2602 C CA . GLN A 1 314 ? 12.010 13.489 -6.967 1.00 88.50 314 GLN A CA 1
ATOM 2603 C C . GLN A 1 314 ? 10.945 14.532 -6.636 1.00 88.50 314 GLN A C 1
ATOM 2605 O O . GLN A 1 314 ? 9.919 14.627 -7.314 1.00 88.50 314 GLN A O 1
ATOM 2610 N N . HIS A 1 315 ? 11.189 15.347 -5.614 1.00 83.62 315 HIS A N 1
ATOM 2611 C CA . HIS A 1 315 ? 10.357 16.510 -5.354 1.00 83.62 315 HIS A CA 1
ATOM 2612 C C . HIS A 1 315 ? 10.552 17.568 -6.451 1.00 83.62 315 HIS A C 1
ATOM 2614 O O . HIS A 1 315 ? 11.666 17.872 -6.873 1.00 83.62 315 HIS A O 1
ATOM 2620 N N . PHE A 1 316 ? 9.454 18.152 -6.929 1.00 73.25 316 PHE A N 1
ATOM 2621 C CA . PHE A 1 316 ? 9.493 19.045 -8.091 1.00 73.25 316 PHE A CA 1
ATOM 2622 C C . PHE A 1 316 ? 10.177 20.393 -7.809 1.00 73.25 316 PHE A C 1
ATOM 2624 O O . PHE A 1 316 ? 10.735 20.992 -8.726 1.00 73.25 316 PHE A O 1
ATOM 2631 N N . VAL A 1 317 ? 10.107 20.885 -6.566 1.00 76.06 317 VAL A N 1
ATOM 2632 C CA . VAL A 1 317 ? 10.546 22.247 -6.216 1.00 76.06 317 VAL A CA 1
ATOM 2633 C C . VAL A 1 317 ? 12.016 22.279 -5.816 1.00 76.06 317 VAL A C 1
ATOM 2635 O O . VAL A 1 317 ? 12.805 22.970 -6.449 1.00 76.06 317 VAL A O 1
ATOM 2638 N N . ASP A 1 318 ? 12.385 21.527 -4.783 1.00 79.88 318 ASP A N 1
ATOM 2639 C CA . ASP A 1 318 ? 13.745 21.510 -4.219 1.00 79.88 318 ASP A CA 1
ATOM 2640 C C . ASP A 1 318 ? 14.639 20.421 -4.829 1.00 79.88 318 ASP A C 1
ATOM 2642 O O . ASP A 1 318 ? 15.813 20.333 -4.485 1.00 79.88 318 ASP A O 1
ATOM 2646 N N . ARG A 1 319 ? 14.102 19.606 -5.750 1.00 82.25 319 ARG A N 1
ATOM 2647 C CA . ARG A 1 319 ? 14.820 18.504 -6.404 1.00 82.25 319 ARG A CA 1
ATOM 2648 C C . ARG A 1 319 ? 15.314 17.418 -5.442 1.00 82.25 319 ARG A C 1
ATOM 2650 O O . ARG A 1 319 ? 16.120 16.588 -5.866 1.00 82.25 319 ARG A O 1
ATOM 2657 N N . GLN A 1 320 ? 14.787 17.355 -4.214 1.00 85.25 320 GLN A N 1
ATOM 2658 C CA . GLN A 1 320 ? 15.090 16.280 -3.271 1.00 85.25 320 GLN A CA 1
ATOM 2659 C C . GLN A 1 320 ? 14.754 14.928 -3.899 1.00 85.25 320 GLN A C 1
ATOM 2661 O O . GLN A 1 320 ? 13.627 14.701 -4.348 1.00 85.25 320 GLN A O 1
ATOM 2666 N N . ILE A 1 321 ? 15.737 14.035 -3.924 1.00 89.62 321 ILE A N 1
ATOM 2667 C CA . ILE A 1 321 ? 15.564 12.660 -4.382 1.00 89.62 321 ILE A CA 1
ATOM 2668 C C . ILE A 1 321 ? 15.061 11.832 -3.206 1.00 89.62 321 ILE A C 1
ATOM 2670 O O . ILE A 1 321 ? 15.552 11.970 -2.085 1.00 89.62 321 ILE A O 1
ATOM 2674 N N . PHE A 1 322 ? 14.068 10.989 -3.463 1.00 90.69 322 PHE A N 1
ATOM 2675 C CA . PHE A 1 322 ? 13.608 10.000 -2.501 1.00 90.69 322 PHE A CA 1
ATOM 2676 C C . PHE A 1 322 ? 13.888 8.612 -3.055 1.00 90.69 322 PHE A C 1
ATOM 2678 O O . PHE A 1 322 ? 13.648 8.389 -4.242 1.00 90.69 322 PHE A O 1
ATOM 2685 N N . PRO A 1 323 ? 14.285 7.661 -2.204 1.00 94.06 323 PRO A N 1
ATOM 2686 C CA . PRO A 1 323 ? 14.506 6.305 -2.660 1.00 94.06 323 PRO A CA 1
ATOM 2687 C C . PRO A 1 323 ? 13.197 5.655 -3.130 1.00 94.06 323 PRO A C 1
ATOM 2689 O O . PRO A 1 323 ? 12.094 5.924 -2.622 1.00 94.06 323 PRO A O 1
ATOM 2692 N N . SER A 1 324 ? 13.330 4.780 -4.116 1.00 95.75 324 SER A N 1
ATOM 2693 C CA . SER A 1 324 ? 12.272 3.949 -4.684 1.00 95.75 324 SER A CA 1
ATOM 2694 C C . SER A 1 324 ? 11.759 2.963 -3.637 1.00 95.75 324 SER A C 1
ATOM 2696 O O . SER A 1 324 ? 10.545 2.783 -3.472 1.00 95.75 324 SER A O 1
ATOM 2698 N N . PHE A 1 325 ? 12.688 2.389 -2.871 1.00 96.38 325 PHE A N 1
ATOM 2699 C CA . PHE A 1 325 ? 12.434 1.511 -1.741 1.00 96.38 325 PHE A CA 1
ATOM 2700 C C . PHE A 1 325 ? 12.981 2.136 -0.449 1.00 96.38 325 PHE A C 1
ATOM 2702 O O . PHE A 1 325 ? 14.142 2.511 -0.373 1.00 96.38 325 PHE A O 1
ATOM 2709 N N . MET A 1 326 ? 12.126 2.267 0.568 1.00 92.62 326 MET A N 1
ATOM 2710 C CA . MET A 1 326 ? 12.522 2.761 1.894 1.00 92.62 326 MET A CA 1
ATOM 2711 C C . MET A 1 326 ? 12.531 1.595 2.878 1.00 92.62 326 MET A C 1
ATOM 2713 O O . MET A 1 326 ? 11.544 0.852 2.954 1.00 92.62 326 MET A O 1
ATOM 2717 N N . ASP A 1 327 ? 13.606 1.468 3.644 1.00 88.50 327 ASP A N 1
ATOM 2718 C CA . ASP A 1 327 ? 13.813 0.420 4.647 1.00 88.50 327 ASP A CA 1
ATOM 2719 C C . ASP A 1 327 ? 12.773 0.432 5.780 1.00 88.50 327 ASP A C 1
ATOM 2721 O O . ASP A 1 327 ? 12.461 -0.621 6.335 1.00 88.50 327 ASP A O 1
ATOM 2725 N N . ASP A 1 328 ? 12.184 1.594 6.054 1.00 87.38 328 ASP A N 1
ATOM 2726 C CA . ASP A 1 328 ? 11.136 1.810 7.053 1.00 87.38 328 ASP A CA 1
ATOM 2727 C C . ASP A 1 328 ? 9.731 2.041 6.458 1.00 87.38 328 ASP A C 1
ATOM 2729 O O . ASP A 1 328 ? 8.815 2.559 7.109 1.00 87.38 328 ASP A O 1
ATOM 2733 N N . SER A 1 329 ? 9.540 1.660 5.191 1.00 92.50 329 SER A N 1
ATOM 2734 C CA . SER A 1 329 ? 8.217 1.636 4.561 1.00 92.50 329 SER A CA 1
ATOM 2735 C C . SER A 1 329 ? 7.380 0.444 5.020 1.00 92.50 329 SER A C 1
ATOM 2737 O O . SER A 1 329 ? 7.905 -0.602 5.392 1.00 92.50 329 SER A O 1
ATOM 2739 N N . TYR A 1 330 ? 6.055 0.533 4.857 1.00 95.38 330 TYR A N 1
ATOM 2740 C CA . TYR A 1 330 ? 5.167 -0.625 5.030 1.00 95.38 330 TYR A CA 1
ATOM 2741 C C . TYR A 1 330 ? 5.544 -1.799 4.115 1.00 95.38 330 TYR A C 1
ATOM 2743 O O . TYR A 1 330 ? 5.338 -2.955 4.486 1.00 95.38 330 TYR A O 1
ATOM 2751 N N . LEU A 1 331 ? 6.109 -1.514 2.934 1.00 96.94 331 LEU A N 1
ATOM 2752 C CA . LEU A 1 331 ? 6.606 -2.535 2.016 1.00 96.94 331 LEU A CA 1
ATOM 2753 C C . LEU A 1 331 ? 7.737 -3.348 2.657 1.00 96.94 331 LEU A C 1
ATOM 2755 O O . LEU A 1 331 ? 7.707 -4.576 2.600 1.00 96.94 331 LEU A O 1
ATOM 2759 N N . ALA A 1 332 ? 8.686 -2.673 3.304 1.00 95.31 332 ALA A N 1
ATOM 2760 C CA . ALA A 1 332 ? 9.801 -3.303 3.999 1.00 95.31 332 ALA A CA 1
ATOM 2761 C C . ALA A 1 332 ? 9.374 -3.957 5.326 1.00 95.31 332 ALA A C 1
ATOM 2763 O O . ALA A 1 332 ? 9.575 -5.157 5.516 1.00 95.31 332 ALA A O 1
ATOM 2764 N N . GLU A 1 333 ? 8.760 -3.182 6.226 1.00 95.06 333 GLU A N 1
ATOM 2765 C CA . GLU A 1 333 ? 8.488 -3.590 7.610 1.00 95.06 333 GLU A CA 1
ATOM 2766 C C . GLU A 1 333 ? 7.363 -4.628 7.713 1.00 95.06 333 GLU A C 1
ATOM 2768 O O . GLU A 1 333 ? 7.428 -5.535 8.546 1.00 95.06 333 GLU A O 1
ATOM 2773 N N . ASN A 1 334 ? 6.317 -4.518 6.884 1.00 97.44 334 ASN A N 1
ATOM 2774 C CA . ASN A 1 334 ? 5.077 -5.272 7.082 1.00 97.44 334 ASN A CA 1
ATOM 2775 C C . ASN A 1 334 ? 4.717 -6.200 5.922 1.00 97.44 334 ASN A C 1
ATOM 2777 O O . ASN A 1 334 ? 4.204 -7.288 6.172 1.00 97.44 334 ASN A O 1
ATOM 2781 N N . GLN A 1 335 ? 4.941 -5.799 4.669 1.00 98.12 335 GLN A N 1
ATOM 2782 C CA . GLN A 1 335 ? 4.519 -6.596 3.513 1.00 98.12 335 GLN A CA 1
ATOM 2783 C C . GLN A 1 335 ? 5.536 -7.685 3.195 1.00 98.12 335 GLN A C 1
ATOM 2785 O O . GLN A 1 335 ? 5.200 -8.865 3.271 1.00 98.12 335 GLN A O 1
ATOM 2790 N N . LEU A 1 336 ? 6.785 -7.309 2.902 1.00 97.44 336 LEU A N 1
ATOM 2791 C CA . LEU A 1 336 ? 7.845 -8.259 2.563 1.00 97.44 336 LEU A CA 1
ATOM 2792 C C . LEU A 1 336 ? 8.045 -9.291 3.680 1.00 97.44 336 LEU A C 1
ATOM 2794 O O . LEU A 1 336 ? 8.144 -10.487 3.410 1.00 97.44 336 LEU A O 1
ATOM 2798 N N . SER A 1 337 ? 8.022 -8.836 4.935 1.00 95.75 337 SER A N 1
ATOM 2799 C CA . SER A 1 337 ? 8.166 -9.674 6.129 1.00 95.75 337 SER A CA 1
ATOM 2800 C C . SER A 1 337 ? 6.997 -10.650 6.362 1.00 95.75 337 SER A C 1
ATOM 2802 O O . SER A 1 337 ? 7.181 -11.698 6.988 1.00 95.75 337 SER A O 1
ATOM 2804 N N . SER A 1 338 ? 5.808 -10.357 5.832 1.00 97.88 338 SER A N 1
ATOM 2805 C CA . SER A 1 338 ? 4.595 -11.161 6.049 1.00 97.88 338 SER A CA 1
ATOM 2806 C C . SER A 1 338 ? 4.213 -12.050 4.863 1.00 97.88 338 SER A C 1
ATOM 2808 O O . SER A 1 338 ? 3.220 -12.773 4.947 1.00 97.88 338 SER A O 1
ATOM 2810 N N . LEU A 1 339 ? 4.972 -12.017 3.762 1.00 98.38 339 LEU A N 1
ATOM 2811 C CA . LEU A 1 339 ? 4.708 -12.866 2.599 1.00 98.38 339 LEU A CA 1
ATOM 2812 C C . LEU A 1 339 ? 4.901 -14.359 2.930 1.00 98.38 339 LEU A C 1
ATOM 2814 O O . LEU A 1 339 ? 5.962 -14.723 3.453 1.00 98.38 339 LEU A O 1
ATOM 2818 N N . PRO A 1 340 ? 3.942 -15.236 2.579 1.00 97.94 340 PRO A N 1
ATOM 2819 C CA . PRO A 1 340 ? 4.079 -16.680 2.750 1.00 97.94 340 PRO A CA 1
ATOM 2820 C C . PRO A 1 340 ? 5.031 -17.244 1.688 1.00 97.94 340 PRO A C 1
ATOM 2822 O O . PRO A 1 340 ? 4.630 -17.529 0.562 1.00 97.94 340 PRO A O 1
ATOM 2825 N N . VAL A 1 341 ? 6.311 -17.390 2.045 1.00 97.38 341 VAL A N 1
ATOM 2826 C CA . VAL A 1 341 ? 7.409 -17.715 1.111 1.00 97.38 341 VAL A CA 1
ATOM 2827 C C . VAL A 1 341 ? 7.122 -18.970 0.279 1.00 97.38 341 VAL A C 1
ATOM 2829 O O . VAL A 1 341 ? 7.327 -18.949 -0.927 1.00 97.38 341 VAL A O 1
ATOM 2832 N N . HIS A 1 342 ? 6.572 -20.026 0.882 1.00 97.25 342 HIS A N 1
ATOM 2833 C CA . HIS A 1 342 ? 6.284 -21.290 0.185 1.00 97.25 342 HIS A CA 1
ATOM 2834 C C . HIS A 1 342 ? 5.125 -21.210 -0.818 1.00 97.25 342 HIS A C 1
ATOM 2836 O O . HIS A 1 342 ? 5.030 -22.028 -1.726 1.00 97.25 342 HIS A O 1
ATOM 2842 N N . GLU A 1 343 ? 4.244 -20.223 -0.671 1.00 98.19 343 GLU A N 1
ATOM 2843 C CA . GLU A 1 343 ? 3.111 -19.990 -1.576 1.00 98.19 343 GLU A CA 1
ATOM 2844 C C . GLU A 1 343 ? 3.430 -18.880 -2.611 1.00 98.19 343 GLU A C 1
ATOM 2846 O O . GLU A 1 343 ? 2.707 -18.674 -3.590 1.00 98.19 343 GLU A O 1
ATOM 2851 N N . VAL A 1 344 ? 4.567 -18.220 -2.368 1.00 98.50 344 VAL A N 1
ATOM 2852 C CA . VAL A 1 344 ? 5.400 -17.285 -3.130 1.00 98.50 344 VAL A CA 1
ATOM 2853 C C . VAL A 1 344 ? 6.008 -17.763 -4.458 1.00 98.50 344 VAL A C 1
ATOM 2855 O O . VAL A 1 344 ? 7.186 -18.110 -4.436 1.00 98.50 344 VAL A O 1
ATOM 2858 N N . LYS A 1 345 ? 5.331 -17.796 -5.616 1.00 98.19 345 LYS A N 1
ATOM 2859 C CA . LYS A 1 345 ? 5.997 -18.286 -6.856 1.00 98.19 345 LYS A CA 1
ATOM 2860 C C . LYS A 1 345 ? 6.997 -17.291 -7.450 1.00 98.19 345 LYS A C 1
ATOM 2862 O O . LYS A 1 345 ? 8.032 -17.690 -7.982 1.00 98.19 345 LYS A O 1
ATOM 2867 N N . GLU A 1 346 ? 6.668 -16.005 -7.405 1.00 98.62 346 GLU A N 1
ATOM 2868 C CA . GLU A 1 346 ? 7.500 -14.934 -7.953 1.00 98.62 346 GLU A CA 1
ATOM 2869 C C . GLU A 1 346 ? 7.197 -13.623 -7.222 1.00 98.62 346 GLU A C 1
ATOM 2871 O O . GLU A 1 346 ? 6.036 -13.260 -7.037 1.00 98.62 346 GLU A O 1
ATOM 2876 N N . PHE A 1 347 ? 8.245 -12.902 -6.835 1.00 98.69 347 PHE A N 1
ATOM 2877 C CA . PHE A 1 347 ? 8.170 -11.536 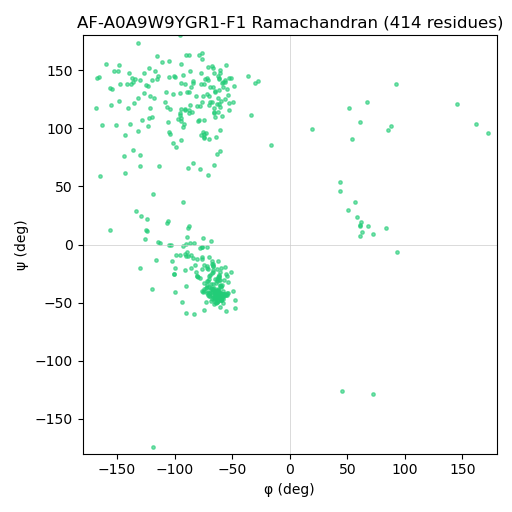-6.337 1.00 98.69 347 PHE A CA 1
ATOM 2878 C C . PHE A 1 347 ? 8.644 -10.587 -7.443 1.00 98.69 347 PHE A C 1
ATOM 2880 O O . PHE A 1 347 ? 9.842 -10.388 -7.644 1.00 98.69 347 PHE A O 1
ATOM 2887 N N . ARG A 1 348 ? 7.688 -10.058 -8.207 1.00 98.69 348 ARG A N 1
ATOM 2888 C CA . ARG A 1 348 ? 7.914 -9.296 -9.434 1.00 98.69 348 ARG A CA 1
ATOM 2889 C C . ARG A 1 348 ? 7.939 -7.797 -9.170 1.00 98.69 348 ARG A C 1
ATOM 2891 O O . ARG A 1 348 ? 6.910 -7.192 -8.870 1.00 98.69 348 ARG A O 1
ATOM 2898 N N . ILE A 1 349 ? 9.101 -7.189 -9.355 1.00 98.75 349 ILE A N 1
ATOM 2899 C CA . ILE A 1 349 ? 9.343 -5.759 -9.174 1.00 98.75 349 ILE A CA 1
ATOM 2900 C C . ILE A 1 349 ? 9.220 -5.053 -10.527 1.00 98.75 349 ILE A C 1
ATOM 2902 O O . ILE A 1 349 ? 9.791 -5.483 -11.527 1.00 98.75 349 ILE A O 1
ATOM 2906 N N . LEU A 1 350 ? 8.449 -3.972 -10.562 1.00 98.31 350 LEU A N 1
ATOM 2907 C CA . LEU A 1 350 ? 8.172 -3.165 -11.745 1.00 98.31 350 LEU A CA 1
ATOM 2908 C C . LEU A 1 350 ? 8.604 -1.731 -11.434 1.00 98.31 350 LEU A C 1
ATOM 2910 O O . LEU A 1 350 ? 7.962 -1.052 -10.628 1.00 98.31 350 LEU A O 1
ATOM 2914 N N . VAL A 1 351 ? 9.691 -1.272 -12.049 1.00 98.12 351 VAL A N 1
ATOM 2915 C CA . VAL A 1 351 ? 10.232 0.072 -11.818 1.00 98.12 351 VAL A CA 1
ATOM 2916 C C . VAL A 1 351 ? 9.702 1.011 -12.895 1.00 98.12 351 VAL A C 1
ATOM 2918 O O . VAL A 1 351 ? 10.017 0.887 -14.080 1.00 98.12 351 VAL A O 1
ATOM 2921 N N . SER A 1 352 ? 8.851 1.946 -12.480 1.00 96.12 352 SER A N 1
ATOM 2922 C CA . SER A 1 352 ? 8.261 2.955 -13.353 1.00 96.12 352 SER A CA 1
ATOM 2923 C C . SER A 1 352 ? 9.108 4.214 -13.396 1.00 96.12 352 SER A C 1
ATOM 2925 O O . SER A 1 352 ? 9.499 4.742 -12.355 1.00 96.12 352 SER A O 1
ATOM 2927 N N . HIS A 1 353 ? 9.255 4.774 -14.592 1.00 94.19 353 HIS A N 1
ATOM 2928 C CA . HIS A 1 353 ? 9.887 6.061 -14.819 1.00 94.19 353 HIS A CA 1
ATOM 2929 C C . HIS A 1 353 ? 8.927 7.024 -15.510 1.00 94.19 353 HIS A C 1
ATOM 2931 O O . HIS A 1 353 ? 8.342 6.700 -16.542 1.00 94.19 353 HIS A O 1
ATOM 2937 N N . SER A 1 354 ? 8.771 8.217 -14.938 1.00 90.62 354 SER A N 1
ATOM 2938 C CA . SER A 1 354 ? 7.944 9.273 -15.527 1.00 90.62 354 SER A CA 1
ATOM 2939 C C . SER A 1 354 ? 8.483 9.697 -16.898 1.00 90.62 354 SER A C 1
ATOM 2941 O O . SER A 1 354 ? 9.695 9.788 -17.099 1.00 90.62 354 SER A O 1
ATOM 2943 N N . LEU A 1 355 ? 7.581 9.997 -17.837 1.00 89.44 355 LEU A N 1
ATOM 2944 C CA . LEU A 1 355 ? 7.946 10.501 -19.166 1.00 89.44 355 LEU A CA 1
ATOM 2945 C C . LEU A 1 355 ? 8.763 11.795 -19.049 1.00 89.44 355 LEU A C 1
ATOM 2947 O O . LEU A 1 355 ? 8.456 12.643 -18.214 1.00 89.44 355 LEU A O 1
ATOM 2951 N N . HIS A 1 356 ? 9.789 11.944 -19.894 1.00 87.19 356 HIS A N 1
ATOM 2952 C CA . HIS A 1 356 ? 10.726 13.086 -19.924 1.00 87.19 356 HIS A CA 1
ATOM 2953 C C . HIS A 1 356 ? 11.546 13.324 -18.651 1.00 87.19 356 HIS A C 1
ATOM 2955 O O . HIS A 1 356 ? 12.230 14.341 -18.546 1.00 87.19 356 HIS A O 1
ATOM 2961 N N . HIS A 1 357 ? 11.492 12.423 -17.672 1.00 87.12 357 HIS A N 1
ATOM 2962 C CA . HIS A 1 357 ? 12.304 12.522 -16.465 1.00 87.12 357 HIS A CA 1
ATOM 2963 C C . HIS A 1 357 ? 13.532 11.617 -16.574 1.00 87.12 357 HIS A C 1
ATOM 2965 O O . HIS A 1 357 ? 13.473 10.519 -17.128 1.00 87.12 357 HIS A O 1
ATOM 2971 N N . LYS A 1 358 ? 14.655 12.078 -16.013 1.00 88.00 358 LYS A N 1
ATOM 2972 C CA . LYS A 1 358 ? 15.863 11.262 -15.875 1.00 88.00 358 LYS A CA 1
ATOM 2973 C C . LYS A 1 358 ? 15.579 10.097 -14.927 1.00 88.00 358 LYS A C 1
ATOM 2975 O O . LYS A 1 358 ? 15.034 10.316 -13.845 1.00 88.00 358 LYS A O 1
ATOM 2980 N N . SER A 1 359 ? 15.958 8.884 -15.325 1.00 92.19 359 SER A N 1
ATOM 2981 C CA . SER A 1 359 ? 15.954 7.733 -14.420 1.00 92.19 359 SER A CA 1
ATOM 2982 C C . SER A 1 359 ? 16.919 7.968 -13.268 1.00 92.19 359 SER A C 1
ATOM 2984 O O . SER A 1 359 ? 18.086 8.252 -13.516 1.00 92.19 359 SER A O 1
ATOM 2986 N N . LEU A 1 360 ? 16.427 7.841 -12.039 1.00 93.50 360 LEU A N 1
ATOM 2987 C CA . LEU A 1 360 ? 17.224 7.964 -10.820 1.00 93.50 360 LEU A CA 1
ATOM 2988 C C . LEU A 1 360 ? 17.601 6.589 -10.271 1.00 93.50 360 LEU A C 1
ATOM 2990 O O . LEU A 1 360 ? 18.735 6.385 -9.870 1.00 93.50 360 LEU A O 1
ATOM 2994 N N . GLU A 1 361 ? 16.670 5.638 -10.305 1.00 95.50 361 GLU A N 1
ATOM 2995 C CA . GLU A 1 361 ? 16.906 4.261 -9.874 1.00 95.50 361 GLU A CA 1
ATOM 2996 C C . GLU A 1 361 ? 16.274 3.278 -10.850 1.00 95.50 361 GLU A C 1
ATOM 2998 O O . GLU A 1 361 ? 15.192 3.523 -11.380 1.00 95.50 361 GLU A O 1
ATOM 3003 N N . ARG A 1 362 ? 16.957 2.157 -11.062 1.00 96.06 362 ARG A N 1
ATOM 3004 C CA . ARG A 1 362 ? 16.582 1.069 -11.970 1.00 96.06 362 ARG A CA 1
ATOM 3005 C C . ARG A 1 362 ? 16.691 -0.278 -11.274 1.00 96.06 362 ARG A C 1
ATOM 3007 O O . ARG A 1 362 ? 17.204 -0.365 -10.156 1.00 96.06 362 ARG A O 1
ATOM 3014 N N . CYS A 1 363 ? 16.255 -1.333 -11.949 1.00 97.69 363 CYS A N 1
ATOM 3015 C CA . CYS A 1 363 ? 16.593 -2.689 -11.539 1.00 97.69 363 CYS A CA 1
ATOM 3016 C C . CYS A 1 363 ? 18.100 -2.855 -11.319 1.00 97.69 363 CYS A C 1
ATOM 3018 O O . CYS A 1 363 ? 18.912 -2.256 -12.022 1.00 97.69 363 CYS A O 1
ATOM 3020 N N . ASP A 1 364 ? 18.454 -3.646 -10.307 1.00 96.31 364 ASP A N 1
ATOM 3021 C CA . ASP A 1 364 ? 19.835 -3.963 -9.943 1.00 96.31 364 ASP A CA 1
ATOM 3022 C C . ASP A 1 364 ? 20.690 -2.750 -9.523 1.00 96.31 364 ASP A C 1
ATOM 3024 O O . ASP A 1 364 ? 21.913 -2.842 -9.462 1.00 96.31 364 ASP A O 1
ATOM 3028 N N . SER A 1 365 ? 20.054 -1.633 -9.143 1.00 93.81 365 SER A N 1
ATOM 3029 C CA . SER A 1 365 ? 20.731 -0.446 -8.603 1.00 93.81 365 SER A CA 1
ATOM 3030 C C . SER A 1 365 ? 20.161 -0.001 -7.254 1.00 93.81 365 SER A C 1
ATOM 3032 O O . SER A 1 365 ? 18.963 -0.145 -6.999 1.00 93.81 365 SER A O 1
ATOM 3034 N N . LEU A 1 366 ? 21.029 0.559 -6.404 1.00 94.94 366 LEU A N 1
ATOM 3035 C CA . LEU A 1 366 ? 20.676 1.302 -5.188 1.00 94.94 366 LEU A CA 1
ATOM 3036 C C . LEU A 1 366 ? 19.599 0.599 -4.330 1.00 94.94 366 LEU A C 1
ATOM 3038 O O . LEU A 1 366 ? 19.749 -0.572 -3.969 1.00 94.94 366 LEU A O 1
ATOM 3042 N N . THR A 1 367 ? 18.501 1.281 -3.997 1.00 96.88 367 THR A N 1
ATOM 3043 C CA . THR A 1 367 ? 17.471 0.743 -3.093 1.00 96.88 367 THR A CA 1
ATOM 3044 C C . THR A 1 367 ? 16.578 -0.298 -3.767 1.00 96.88 367 THR A C 1
ATOM 3046 O O . THR A 1 367 ? 15.985 -1.149 -3.100 1.00 96.88 367 THR A O 1
ATOM 3049 N N . VAL A 1 368 ? 16.510 -0.309 -5.101 1.00 97.81 368 VAL A N 1
ATOM 3050 C CA . VAL A 1 368 ? 15.818 -1.371 -5.847 1.00 97.81 368 VAL A CA 1
ATOM 3051 C C . VAL A 1 368 ? 16.587 -2.690 -5.725 1.00 97.81 368 VAL A C 1
ATOM 3053 O O . VAL A 1 368 ? 15.979 -3.723 -5.426 1.00 97.81 368 VAL A O 1
ATOM 3056 N N . LEU A 1 369 ? 17.918 -2.649 -5.863 1.00 97.56 369 LEU A N 1
ATOM 3057 C CA . LEU A 1 369 ? 18.785 -3.803 -5.613 1.00 97.56 369 LEU A CA 1
ATOM 3058 C C . LEU A 1 369 ? 18.670 -4.271 -4.161 1.00 97.56 369 LEU A C 1
ATOM 3060 O O . LEU A 1 369 ? 18.602 -5.472 -3.897 1.00 97.56 369 LEU A O 1
ATOM 3064 N N . GLU A 1 370 ? 18.587 -3.337 -3.215 1.00 97.38 370 GLU A N 1
ATOM 3065 C CA . GLU A 1 370 ? 18.365 -3.666 -1.811 1.00 97.38 370 GLU A CA 1
ATOM 3066 C C . GLU A 1 370 ? 17.063 -4.458 -1.606 1.00 97.38 370 GLU A C 1
ATOM 3068 O O . GLU A 1 370 ? 17.078 -5.512 -0.964 1.00 97.38 370 GLU A O 1
ATOM 3073 N N . LEU A 1 371 ? 15.944 -4.025 -2.202 1.00 98.19 371 LEU A N 1
ATOM 3074 C CA . LEU A 1 371 ? 14.684 -4.774 -2.156 1.00 98.19 371 LEU A CA 1
ATOM 3075 C C . LEU A 1 371 ? 14.829 -6.169 -2.780 1.00 98.19 371 LEU A C 1
ATOM 3077 O O . LEU A 1 371 ? 14.349 -7.150 -2.205 1.00 98.19 371 LEU A O 1
ATOM 3081 N N . GLN A 1 372 ? 15.493 -6.275 -3.937 1.00 98.44 372 GLN A N 1
ATOM 3082 C CA . GLN A 1 372 ? 15.759 -7.562 -4.587 1.00 98.44 372 GLN A CA 1
ATOM 3083 C C . GLN A 1 372 ? 16.543 -8.494 -3.658 1.00 98.44 372 GLN A C 1
ATOM 3085 O O . GLN A 1 372 ? 16.183 -9.664 -3.511 1.00 98.44 372 GLN A O 1
ATOM 3090 N N . ASN A 1 373 ? 17.578 -7.979 -2.996 1.00 98.38 373 ASN A N 1
ATOM 3091 C CA . ASN A 1 373 ? 18.416 -8.741 -2.077 1.00 98.38 373 ASN A CA 1
ATOM 3092 C C . ASN A 1 373 ? 17.650 -9.154 -0.818 1.00 98.38 373 ASN A C 1
ATOM 3094 O O . ASN A 1 373 ? 17.711 -10.320 -0.436 1.00 98.38 373 ASN A O 1
ATOM 3098 N N . ARG A 1 374 ? 16.853 -8.260 -0.220 1.00 97.88 374 ARG A N 1
ATOM 3099 C CA . ARG A 1 374 ? 15.997 -8.591 0.934 1.00 97.88 374 ARG A CA 1
ATOM 3100 C C . ARG A 1 374 ? 14.951 -9.655 0.585 1.00 97.88 374 ARG A C 1
ATOM 3102 O O . ARG A 1 374 ? 14.692 -10.552 1.387 1.00 97.88 374 ARG A O 1
ATOM 3109 N N . ALA A 1 375 ? 14.371 -9.599 -0.615 1.00 98.12 375 ALA A N 1
ATOM 3110 C CA . ALA A 1 375 ? 13.444 -10.624 -1.088 1.00 98.12 375 ALA A CA 1
ATOM 3111 C C . ALA A 1 375 ? 14.141 -11.982 -1.284 1.00 98.12 375 ALA A C 1
ATOM 3113 O O . ALA A 1 375 ? 13.656 -12.994 -0.772 1.00 98.12 375 ALA A O 1
ATOM 3114 N N . LYS A 1 376 ? 15.307 -12.001 -1.944 1.00 98.19 376 LYS A N 1
ATOM 3115 C CA . LYS A 1 376 ? 16.127 -13.213 -2.123 1.00 98.19 376 LYS A CA 1
ATOM 3116 C C . LYS A 1 376 ? 16.568 -13.809 -0.783 1.00 98.19 376 LYS A C 1
ATOM 3118 O O . LYS A 1 376 ? 16.459 -15.015 -0.600 1.00 98.19 376 LYS A O 1
ATOM 3123 N N . ALA A 1 377 ? 16.983 -12.978 0.174 1.00 98.00 377 ALA A N 1
ATOM 3124 C CA . ALA A 1 377 ? 17.384 -13.406 1.517 1.00 98.00 377 ALA A CA 1
ATOM 3125 C C . ALA A 1 377 ? 16.237 -14.067 2.303 1.00 98.00 377 ALA A C 1
ATOM 3127 O O . ALA A 1 377 ? 16.474 -14.946 3.124 1.00 98.00 377 ALA A O 1
ATOM 3128 N N . ARG A 1 378 ? 14.981 -13.700 2.014 1.00 96.75 378 ARG A N 1
ATOM 3129 C CA . ARG A 1 378 ? 13.785 -14.387 2.530 1.00 96.75 378 ARG A CA 1
ATOM 3130 C C . ARG A 1 378 ? 13.445 -15.698 1.813 1.00 96.75 378 ARG A C 1
ATOM 3132 O O . ARG A 1 378 ? 12.465 -16.335 2.186 1.00 96.75 378 ARG A O 1
ATOM 3139 N N . GLY A 1 379 ? 14.187 -16.082 0.777 1.00 97.69 379 GLY A N 1
ATOM 3140 C CA . GLY A 1 379 ? 13.897 -17.255 -0.050 1.00 97.69 379 GLY A CA 1
ATOM 3141 C C . GLY A 1 379 ? 12.869 -17.011 -1.160 1.00 97.69 379 GLY A C 1
ATOM 3142 O O . GLY A 1 379 ? 12.351 -17.969 -1.727 1.00 97.69 379 GLY A O 1
ATOM 3143 N N . LEU A 1 380 ? 12.546 -15.752 -1.486 1.00 98.12 380 LEU A N 1
ATOM 3144 C CA . LEU A 1 380 ? 11.644 -15.433 -2.596 1.00 98.12 380 LEU A CA 1
ATOM 3145 C C . LEU A 1 380 ? 12.405 -15.393 -3.927 1.00 98.12 380 LEU A C 1
ATOM 3147 O O . LEU A 1 380 ? 13.492 -14.821 -4.027 1.00 98.12 380 LEU A O 1
ATOM 3151 N N . LYS A 1 381 ? 11.781 -15.904 -4.994 1.00 98.12 381 LYS A N 1
ATOM 3152 C CA . LYS A 1 381 ? 12.257 -15.700 -6.368 1.00 98.12 381 LYS A CA 1
ATOM 3153 C C . LYS A 1 381 ? 11.930 -14.275 -6.827 1.00 98.12 381 LYS A C 1
ATOM 3155 O O . LYS A 1 381 ? 10.813 -14.015 -7.270 1.00 98.12 381 LYS A O 1
ATOM 3160 N N . ALA A 1 382 ? 12.892 -13.361 -6.717 1.00 98.25 382 ALA A N 1
ATOM 3161 C CA . ALA A 1 382 ? 12.728 -11.968 -7.129 1.00 98.25 382 ALA A CA 1
ATOM 3162 C C . ALA A 1 382 ? 13.078 -11.749 -8.613 1.00 98.25 382 ALA A C 1
ATOM 3164 O O . ALA A 1 382 ? 14.150 -12.155 -9.062 1.00 98.25 382 ALA A O 1
ATOM 3165 N N . THR A 1 383 ? 12.199 -11.073 -9.354 1.00 98.56 383 THR A N 1
ATOM 3166 C CA . THR A 1 383 ? 12.426 -10.594 -10.731 1.00 98.56 383 THR A CA 1
ATOM 3167 C C . THR A 1 383 ? 12.232 -9.082 -10.777 1.00 98.56 383 THR A C 1
ATOM 3169 O O . THR A 1 383 ? 11.489 -8.533 -9.964 1.00 98.56 383 THR A O 1
ATOM 3172 N N . CYS A 1 384 ? 12.900 -8.390 -11.700 1.00 98.62 384 CYS A N 1
ATOM 3173 C CA . CYS A 1 384 ? 12.797 -6.940 -11.825 1.00 98.62 384 CYS A CA 1
ATOM 3174 C C . CYS A 1 384 ? 12.702 -6.523 -13.293 1.00 98.62 384 CYS A C 1
ATOM 3176 O O . CYS A 1 384 ? 13.395 -7.081 -14.141 1.00 98.62 384 CYS A O 1
ATOM 3178 N N . PHE A 1 385 ? 11.823 -5.562 -13.581 1.00 98.31 385 PHE A N 1
ATOM 3179 C CA . PHE A 1 385 ? 11.619 -5.016 -14.918 1.00 98.31 385 PHE A CA 1
ATOM 3180 C C . PHE A 1 385 ? 11.526 -3.489 -14.880 1.00 98.31 385 PHE A C 1
ATOM 3182 O O . PHE A 1 385 ? 10.623 -2.930 -14.249 1.00 98.31 385 PHE A O 1
ATOM 3189 N N . ASP A 1 386 ? 12.408 -2.823 -15.621 1.00 97.31 386 ASP A N 1
ATOM 3190 C CA . ASP A 1 386 ? 12.323 -1.387 -15.877 1.00 97.31 386 ASP A CA 1
ATOM 3191 C C . ASP A 1 386 ? 11.326 -1.098 -17.006 1.00 97.31 386 ASP A C 1
ATOM 3193 O O . ASP A 1 386 ? 11.422 -1.657 -18.097 1.00 97.31 386 ASP A O 1
ATOM 3197 N N . ASN A 1 387 ? 10.376 -0.192 -16.757 1.00 92.81 387 ASN A N 1
ATOM 3198 C CA . ASN A 1 387 ? 9.421 0.334 -17.744 1.00 92.81 387 ASN A CA 1
ATOM 3199 C C . ASN A 1 387 ? 8.782 -0.714 -18.682 1.00 92.81 387 ASN A C 1
ATOM 3201 O O . ASN A 1 387 ? 8.800 -0.529 -19.905 1.00 92.81 387 ASN A O 1
ATOM 3205 N N . PRO A 1 388 ? 8.164 -1.790 -18.159 1.00 94.00 388 PRO A N 1
ATOM 3206 C CA . PRO A 1 388 ? 7.378 -2.690 -18.995 1.00 94.00 388 PRO A CA 1
ATOM 3207 C C . PRO A 1 388 ? 6.337 -1.902 -19.803 1.00 94.00 388 PRO A C 1
ATOM 3209 O O . PRO A 1 388 ? 5.749 -0.940 -19.305 1.00 94.00 388 PRO A O 1
ATOM 3212 N N . TYR A 1 389 ? 6.080 -2.321 -21.048 1.00 90.62 389 TYR A N 1
ATOM 3213 C CA . TYR A 1 389 ? 5.321 -1.525 -22.022 1.00 90.62 389 TYR A CA 1
ATOM 3214 C C . TYR A 1 389 ? 3.995 -0.976 -21.490 1.00 90.62 389 TYR A C 1
ATOM 3216 O O . TYR A 1 389 ? 3.658 0.172 -21.769 1.00 90.62 389 TYR A O 1
ATOM 3224 N N . PHE A 1 390 ? 3.246 -1.752 -20.704 1.00 90.19 390 PHE A N 1
ATOM 3225 C CA . PHE A 1 390 ? 1.961 -1.310 -20.158 1.00 90.19 390 PHE A CA 1
ATOM 3226 C C . PHE A 1 390 ? 2.082 -0.061 -19.262 1.00 90.19 390 PHE A C 1
ATOM 3228 O O . PHE A 1 390 ? 1.166 0.754 -19.254 1.00 90.19 390 PHE A O 1
ATOM 3235 N N . ILE A 1 391 ? 3.207 0.139 -18.560 1.00 92.25 391 ILE A N 1
ATOM 3236 C CA . ILE A 1 391 ? 3.446 1.346 -17.752 1.00 92.25 391 ILE A CA 1
ATOM 3237 C C . ILE A 1 391 ? 3.525 2.570 -18.654 1.00 92.25 391 ILE A C 1
ATOM 3239 O O . ILE A 1 391 ? 2.867 3.569 -18.383 1.00 92.25 391 ILE A O 1
ATOM 3243 N N . ARG A 1 392 ? 4.259 2.480 -19.768 1.00 90.56 392 ARG A N 1
ATOM 3244 C CA . ARG A 1 392 ? 4.321 3.568 -20.751 1.00 90.56 392 ARG A CA 1
ATOM 3245 C C . ARG A 1 392 ? 2.930 3.905 -21.289 1.00 90.56 392 ARG A C 1
ATOM 3247 O O . ARG A 1 392 ? 2.577 5.075 -21.326 1.00 90.56 392 ARG A O 1
ATOM 3254 N N . HIS A 1 393 ? 2.120 2.901 -21.630 1.00 91.38 393 HIS A N 1
ATOM 3255 C CA . HIS A 1 393 ? 0.740 3.128 -22.080 1.00 91.38 393 HIS A CA 1
ATOM 3256 C C . HIS A 1 393 ? -0.105 3.850 -21.023 1.00 91.38 393 HIS A C 1
ATOM 3258 O O . HIS A 1 393 ? -0.829 4.777 -21.367 1.00 91.38 393 HIS A O 1
ATOM 3264 N N . LEU A 1 394 ? 0.018 3.470 -19.747 1.00 91.81 394 LEU A N 1
ATOM 3265 C CA . LEU A 1 394 ? -0.682 4.139 -18.648 1.00 91.81 394 LEU A CA 1
ATOM 3266 C C . LEU A 1 394 ? -0.245 5.599 -18.483 1.00 91.81 394 LEU A C 1
ATOM 3268 O O . LEU A 1 394 ? -1.095 6.472 -18.353 1.00 91.81 394 LEU A O 1
ATOM 3272 N N . LEU A 1 395 ? 1.061 5.874 -18.527 1.00 90.62 395 LEU A N 1
ATOM 3273 C CA . LEU A 1 395 ? 1.595 7.239 -18.433 1.00 90.62 395 LEU A CA 1
ATOM 3274 C C . LEU A 1 395 ? 1.144 8.122 -19.606 1.00 90.62 395 LEU A C 1
ATOM 3276 O O . LEU A 1 395 ? 0.976 9.328 -19.450 1.00 90.62 395 LEU A O 1
ATOM 3280 N N . CYS A 1 396 ? 0.913 7.517 -20.769 1.00 92.25 396 CYS A N 1
ATOM 3281 C CA . CYS A 1 396 ? 0.441 8.202 -21.965 1.00 92.25 396 CYS A CA 1
ATOM 3282 C C . CYS A 1 396 ? -1.049 8.562 -21.950 1.00 92.25 396 CYS A C 1
ATOM 3284 O O . CYS A 1 396 ? -1.478 9.334 -22.804 1.00 92.25 396 CYS A O 1
ATOM 3286 N N . LEU A 1 397 ? -1.841 8.051 -20.999 1.00 89.81 397 LEU A N 1
ATOM 3287 C CA . LEU A 1 397 ? -3.272 8.371 -20.919 1.00 89.81 397 LEU A CA 1
ATOM 3288 C C . LEU A 1 397 ? -3.527 9.862 -20.656 1.00 89.81 397 LEU A C 1
ATOM 3290 O O . LEU A 1 397 ? -4.511 10.404 -21.153 1.00 89.81 397 LEU A O 1
ATOM 3294 N N . ASP A 1 398 ? -2.629 10.529 -19.925 1.00 83.00 398 ASP A N 1
ATOM 3295 C CA . ASP A 1 398 ? -2.754 11.957 -19.610 1.00 83.00 398 ASP A CA 1
ATOM 3296 C C . ASP A 1 398 ? -2.349 12.864 -20.783 1.00 83.00 398 ASP A C 1
ATOM 3298 O O . ASP A 1 398 ? -2.851 13.982 -20.909 1.00 83.00 398 ASP A O 1
ATOM 3302 N N . ASN A 1 399 ? -1.431 12.402 -21.638 1.00 86.00 399 ASN A N 1
ATOM 3303 C CA . ASN A 1 399 ? -0.938 13.158 -22.788 1.00 86.00 399 ASN A CA 1
ATOM 3304 C C . ASN A 1 399 ? -0.657 12.232 -23.989 1.00 86.00 399 ASN A C 1
ATOM 3306 O O . ASN A 1 399 ? 0.504 11.952 -24.294 1.00 86.00 399 ASN A O 1
ATOM 3310 N N . PRO A 1 400 ? -1.695 11.760 -24.702 1.00 89.25 400 PRO A N 1
ATOM 3311 C CA . PRO A 1 400 ? -1.516 10.801 -25.794 1.00 89.25 400 PRO A CA 1
ATOM 3312 C C . PRO A 1 400 ? -0.764 11.383 -27.001 1.00 89.25 400 PRO A C 1
ATOM 3314 O O . PRO A 1 400 ? -0.190 10.630 -27.779 1.00 89.25 400 PRO A O 1
ATOM 3317 N N . GLY A 1 401 ? -0.746 12.713 -27.155 1.00 88.12 401 GLY A N 1
ATOM 3318 C CA . GLY A 1 401 ? -0.011 13.408 -28.219 1.00 88.12 401 GLY A CA 1
ATOM 3319 C C . GLY A 1 401 ? 1.473 13.641 -27.921 1.00 88.12 401 GLY A C 1
ATOM 3320 O O . GLY A 1 401 ? 2.161 14.268 -28.725 1.00 88.12 401 GLY A O 1
ATOM 3321 N N . ASP A 1 402 ? 1.970 13.192 -26.768 1.00 91.00 402 ASP A N 1
ATOM 3322 C CA . ASP A 1 402 ? 3.389 13.263 -26.434 1.00 91.00 402 ASP A CA 1
ATOM 3323 C C . ASP A 1 402 ? 4.234 12.447 -27.428 1.00 91.00 402 ASP A C 1
ATOM 3325 O O . ASP A 1 402 ? 3.829 11.363 -27.846 1.00 91.00 402 ASP A O 1
ATOM 3329 N N . SER A 1 403 ? 5.436 12.912 -27.780 1.00 90.50 403 SER A N 1
ATOM 3330 C CA . SER A 1 403 ? 6.323 12.173 -28.691 1.00 90.50 403 SER A CA 1
ATOM 3331 C C . SER A 1 403 ? 6.729 10.806 -28.129 1.00 90.50 403 SER A C 1
ATOM 3333 O O . SER A 1 403 ? 6.889 9.848 -28.886 1.00 90.50 403 SER A O 1
ATOM 3335 N N . LEU A 1 404 ? 6.815 10.675 -26.800 1.00 88.06 404 LEU A N 1
ATOM 3336 C CA . LEU A 1 404 ? 7.033 9.400 -26.119 1.00 88.06 404 LEU A CA 1
ATOM 3337 C C . LEU A 1 404 ? 5.768 8.530 -26.069 1.00 88.06 404 LEU A C 1
ATOM 3339 O O . LEU A 1 404 ? 5.838 7.396 -25.605 1.00 88.06 404 LEU A O 1
ATOM 3343 N N . CYS A 1 405 ? 4.631 8.990 -26.576 1.00 92.06 405 CYS A N 1
ATOM 3344 C CA . CYS A 1 405 ? 3.362 8.260 -26.606 1.00 92.06 405 CYS A CA 1
ATOM 3345 C C . CYS A 1 405 ? 2.906 7.877 -28.015 1.00 92.06 405 CYS A C 1
ATOM 3347 O O . CYS A 1 405 ? 1.887 7.210 -28.177 1.00 92.06 405 CYS A O 1
ATOM 3349 N N . LEU A 1 406 ? 3.701 8.216 -29.031 1.00 88.25 406 LEU A N 1
ATOM 3350 C CA . LEU A 1 406 ? 3.485 7.769 -30.400 1.00 88.25 406 LEU A CA 1
ATOM 3351 C C . LEU A 1 406 ? 3.949 6.314 -30.540 1.00 88.25 406 LEU A C 1
ATOM 3353 O O . LEU A 1 406 ? 5.132 6.020 -30.734 1.00 88.25 406 LEU A O 1
ATOM 3357 N N . PHE A 1 407 ? 3.009 5.386 -30.380 1.00 84.69 407 PHE A N 1
ATOM 3358 C CA . PHE A 1 407 ? 3.240 3.966 -30.629 1.00 84.69 407 PHE A CA 1
ATOM 3359 C C . PHE A 1 407 ? 3.237 3.703 -32.138 1.00 84.69 407 PHE A C 1
ATOM 3361 O O . PHE A 1 407 ? 2.401 4.246 -32.860 1.00 84.69 407 PHE A O 1
ATOM 3368 N N . LYS A 1 408 ? 4.163 2.866 -32.628 1.00 77.44 408 LYS A N 1
ATOM 3369 C CA . LYS A 1 408 ? 4.117 2.407 -34.022 1.00 77.44 408 LYS A CA 1
ATOM 3370 C C . LYS A 1 408 ? 2.820 1.623 -34.218 1.00 77.44 408 LYS A C 1
ATOM 3372 O O . LYS A 1 408 ? 2.659 0.560 -33.621 1.00 77.44 408 LYS A O 1
ATOM 3377 N N . VAL A 1 409 ? 1.917 2.141 -35.042 1.00 66.12 409 VAL A N 1
ATOM 3378 C CA . VAL A 1 409 ? 0.834 1.341 -35.608 1.00 66.12 409 VAL A CA 1
ATOM 3379 C C . VAL A 1 409 ? 1.508 0.491 -36.676 1.00 66.12 409 VAL A C 1
ATOM 3381 O O . VAL A 1 409 ? 1.994 1.024 -37.666 1.00 66.12 409 VAL A O 1
ATOM 3384 N N . THR A 1 410 ? 1.670 -0.807 -36.438 1.00 57.75 410 THR A N 1
ATOM 3385 C CA . THR A 1 410 ? 1.986 -1.713 -37.547 1.00 57.75 410 THR A CA 1
ATOM 3386 C C . THR A 1 410 ? 0.796 -1.673 -38.490 1.00 57.75 410 THR A C 1
ATOM 3388 O O . THR A 1 410 ? -0.317 -1.951 -38.036 1.00 57.75 410 THR A O 1
ATOM 3391 N N . ASP A 1 411 ? 1.025 -1.278 -39.743 1.00 49.28 411 ASP A N 1
ATOM 3392 C CA . ASP A 1 411 ? -0.015 -1.212 -40.767 1.00 49.28 411 ASP A CA 1
ATOM 3393 C C . ASP A 1 411 ? -0.793 -2.530 -40.788 1.00 49.28 411 ASP A C 1
ATOM 3395 O O . ASP A 1 411 ? -0.224 -3.613 -40.946 1.00 49.28 411 ASP A O 1
ATOM 3399 N N . GLN A 1 412 ? -2.108 -2.433 -40.585 1.00 50.16 412 GLN A N 1
ATOM 3400 C CA . GLN A 1 412 ? -3.017 -3.579 -40.663 1.00 50.16 412 GLN A CA 1
ATOM 3401 C C . GLN A 1 412 ? -3.042 -4.195 -42.072 1.00 50.16 412 GLN A C 1
ATOM 3403 O O . GLN A 1 412 ? -3.464 -5.338 -42.219 1.00 50.16 412 GLN A O 1
ATOM 3408 N N . ASP A 1 413 ? -2.506 -3.489 -43.070 1.00 51.62 413 ASP A N 1
ATOM 3409 C CA . ASP A 1 413 ? -2.399 -3.933 -44.460 1.00 51.62 413 ASP A CA 1
ATOM 3410 C C . ASP A 1 413 ? -1.376 -5.067 -44.669 1.00 51.62 413 ASP A C 1
ATOM 3412 O O . ASP A 1 413 ? -1.357 -5.684 -45.727 1.00 51.62 413 ASP A O 1
ATOM 3416 N N . ALA A 1 414 ? -0.547 -5.391 -43.668 1.00 50.50 414 ALA A N 1
ATOM 3417 C CA . ALA A 1 414 ? 0.365 -6.541 -43.719 1.00 50.50 414 ALA A CA 1
ATOM 3418 C C . ALA A 1 414 ? -0.251 -7.853 -43.182 1.00 50.50 414 ALA A C 1
ATOM 3420 O O . ALA A 1 414 ? 0.440 -8.871 -43.113 1.00 50.50 414 ALA A O 1
ATOM 3421 N N . LEU A 1 415 ? -1.518 -7.832 -42.750 1.00 47.12 415 LEU A N 1
ATOM 3422 C CA . LEU A 1 415 ? -2.220 -8.972 -42.138 1.00 47.12 415 LEU A CA 1
ATOM 3423 C C . LEU A 1 415 ? -3.543 -9.340 -42.838 1.00 47.12 415 LEU A C 1
ATOM 3425 O O . LEU A 1 415 ? -4.312 -10.126 -42.277 1.00 47.12 415 LEU A O 1
ATOM 3429 N N . LEU A 1 416 ? -3.800 -8.801 -44.035 1.00 38.09 416 LEU A N 1
ATOM 3430 C CA . LEU A 1 416 ? -4.923 -9.188 -44.899 1.00 38.09 416 LEU A CA 1
ATOM 3431 C C . LEU A 1 416 ? -4.460 -10.017 -46.096 1.00 38.09 416 LEU A C 1
ATOM 3433 O O . LEU A 1 416 ? -3.463 -9.618 -46.738 1.00 38.09 416 LEU A O 1
#

Secondary structure (DSSP, 8-state):
------------------------PPPP------PPP----S---HHHHHHHHHHHHHSS--THHHH-HHHHHHHHHHHTT-------------------------TT-TTS----------HHHHHHHHHHHHHHHHHHHH-SS--TTS------S-TTHHHHHHHHHHHHHHHHGGGBSSGGG--HHHHHHHHHHTTTTS-TT---HHHHHHHHTS--B--EES-BEEEES-HHHHHHHHHGGG--B-GGGSHHHHHHTT----B-SSTTSB-SS---TTTTT-HHHHHHHHHHHHHTEEEEEEEEEETT-B-TTT--B--SS-TTSHIIIIIGGGS-GGGEEEEEEEEE--TTSPP---TTSHHHHHHHHHHHHTT--EEEEES-HHHHHHHTTS-TTSGGG------GGG--

pLDDT: mean 72.75, std 29.55, range [22.44, 98.75]

Radius of gyration: 29.3 Å; Cα contacts (8 Å, |Δi|>4): 469; chains: 1; bounding box: 98×52×84 Å

Mean predicted aligned error: 16.0 Å

Solvent-accessible surface area (backbone atoms only — not comparable to full-atom values): 25250 Å² total; per-residue (Å²): 132,91,82,89,85,89,87,84,89,85,85,90,85,90,82,81,88,82,84,84,82,84,89,78,90,79,83,89,78,83,91,81,88,75,86,85,77,93,81,77,96,67,92,69,62,62,66,61,53,51,48,55,59,52,53,62,60,66,75,46,81,77,72,66,62,75,85,47,54,60,65,55,52,60,53,54,57,56,59,70,74,55,76,82,70,91,74,80,94,71,89,80,91,79,90,82,80,90,75,91,78,90,81,92,83,77,96,79,72,87,84,78,76,73,80,94,75,80,80,77,75,52,65,66,58,56,47,50,53,46,50,55,38,37,50,50,46,51,51,56,70,70,44,84,83,61,67,87,78,63,86,66,69,57,59,20,24,48,80,64,51,66,59,53,35,41,53,41,38,52,49,40,45,72,78,49,22,87,51,32,70,59,40,92,71,60,51,46,69,62,48,46,50,36,51,45,63,30,35,44,54,28,50,48,71,71,59,53,58,74,41,45,44,67,38,63,69,66,60,56,65,52,73,32,72,57,18,37,39,49,70,33,89,29,68,68,63,50,52,59,55,26,60,52,86,63,58,36,43,41,64,58,71,37,71,69,26,51,45,45,62,96,60,47,60,31,16,19,70,49,89,88,12,54,25,61,68,56,21,58,55,85,33,53,63,42,59,44,60,54,32,49,48,34,24,56,53,23,54,25,40,25,38,41,37,37,33,38,28,19,15,46,43,50,45,88,86,84,60,50,45,49,63,42,46,50,83,87,32,54,60,45,66,18,21,64,68,34,42,44,46,94,47,38,66,30,41,36,38,37,31,40,60,57,85,99,54,73,77,68,49,46,66,82,31,75,43,47,29,49,51,44,49,56,38,42,75,66,66,32,49,57,47,70,39,64,56,52,69,70,54,56,56,60,65,21,70,84,44,57,87,39,81,93,39,67,70,86,77,75,66,70,78,81,77,114

Nearest PDB structures (foldseek):
  3zwn-assembly1_A  TM=9.060E-01  e=5.724E-25  Aplysia californica
  3i9l-assembly1_B  TM=9.177E-01  e=3.749E-24  Aplysia californica
  3dzj-assembly2_B  TM=8.305E-01  e=6.484E-22  Homo sapiens
  5f1k-assembly1_A  TM=8.218E-01  e=3.136E-21  Homo sapiens
  5f1k-assembly2_B  TM=8.430E-01  e=1.265E-20  Homo sapiens

InterPro domains:
  IPR003193 ADP-ribosyl cyclase (CD38/157) [PF02267] (158-405)
  IPR003193 ADP-ribosyl cyclase (CD38/157) [PTHR10912] (154-409)

Organism: NCBI:txid174260